Protein AF-A0A433QGC8-F1 (afdb_monomer_lite)

InterPro domains:
  IPR013120 Fatty acyl-CoA reductase-like, NAD-binding domain [PF07993] (14-120)
  IPR026055 Fatty acyl-CoA reductase [PTHR11011] (11-334)

Foldseek 3Di:
DPPDPPDPPVCVVVVVVVLVVPAVDVVRSVVVVVLVVVLVVQLVQLVQVVVVHDFDDFDAAEAEAFEFEACPPPHFLADAALAAPLVCLVCLLVLFHLAAAPLQQAFPWYFYPLLSVLLVVLCVVPTDRQHNFADEPPPDDDDPPPDDDDDDDDDDDDDDDDDDDDDPPDPDDPPPPGHYPPHYAYHTCVVLPAHGNLLLSVLSQVQSCVFPVPNRDHSVCSNNDDSVNSVVVCCVPPVPVLVVVVVVCVVVDDPPRVVVVVVVVVSNVSSVVNSSVCVVSSVDHDDDDRVSNVVSLVVCCVPPSSHSCSSNPDPNSLSSQSNSQNSVCNHVVDPPGDRPDDDPPDADQCRGPDPVSNPPPPVDDQPWDQDDPVNLVVLVVLLVVLVVVCVVPVVDDDVVSVVSNVVSVVVVVCSVTDRPVCPPVPPCPDDPPDPPDPPPVPPPCPVVPPVVVVVVVVD

pLDDT: mean 71.45, std 20.71, range [24.12, 95.81]

Secondary structure (DSSP, 8-state):
--------TTTHHHHHHHHHHHSSSHHHHHHHHHHHHHHHHHHHHHHHHHTT-PPPPP-EEEEE-EE---SSSSSTT---SSSHHHHHHHHHHTT---S-TTGGGSB--EE-HHHHHHHHHHHHHH-----S--B-TTTT---TT----------------------TTSS-----SS-BSSEEEEE-SGGG-PPBHHHHHHHHHHHHHHHH------HHHHHHS-HHHHHHHHIIIIIHHHHHHHHHHHTT--TTSHHHHHHHHHHHHHHHHHHHHHHHHHHS------HHHHHHHHHHTT-TTT-GGGGTT--HHHHHHHHHHHIIIIIT--TT---SSPPTT---TTS-S-TTTTTSSTTS---B----HHHHHHHHHHHHHHHHHHHH-TT---HHHHHHHHHHHHHHHHTS--B-SSTTSSS------S---TTTTSTTTTTTS-HHHHHHTT-

Structure (mmCIF, N/CA/C/O backbone):
data_AF-A0A433QGC8-F1
#
_entry.id   AF-A0A433QGC8-F1
#
loop_
_atom_site.group_PDB
_atom_site.id
_atom_site.type_symbol
_atom_site.label_atom_id
_atom_site.label_alt_id
_atom_site.label_comp_id
_atom_site.label_asym_id
_atom_site.label_entity_id
_atom_site.label_seq_id
_atom_site.pdbx_PDB_ins_code
_atom_site.Cartn_x
_atom_site.Cartn_y
_atom_site.Cartn_z
_atom_site.occupancy
_atom_site.B_iso_or_equiv
_atom_site.auth_seq_id
_atom_site.auth_comp_id
_atom_site.auth_asym_id
_atom_site.auth_atom_id
_atom_site.pdbx_PDB_model_num
ATOM 1 N N . MET A 1 1 ? -17.986 21.270 32.300 1.00 31.08 1 MET A N 1
ATOM 2 C CA . MET A 1 1 ? -16.699 21.448 33.006 1.00 31.08 1 MET A CA 1
ATOM 3 C C . MET A 1 1 ? -15.609 20.821 32.134 1.00 31.08 1 MET A C 1
ATOM 5 O O . MET A 1 1 ? -15.552 19.603 32.046 1.00 31.08 1 MET A O 1
ATOM 9 N N . ARG A 1 2 ? -14.845 21.613 31.363 1.00 24.12 2 ARG A N 1
ATOM 10 C CA . ARG A 1 2 ? -13.691 21.104 30.594 1.00 24.12 2 ARG A CA 1
ATOM 11 C C . ARG A 1 2 ? -12.538 20.946 31.583 1.00 24.12 2 ARG A C 1
ATOM 13 O O . ARG A 1 2 ? -11.973 21.946 32.007 1.00 24.12 2 ARG A O 1
ATOM 20 N N . ALA A 1 3 ? -12.236 19.717 31.990 1.00 29.17 3 ALA A N 1
ATOM 21 C CA . ALA A 1 3 ? -11.009 19.430 32.719 1.00 29.17 3 ALA A CA 1
ATOM 22 C C . ALA A 1 3 ? -9.853 19.466 31.712 1.00 29.17 3 ALA A C 1
ATOM 24 O O . ALA A 1 3 ? -9.555 18.475 31.048 1.00 29.17 3 ALA A O 1
ATOM 25 N N . THR A 1 4 ? -9.254 20.639 31.537 1.00 30.94 4 THR A N 1
ATOM 26 C CA . THR A 1 4 ? -7.961 20.755 30.868 1.00 30.94 4 THR A CA 1
ATOM 27 C C . THR A 1 4 ? -6.937 20.147 31.820 1.00 30.94 4 THR A C 1
ATOM 29 O O . THR A 1 4 ? -6.706 20.688 32.899 1.00 30.94 4 THR A O 1
ATOM 32 N N . LEU A 1 5 ? -6.370 18.993 31.465 1.00 36.03 5 LEU A N 1
ATOM 33 C CA . LEU A 1 5 ? -5.194 18.443 32.139 1.00 36.03 5 LEU A CA 1
ATOM 34 C C . LEU A 1 5 ? -4.040 19.429 31.922 1.00 36.03 5 LEU A C 1
ATOM 36 O O . LEU A 1 5 ? -3.361 19.390 30.900 1.00 36.03 5 LEU A O 1
ATOM 40 N N . VAL A 1 6 ? -3.863 20.360 32.858 1.00 41.09 6 VAL A N 1
ATOM 41 C CA . VAL A 1 6 ? -2.685 21.226 32.912 1.00 41.09 6 VAL A CA 1
ATOM 42 C C . VAL A 1 6 ? -1.578 20.394 33.544 1.00 41.09 6 VAL A C 1
ATOM 44 O O . VAL A 1 6 ? -1.466 20.308 34.764 1.00 41.09 6 VAL A O 1
ATOM 47 N N . VAL A 1 7 ? -0.809 19.706 32.703 1.00 49.06 7 VAL A N 1
ATOM 48 C CA . VAL A 1 7 ? 0.439 19.072 33.135 1.00 49.06 7 VAL A CA 1
ATOM 49 C C . VAL A 1 7 ? 1.453 20.198 33.369 1.00 49.06 7 VAL A C 1
ATOM 51 O O . VAL A 1 7 ? 1.609 21.039 32.481 1.00 49.06 7 VAL A O 1
ATOM 54 N N . PRO A 1 8 ? 2.128 20.263 34.529 1.00 52.56 8 PRO A N 1
ATOM 55 C CA . PRO A 1 8 ? 3.155 21.269 34.770 1.00 52.56 8 PRO A CA 1
ATOM 56 C C . PRO A 1 8 ? 4.248 21.207 33.688 1.00 52.56 8 PRO A C 1
ATOM 58 O O . PRO A 1 8 ? 4.808 20.140 33.434 1.00 52.56 8 PRO A O 1
ATOM 61 N N . GLU A 1 9 ? 4.596 22.353 33.090 1.00 56.22 9 GLU A N 1
ATOM 62 C CA . GLU A 1 9 ? 5.660 22.501 32.076 1.00 56.22 9 GLU A CA 1
ATOM 63 C C . GLU A 1 9 ? 6.964 21.718 32.356 1.00 56.22 9 GLU A C 1
ATOM 65 O O . GLU A 1 9 ? 7.484 21.107 31.421 1.00 56.22 9 GLU A O 1
ATOM 70 N N . PRO A 1 10 ? 7.499 21.643 33.596 1.00 59.06 10 PRO A N 1
ATOM 71 C CA . PRO A 1 10 ? 8.741 20.906 33.862 1.00 59.06 10 PRO A CA 1
ATOM 72 C C . PRO A 1 10 ? 8.609 19.370 33.842 1.00 59.06 10 PRO A C 1
ATOM 74 O O . PRO A 1 10 ? 9.630 18.676 33.833 1.00 59.06 10 PRO A O 1
ATOM 77 N N . GLU A 1 11 ? 7.396 18.808 33.831 1.00 58.66 11 GLU A N 1
ATOM 78 C CA . GLU A 1 11 ? 7.178 17.353 33.764 1.00 58.66 11 GLU A CA 1
ATOM 79 C C . GLU A 1 11 ? 7.042 16.828 32.329 1.00 58.66 11 GLU A C 1
ATOM 81 O O . GLU A 1 11 ? 7.383 15.672 32.057 1.00 58.66 11 GLU A O 1
ATOM 86 N N . ILE A 1 12 ? 6.637 17.689 31.389 1.00 62.47 12 ILE A N 1
ATOM 87 C CA . ILE A 1 12 ? 6.443 17.341 29.973 1.00 62.47 12 ILE A CA 1
ATOM 88 C C . ILE A 1 12 ? 7.729 16.773 29.337 1.00 62.47 12 ILE A C 1
ATOM 90 O O . ILE A 1 12 ? 7.645 15.721 28.692 1.00 62.47 12 ILE A O 1
ATOM 94 N N . PRO A 1 13 ? 8.933 17.351 29.547 1.00 66.00 13 PRO A N 1
ATOM 95 C CA . PRO A 1 13 ? 10.168 16.793 28.993 1.00 66.00 13 PRO A CA 1
ATOM 96 C C . PRO A 1 13 ? 10.490 15.398 29.541 1.00 66.00 13 PRO A C 1
ATOM 98 O O . PRO A 1 13 ? 10.909 14.521 28.789 1.00 66.00 13 PRO A O 1
ATOM 101 N N . LYS A 1 14 ? 10.234 15.153 30.834 1.00 68.00 14 LYS A N 1
ATOM 102 C CA . LYS A 1 14 ? 10.495 13.856 31.483 1.00 68.00 14 LYS A CA 1
ATOM 103 C C . LYS A 1 14 ? 9.531 12.774 31.001 1.00 68.00 14 LYS A C 1
ATOM 105 O O . LYS A 1 14 ? 9.947 11.642 30.762 1.00 68.00 14 LYS A O 1
ATOM 110 N N . MET A 1 15 ? 8.254 13.116 30.827 1.00 64.56 15 MET A N 1
ATOM 111 C CA . MET A 1 15 ? 7.262 12.210 30.240 1.00 64.56 15 MET A CA 1
ATOM 112 C C . MET A 1 15 ? 7.590 11.893 28.779 1.00 64.56 15 MET A C 1
ATOM 114 O O . MET A 1 15 ? 7.528 10.733 28.378 1.00 64.56 15 MET A O 1
ATOM 118 N N . THR A 1 16 ? 8.013 12.899 28.009 1.00 66.38 16 THR A N 1
ATOM 119 C CA . THR A 1 16 ? 8.430 12.731 26.609 1.00 66.38 16 THR A CA 1
ATOM 120 C C . THR A 1 16 ? 9.656 11.823 26.501 1.00 66.38 16 THR A C 1
ATOM 122 O O . THR A 1 16 ? 9.683 10.922 25.667 1.00 66.38 16 THR A O 1
ATOM 125 N N . GLN A 1 17 ? 10.638 11.989 27.391 1.00 67.88 17 GLN A N 1
ATOM 126 C CA . GLN A 1 17 ? 11.830 11.142 27.435 1.00 67.88 17 GLN A CA 1
ATOM 127 C C . GLN A 1 17 ? 11.492 9.682 27.768 1.00 67.88 17 GLN A C 1
ATOM 129 O O . GLN A 1 17 ? 12.040 8.772 27.154 1.00 67.88 17 GLN A O 1
ATOM 134 N N . ARG A 1 18 ? 10.556 9.441 28.694 1.00 70.81 18 ARG A N 1
ATOM 135 C CA . ARG A 1 18 ? 10.072 8.085 29.002 1.00 70.81 18 ARG A CA 1
ATOM 136 C C . ARG A 1 18 ? 9.294 7.468 27.841 1.00 70.81 18 ARG A C 1
ATOM 138 O O . ARG A 1 18 ? 9.481 6.293 27.552 1.00 70.81 18 ARG A O 1
ATOM 145 N N . ALA A 1 19 ? 8.461 8.247 27.154 1.00 71.00 19 ALA A N 1
ATOM 146 C CA . ALA A 1 19 ? 7.748 7.779 25.968 1.00 71.00 19 ALA A CA 1
ATOM 147 C C . ALA A 1 19 ? 8.719 7.376 24.845 1.00 71.00 19 ALA A C 1
ATOM 149 O O . ALA A 1 19 ? 8.540 6.324 24.237 1.00 71.00 19 ALA A O 1
ATOM 150 N N . ALA A 1 20 ? 9.785 8.150 24.629 1.00 67.88 20 ALA A N 1
ATOM 151 C CA . ALA A 1 20 ? 10.809 7.857 23.626 1.00 67.88 20 ALA A CA 1
ATOM 152 C C . ALA A 1 20 ? 11.608 6.563 23.895 1.00 67.88 20 ALA A C 1
ATOM 154 O O . ALA A 1 20 ? 12.213 6.029 22.972 1.00 67.88 20 ALA A O 1
ATOM 155 N N . LEU A 1 21 ? 11.612 6.040 25.131 1.00 72.69 21 LEU A N 1
ATOM 156 C CA . LEU A 1 21 ? 12.250 4.755 25.457 1.00 72.69 21 LEU A CA 1
ATOM 157 C C . LEU A 1 21 ? 11.422 3.542 25.007 1.00 72.69 21 LEU A C 1
ATOM 159 O O . LEU A 1 21 ? 11.989 2.486 24.745 1.00 72.69 21 LEU A O 1
ATOM 163 N N . HIS A 1 22 ? 10.096 3.678 24.936 1.00 74.81 22 HIS A N 1
ATOM 164 C CA . HIS A 1 22 ? 9.183 2.569 24.630 1.00 74.81 22 HIS A CA 1
ATOM 165 C C . HIS A 1 22 ? 8.579 2.649 23.230 1.00 74.81 22 HIS A C 1
ATOM 167 O O . HIS A 1 22 ? 8.181 1.628 22.673 1.00 74.81 22 HIS A O 1
ATOM 173 N N . TYR A 1 23 ? 8.501 3.853 22.663 1.00 79.12 23 TYR A N 1
ATOM 174 C CA . TYR A 1 23 ? 7.890 4.095 21.366 1.00 79.12 23 TYR A CA 1
ATOM 175 C C . TYR A 1 23 ? 8.933 4.618 20.384 1.00 79.12 23 TYR A C 1
ATOM 177 O O . TYR A 1 23 ? 9.615 5.597 20.691 1.00 79.12 23 TYR A O 1
ATOM 185 N N . PRO A 1 24 ? 9.033 4.028 19.183 1.00 74.88 24 PRO A N 1
ATOM 186 C CA . PRO A 1 24 ? 10.054 4.425 18.221 1.00 74.88 24 PRO A CA 1
ATOM 187 C C . PRO A 1 24 ? 9.960 5.875 17.740 1.00 74.88 24 PRO A C 1
ATOM 189 O O . PRO A 1 24 ? 10.945 6.450 17.290 1.00 74.88 24 PRO A O 1
ATOM 192 N N . ASN A 1 25 ? 8.762 6.461 17.774 1.00 79.12 25 ASN A N 1
ATOM 193 C CA . ASN A 1 25 ? 8.535 7.853 17.408 1.00 79.12 25 ASN A CA 1
ATOM 194 C C . ASN A 1 25 ? 7.299 8.415 18.128 1.00 79.12 25 ASN A C 1
ATOM 196 O O . ASN A 1 25 ? 6.488 7.688 18.705 1.00 79.12 25 ASN A O 1
ATOM 200 N N . THR A 1 26 ? 7.124 9.734 18.068 1.00 82.31 26 THR A N 1
ATOM 201 C CA . THR A 1 26 ? 5.969 10.409 18.678 1.00 82.31 26 THR A CA 1
ATOM 202 C C . THR A 1 26 ? 4.642 9.950 18.072 1.00 82.31 26 THR A C 1
ATOM 204 O O . THR A 1 26 ? 3.651 9.843 18.788 1.00 82.31 26 THR A O 1
ATOM 207 N N . TYR A 1 27 ? 4.613 9.605 16.783 1.00 82.62 27 TYR A N 1
ATOM 208 C CA . TYR A 1 27 ? 3.415 9.090 16.119 1.00 82.62 27 TYR A CA 1
ATOM 209 C C . TYR A 1 27 ? 2.907 7.792 16.772 1.00 82.62 27 TYR A C 1
ATOM 211 O O . TYR A 1 27 ? 1.760 7.741 17.214 1.00 82.62 27 TYR A O 1
ATOM 219 N N . THR A 1 28 ? 3.763 6.777 16.912 1.00 82.62 28 THR A N 1
ATOM 220 C CA . THR A 1 28 ? 3.424 5.491 17.550 1.00 82.62 28 THR A CA 1
ATOM 221 C C . THR A 1 28 ? 2.989 5.680 18.999 1.00 82.62 28 THR A C 1
ATOM 223 O O . THR A 1 28 ? 1.976 5.109 19.401 1.00 82.62 28 THR A O 1
ATOM 226 N N . PHE A 1 29 ? 3.663 6.562 19.746 1.00 85.38 29 PHE A N 1
ATOM 227 C CA . PHE A 1 29 ? 3.238 6.943 21.093 1.00 85.38 29 PHE A CA 1
ATOM 228 C C . PHE A 1 29 ? 1.825 7.539 21.111 1.00 85.38 29 PHE A C 1
ATOM 230 O O . PHE A 1 29 ? 0.981 7.094 21.886 1.00 85.38 29 PHE A O 1
ATOM 237 N N . THR A 1 30 ? 1.528 8.520 20.251 1.00 88.50 30 THR A N 1
ATOM 238 C CA . THR A 1 30 ? 0.200 9.159 20.240 1.00 88.50 30 THR A CA 1
ATOM 239 C C . THR A 1 30 ? -0.915 8.197 19.830 1.00 88.50 30 THR A C 1
ATOM 241 O O . THR A 1 30 ? -2.009 8.263 20.393 1.00 88.50 30 THR A O 1
ATOM 244 N N . LYS A 1 31 ? -0.653 7.268 18.901 1.00 89.88 31 LYS A N 1
ATOM 245 C CA . LYS A 1 31 ? -1.615 6.225 18.517 1.00 89.88 31 LYS A CA 1
ATOM 246 C C . LYS A 1 31 ? -1.858 5.240 19.657 1.00 89.88 31 LYS A C 1
ATOM 248 O O . LYS A 1 31 ? -3.013 5.029 20.015 1.00 89.88 31 LYS A O 1
ATOM 253 N N . ALA A 1 32 ? -0.803 4.746 20.302 1.00 87.75 32 ALA A N 1
ATOM 254 C CA . ALA A 1 32 ? -0.934 3.868 21.461 1.00 87.75 32 ALA A CA 1
ATOM 255 C C . ALA A 1 32 ? -1.662 4.554 22.629 1.00 87.75 32 ALA A C 1
ATOM 257 O O . ALA A 1 32 ? -2.558 3.966 23.232 1.00 87.75 32 ALA A O 1
ATOM 258 N N . LEU A 1 33 ? -1.341 5.818 22.921 1.00 89.00 33 LEU A N 1
ATOM 259 C CA . LEU A 1 33 ? -2.038 6.605 23.939 1.00 89.00 33 LEU A CA 1
ATOM 260 C C . LEU A 1 33 ? -3.529 6.755 23.611 1.00 89.00 33 LEU A C 1
ATOM 262 O O . LEU A 1 33 ? -4.368 6.615 24.497 1.00 89.00 33 LEU A O 1
ATOM 266 N N . THR A 1 34 ? -3.863 7.009 22.344 1.00 93.50 34 THR A N 1
ATOM 267 C CA . THR A 1 34 ? -5.258 7.122 21.891 1.00 93.50 34 THR A CA 1
ATOM 268 C C . THR A 1 34 ? -6.028 5.834 22.162 1.00 93.50 34 THR A C 1
ATOM 270 O O . THR A 1 34 ? -7.127 5.888 22.709 1.00 93.50 34 THR A O 1
ATOM 273 N N . GLU A 1 35 ? -5.446 4.677 21.853 1.00 92.69 35 GLU A N 1
ATOM 274 C CA . GLU A 1 35 ? -6.076 3.388 22.142 1.00 92.69 35 GLU A CA 1
ATOM 275 C C . GLU A 1 35 ? -6.297 3.187 23.646 1.00 92.69 35 GLU A C 1
ATOM 277 O O . GLU A 1 35 ? -7.404 2.852 24.058 1.00 92.69 35 GLU A O 1
ATOM 282 N N . HIS A 1 36 ? -5.306 3.492 24.490 1.00 90.19 36 HIS A N 1
ATOM 283 C CA . HIS A 1 36 ? -5.464 3.409 25.949 1.00 90.19 36 HIS A CA 1
ATOM 284 C C . HIS A 1 36 ? -6.574 4.331 26.474 1.00 90.19 36 HIS A C 1
ATOM 286 O O . HIS A 1 36 ? -7.332 3.949 27.368 1.00 90.19 36 HIS A O 1
ATOM 292 N N . LEU A 1 37 ? -6.699 5.541 25.919 1.00 92.44 37 LEU A N 1
ATOM 293 C CA . LEU A 1 37 ? -7.773 6.469 26.275 1.00 92.44 37 LEU A CA 1
ATOM 294 C C . LEU A 1 37 ? -9.150 5.938 25.859 1.00 92.44 37 LEU A C 1
ATOM 296 O O . LEU A 1 37 ? -10.103 6.073 26.630 1.00 92.44 37 LEU A O 1
ATOM 300 N N . ILE A 1 38 ? -9.252 5.303 24.686 1.00 93.62 38 ILE A N 1
ATOM 301 C CA . ILE A 1 38 ? -10.479 4.633 24.235 1.00 93.62 38 ILE A CA 1
ATOM 302 C C . ILE A 1 38 ? -10.852 3.516 25.213 1.00 93.62 38 ILE A C 1
ATOM 304 O O . ILE A 1 38 ? -11.981 3.497 25.697 1.00 93.62 38 ILE A O 1
ATOM 308 N N . LEU A 1 39 ? -9.908 2.641 25.569 1.00 91.62 39 LEU A N 1
ATOM 309 C CA . LEU A 1 39 ? -10.153 1.538 26.504 1.00 91.62 39 LEU A CA 1
ATOM 310 C C . LEU A 1 39 ? -10.608 2.026 27.875 1.00 91.62 39 LEU A C 1
ATOM 312 O O . LEU A 1 39 ? -11.599 1.536 28.409 1.00 91.62 39 LEU A O 1
ATOM 316 N N . LYS A 1 40 ? -9.932 3.043 28.419 1.00 90.88 40 LYS A N 1
ATOM 317 C CA . LYS A 1 40 ? -10.322 3.650 29.694 1.00 90.88 40 LYS A CA 1
ATOM 318 C C . LYS A 1 40 ? -11.738 4.217 29.630 1.00 90.88 40 LYS A C 1
ATOM 320 O O . LYS A 1 40 ? -12.492 4.100 30.591 1.00 90.88 40 LYS A O 1
ATOM 325 N N . ARG A 1 41 ? -12.120 4.846 28.513 1.00 92.81 41 ARG A N 1
ATOM 326 C CA . ARG A 1 41 ? -13.475 5.385 28.356 1.00 92.81 41 ARG A CA 1
ATOM 327 C C . ARG A 1 41 ? -14.521 4.278 28.236 1.00 92.81 41 ARG A C 1
ATOM 329 O O . ARG A 1 41 ? -15.585 4.417 28.829 1.00 92.81 41 ARG A O 1
ATOM 336 N N . VAL A 1 42 ? -14.214 3.211 27.503 1.00 92.69 42 VAL A N 1
ATOM 337 C CA . VAL A 1 42 ? -15.065 2.021 27.368 1.00 92.69 42 VAL A CA 1
ATOM 338 C C . VAL A 1 42 ? -15.320 1.371 28.729 1.00 92.69 42 VAL A C 1
ATOM 340 O O . VAL A 1 42 ? -16.462 1.061 29.052 1.00 92.69 42 VAL A O 1
ATOM 343 N N . ASP A 1 43 ? -14.287 1.236 29.558 1.00 90.81 43 ASP A N 1
ATOM 344 C CA . ASP A 1 43 ? -14.412 0.673 30.904 1.00 90.81 43 ASP A CA 1
ATOM 345 C C . ASP A 1 43 ? -15.285 1.537 31.829 1.00 90.81 43 ASP A C 1
ATOM 347 O O . ASP A 1 43 ? -16.180 1.046 32.512 1.00 90.81 43 ASP A O 1
ATOM 351 N N . LEU A 1 44 ? -15.096 2.860 31.788 1.00 91.06 44 LEU A N 1
ATOM 352 C CA . LEU A 1 44 ? -15.937 3.793 32.543 1.00 91.06 44 LEU A CA 1
ATOM 353 C C . LEU A 1 44 ? -17.406 3.734 32.105 1.00 91.06 44 LEU A C 1
ATOM 355 O O . LEU A 1 44 ? -18.298 3.771 32.948 1.00 91.06 44 LEU A O 1
ATOM 359 N N . ASN A 1 45 ? -17.660 3.637 30.799 1.00 92.44 45 ASN A N 1
ATOM 360 C CA . ASN A 1 45 ? -19.015 3.515 30.270 1.00 92.44 45 ASN A CA 1
ATOM 361 C C . ASN A 1 45 ? -19.660 2.171 30.649 1.00 92.44 45 ASN A C 1
ATOM 363 O O . ASN A 1 45 ? -20.864 2.144 30.873 1.00 92.44 45 ASN A O 1
ATOM 367 N N . ARG A 1 46 ? -18.886 1.079 30.766 1.00 90.88 46 ARG A N 1
ATOM 368 C CA . ARG A 1 46 ? -19.386 -0.210 31.279 1.00 90.88 46 ARG A CA 1
ATOM 369 C C . ARG A 1 46 ? -19.953 -0.056 32.688 1.00 90.88 46 ARG A C 1
ATOM 371 O O . ARG A 1 46 ? -21.081 -0.466 32.930 1.00 90.88 46 ARG A O 1
ATOM 378 N N . ILE A 1 47 ? -19.204 0.593 33.582 1.00 91.25 47 ILE A N 1
ATOM 379 C CA . ILE A 1 47 ? -19.645 0.858 34.962 1.00 91.25 47 ILE A CA 1
ATOM 380 C C . ILE A 1 47 ? -20.882 1.773 34.972 1.00 91.25 47 ILE A C 1
ATOM 382 O O . ILE A 1 47 ? -21.813 1.553 35.744 1.00 91.25 47 ILE A O 1
ATOM 386 N N . GLU A 1 48 ? -20.915 2.794 34.108 1.00 92.69 48 GLU A N 1
ATOM 387 C CA . GLU A 1 48 ? -22.067 3.697 33.976 1.00 92.69 48 GLU A CA 1
ATOM 388 C C . GLU A 1 48 ? -23.326 2.948 33.495 1.00 92.69 48 GLU A C 1
ATOM 390 O O . GLU A 1 48 ? -24.408 3.160 34.041 1.00 92.69 48 GLU A O 1
ATOM 395 N N . GLU A 1 49 ? -23.197 2.044 32.521 1.00 93.06 49 GLU A N 1
ATOM 396 C CA . GLU A 1 49 ? -24.302 1.230 31.999 1.00 93.06 49 GLU A CA 1
ATOM 397 C C . GLU A 1 49 ? -24.833 0.233 33.043 1.00 93.06 49 GLU A C 1
ATOM 399 O O . GLU A 1 49 ? -26.049 0.106 33.196 1.00 93.06 49 GLU A O 1
ATOM 404 N N . GLU A 1 50 ? -23.955 -0.408 33.824 1.00 91.50 50 GLU A N 1
ATOM 405 C CA . GLU A 1 50 ? -24.343 -1.289 34.942 1.00 91.50 50 GLU A CA 1
ATOM 406 C C . GLU A 1 50 ? -25.159 -0.555 36.016 1.00 91.50 50 GLU A C 1
ATOM 408 O O . GLU A 1 50 ? -26.053 -1.134 36.633 1.00 91.50 50 GLU A O 1
ATOM 413 N N . GLN A 1 51 ? -24.893 0.739 36.210 1.00 93.06 51 GLN A N 1
ATOM 414 C CA . GLN A 1 51 ? -25.621 1.607 37.139 1.00 93.06 51 GLN A CA 1
ATOM 415 C C . GLN A 1 51 ? -26.926 2.176 36.547 1.00 93.06 51 GLN A C 1
ATOM 417 O O . GLN A 1 51 ? -27.559 3.036 37.160 1.00 93.06 51 GLN A O 1
ATOM 422 N N . GLY A 1 52 ? -27.345 1.715 35.364 1.00 90.56 52 GLY A N 1
ATOM 423 C CA . GLY A 1 52 ? -28.546 2.193 34.671 1.00 90.56 52 GLY A CA 1
ATOM 424 C C . GLY A 1 52 ? -28.355 3.519 33.928 1.00 90.56 52 GLY A C 1
ATOM 425 O O . GLY A 1 52 ? -29.337 4.169 33.566 1.00 90.56 52 GLY A O 1
ATOM 426 N N . GLY A 1 53 ? -27.105 3.939 33.721 1.00 91.19 53 GLY A N 1
ATOM 427 C CA . GLY A 1 53 ? -26.735 5.139 32.982 1.00 91.19 53 GLY A CA 1
ATOM 428 C C . GLY A 1 53 ? -26.682 4.928 31.466 1.00 91.19 53 GLY A C 1
ATOM 429 O O . GLY A 1 53 ? -27.444 4.157 30.878 1.00 91.19 53 GLY A O 1
ATOM 430 N N . LYS A 1 54 ? -25.806 5.679 30.790 1.00 90.06 54 LYS A N 1
ATOM 431 C CA . LYS A 1 54 ? -25.712 5.653 29.324 1.00 90.06 54 LYS A CA 1
ATOM 432 C C . LYS A 1 54 ? -25.091 4.352 28.825 1.00 90.06 54 LYS A C 1
ATOM 434 O O . LYS A 1 54 ? -24.042 3.940 29.303 1.00 90.06 54 LYS A O 1
ATOM 439 N N . LYS A 1 55 ? -25.696 3.781 27.781 1.00 90.31 55 LYS A N 1
ATOM 440 C CA . LYS A 1 55 ? -25.179 2.586 27.107 1.00 90.31 55 LYS A CA 1
ATOM 441 C C . LYS A 1 55 ? -23.875 2.855 26.360 1.00 90.31 55 LYS A C 1
ATOM 443 O O . LYS A 1 55 ? -23.717 3.911 25.735 1.00 90.31 55 LYS A O 1
ATOM 448 N N . GLN A 1 56 ? -22.989 1.864 26.342 1.00 91.88 56 GLN A N 1
ATOM 449 C CA . GLN A 1 56 ? -21.776 1.875 25.536 1.00 91.88 56 GLN A CA 1
ATOM 450 C C . GLN A 1 56 ? -22.119 1.862 24.039 1.00 91.88 56 GLN A C 1
ATOM 452 O O . GLN A 1 56 ? -22.783 0.960 23.515 1.00 91.88 56 GLN A O 1
ATOM 457 N N . TRP A 1 57 ? -21.614 2.872 23.330 1.00 90.50 57 TRP A N 1
ATOM 458 C CA . TRP A 1 57 ? -21.713 2.941 21.875 1.00 90.50 57 TRP A CA 1
ATOM 459 C C . TRP A 1 57 ? -20.808 1.898 21.206 1.00 90.50 57 TRP A C 1
ATOM 461 O O . TRP A 1 57 ? -19.710 1.639 21.708 1.00 90.50 57 TRP A O 1
ATOM 471 N N . PRO A 1 58 ? -21.216 1.317 20.066 1.00 92.19 58 PRO A N 1
ATOM 472 C CA . PRO A 1 58 ? -20.328 0.463 19.290 1.00 92.19 58 PRO A CA 1
ATOM 473 C C . PRO A 1 58 ? -19.073 1.244 18.884 1.00 92.19 58 PRO A C 1
ATOM 475 O O . PRO A 1 58 ? -19.163 2.358 18.367 1.00 92.19 58 PRO A O 1
ATOM 478 N N . ILE A 1 59 ? -17.903 0.674 19.160 1.00 93.81 59 ILE A N 1
ATOM 479 C CA . ILE A 1 59 ? -16.614 1.219 18.743 1.00 93.81 59 ILE A CA 1
ATOM 480 C C . ILE A 1 59 ? -15.669 0.066 18.410 1.00 93.81 59 ILE A C 1
ATOM 482 O O . ILE A 1 59 ? -15.648 -0.961 19.089 1.00 93.81 59 ILE A O 1
ATOM 486 N N . ALA A 1 60 ? -14.883 0.260 17.360 1.00 94.38 60 ALA A N 1
ATOM 487 C CA . ALA A 1 60 ? -13.829 -0.639 16.934 1.00 94.38 60 ALA A CA 1
ATOM 488 C C . ALA A 1 60 ? -12.549 0.158 16.677 1.00 94.38 60 ALA A C 1
ATOM 490 O O . ALA A 1 60 ? -12.591 1.362 16.408 1.00 94.38 60 ALA A O 1
ATOM 491 N N . ILE A 1 61 ? -11.409 -0.520 16.767 1.00 95.38 61 ILE A N 1
ATOM 492 C CA . ILE A 1 61 ? -10.095 0.041 16.457 1.00 95.38 61 ILE A CA 1
ATOM 493 C C . ILE A 1 61 ? -9.583 -0.684 15.217 1.00 95.38 61 ILE A C 1
ATOM 495 O O . ILE A 1 61 ? -9.384 -1.892 15.250 1.00 95.38 61 ILE A O 1
ATOM 499 N N . VAL A 1 62 ? -9.358 0.045 14.126 1.00 95.38 62 VAL A N 1
ATOM 500 C CA . VAL A 1 62 ? -8.711 -0.503 12.927 1.00 95.38 62 VAL A CA 1
ATOM 501 C C . VAL A 1 62 ? -7.246 -0.087 12.947 1.00 95.38 62 VAL A C 1
ATOM 503 O O . VAL A 1 62 ? -6.948 1.111 12.961 1.00 95.38 62 VAL A O 1
ATOM 506 N N . ARG A 1 63 ? -6.327 -1.055 12.947 1.00 93.06 63 ARG A N 1
ATOM 507 C CA . ARG A 1 63 ? -4.892 -0.791 12.794 1.00 93.06 63 ARG A CA 1
ATOM 508 C C . ARG A 1 63 ? -4.453 -1.207 11.404 1.00 93.06 63 ARG A C 1
ATOM 510 O O . ARG A 1 63 ? -4.628 -2.357 11.022 1.00 93.06 63 ARG A O 1
ATOM 517 N N . ALA A 1 64 ? -3.864 -0.274 10.673 1.00 91.75 64 ALA A N 1
ATOM 518 C CA . ALA A 1 64 ? -3.345 -0.513 9.335 1.00 91.75 64 ALA A CA 1
ATOM 519 C C . ALA A 1 64 ? -1.814 -0.573 9.347 1.00 91.75 64 ALA A C 1
ATOM 521 O O . ALA A 1 64 ? -1.173 0.223 10.043 1.00 91.75 64 ALA A O 1
ATOM 522 N N . SER A 1 65 ? -1.249 -1.487 8.555 1.00 89.12 65 SER A N 1
ATOM 523 C CA . SER A 1 65 ? 0.164 -1.465 8.165 1.00 89.12 65 SER A CA 1
ATOM 524 C C . SER A 1 65 ? 0.424 -0.376 7.106 1.00 89.12 65 SER A C 1
ATOM 526 O O . SER A 1 65 ? -0.334 0.597 7.008 1.00 89.12 65 SER A O 1
ATOM 528 N N . LEU A 1 66 ? 1.525 -0.461 6.346 1.00 89.50 66 LEU A N 1
ATOM 529 C CA . LEU A 1 66 ? 1.795 0.536 5.310 1.00 89.50 66 LEU A CA 1
ATOM 530 C C . LEU A 1 66 ? 0.721 0.461 4.226 1.00 89.50 66 LEU A C 1
ATOM 532 O O . LEU A 1 66 ? 0.415 -0.604 3.710 1.00 89.50 66 LEU A O 1
ATOM 536 N N . ILE A 1 67 ? 0.187 1.614 3.843 1.00 93.62 67 ILE A N 1
ATOM 537 C CA . ILE A 1 67 ? -0.861 1.705 2.829 1.00 93.62 67 ILE A CA 1
ATOM 538 C C . ILE A 1 67 ? -0.210 1.973 1.473 1.00 93.62 67 ILE A C 1
ATOM 540 O O . ILE A 1 67 ? 0.522 2.955 1.321 1.00 93.62 67 ILE A O 1
ATOM 544 N N . GLY A 1 68 ? -0.465 1.089 0.513 1.00 94.94 68 GLY A N 1
ATOM 545 C CA . GLY A 1 68 ? -0.071 1.227 -0.883 1.00 94.94 68 GLY A CA 1
ATOM 546 C C . GLY A 1 68 ? -1.211 1.709 -1.777 1.00 94.94 68 GLY A C 1
ATOM 547 O O . GLY A 1 68 ? -2.205 2.267 -1.312 1.00 94.94 68 GLY A O 1
ATOM 548 N N . GLY A 1 69 ? -1.034 1.514 -3.083 1.00 95.12 69 GLY A N 1
ATOM 549 C CA . GLY A 1 69 ? -2.031 1.872 -4.088 1.00 95.12 69 GLY A CA 1
ATOM 550 C C . GLY A 1 69 ? -3.220 0.919 -4.083 1.00 95.12 69 GLY A C 1
ATOM 551 O O . GLY A 1 69 ? -3.177 -0.139 -3.458 1.00 95.12 69 GLY A O 1
ATOM 552 N N . SER A 1 70 ? -4.299 1.283 -4.774 1.00 94.69 70 SER A N 1
ATOM 553 C CA . SER A 1 70 ? -5.446 0.374 -4.874 1.00 94.69 70 SER A CA 1
ATOM 554 C C . SER A 1 70 ? -5.167 -0.797 -5.816 1.00 94.69 70 SER A C 1
ATOM 556 O O . SER A 1 70 ? -4.440 -0.645 -6.802 1.00 94.69 70 SER A O 1
ATOM 558 N N . VAL A 1 71 ? -5.747 -1.961 -5.529 1.00 92.50 71 VAL A N 1
ATOM 559 C CA . VAL A 1 71 ? -5.695 -3.111 -6.445 1.00 92.50 71 VAL A CA 1
ATOM 560 C C . VAL A 1 71 ? -6.722 -2.957 -7.561 1.00 92.50 71 VAL A C 1
ATOM 562 O O . VAL A 1 71 ? -6.427 -3.281 -8.711 1.00 92.50 71 VAL A O 1
ATOM 565 N N . LYS A 1 72 ? -7.915 -2.452 -7.237 1.00 88.81 72 LYS A N 1
ATOM 566 C CA . LYS A 1 72 ? -9.056 -2.361 -8.149 1.00 88.81 72 LYS A CA 1
ATOM 567 C C . LYS A 1 72 ? -9.740 -0.994 -8.103 1.00 88.81 72 LYS A C 1
ATOM 569 O O . LYS A 1 72 ? -9.985 -0.418 -9.161 1.00 88.81 72 LYS A O 1
ATOM 574 N N . GLU A 1 73 ? -10.057 -0.482 -6.913 1.00 90.06 73 GLU A N 1
ATOM 575 C CA . GLU A 1 73 ? -10.941 0.684 -6.732 1.00 90.06 73 GLU A CA 1
ATOM 576 C C . GLU A 1 73 ? -10.262 1.821 -5.940 1.00 90.06 73 GLU A C 1
ATOM 578 O O . GLU A 1 73 ? -9.658 1.575 -4.903 1.00 90.06 73 GLU A O 1
ATOM 583 N N . PRO A 1 74 ? -10.371 3.099 -6.354 1.00 89.75 74 PRO A N 1
ATOM 584 C CA . PRO A 1 74 ? -11.168 3.607 -7.473 1.00 89.75 74 PRO A CA 1
ATOM 585 C C . PRO A 1 74 ? -10.527 3.364 -8.848 1.00 89.75 74 PRO A C 1
ATOM 587 O O . PRO A 1 74 ? -11.239 3.303 -9.844 1.00 89.75 74 PRO A O 1
ATOM 590 N N . LEU A 1 75 ? -9.199 3.234 -8.904 1.00 92.06 75 LEU A N 1
ATOM 591 C CA . LEU A 1 75 ? -8.420 2.932 -10.105 1.00 92.06 75 LEU A CA 1
ATOM 592 C C . LEU A 1 75 ? -7.149 2.181 -9.704 1.00 92.06 75 LEU A C 1
ATOM 594 O O . LEU A 1 75 ? -6.512 2.538 -8.713 1.00 92.06 75 LEU A O 1
ATOM 598 N N . VAL A 1 76 ? -6.732 1.208 -10.508 1.00 91.19 76 VAL A N 1
ATOM 599 C CA . VAL A 1 76 ? -5.516 0.412 -10.275 1.00 91.19 76 VAL A CA 1
ATOM 600 C C . VAL A 1 76 ? -4.299 1.308 -9.996 1.00 91.19 76 VAL A C 1
ATOM 602 O O . VAL A 1 76 ? -4.001 2.234 -10.751 1.00 91.19 76 VAL A O 1
ATOM 605 N N . GLY A 1 77 ? -3.603 1.043 -8.891 1.00 92.94 77 GLY A N 1
ATOM 606 C CA . GLY A 1 77 ? -2.424 1.790 -8.452 1.00 92.94 77 GLY A CA 1
ATOM 607 C C . GLY A 1 77 ? -2.713 3.146 -7.799 1.00 92.94 77 GLY A C 1
ATOM 608 O O . GLY A 1 77 ? -1.774 3.815 -7.372 1.00 92.94 77 GLY A O 1
ATOM 609 N N . TRP A 1 78 ? -3.978 3.572 -7.701 1.00 95.00 78 TRP A N 1
ATOM 610 C CA . TRP A 1 78 ? -4.344 4.905 -7.214 1.00 95.00 78 TRP A CA 1
ATOM 611 C C . TRP A 1 78 ? -3.755 5.235 -5.838 1.00 95.00 78 TRP A C 1
ATOM 613 O O . TRP A 1 78 ? -3.842 4.432 -4.910 1.00 95.00 78 TRP A O 1
ATOM 623 N N . ALA A 1 79 ? -3.194 6.442 -5.723 1.00 92.25 79 ALA A N 1
ATOM 624 C CA . ALA A 1 79 ? -2.653 7.019 -4.499 1.00 92.25 79 ALA A CA 1
ATOM 625 C C . ALA A 1 79 ? -2.865 8.544 -4.494 1.00 92.25 79 ALA A C 1
ATOM 627 O O . ALA A 1 79 ? -2.801 9.184 -5.543 1.00 92.25 79 ALA A O 1
ATOM 628 N N . ASP A 1 80 ? -3.091 9.117 -3.310 1.00 87.56 80 ASP A N 1
ATOM 629 C CA . ASP A 1 80 ? -3.522 10.517 -3.142 1.00 87.56 80 ASP A CA 1
ATOM 630 C C . ASP A 1 80 ? -2.358 11.529 -3.085 1.00 87.56 80 ASP A C 1
ATOM 632 O O . ASP A 1 80 ? -2.504 12.698 -3.433 1.00 87.56 80 ASP A O 1
ATOM 636 N N . GLY A 1 81 ? -1.152 11.110 -2.676 1.00 88.62 81 GLY A N 1
ATOM 637 C CA . GLY A 1 81 ? -0.036 12.050 -2.565 1.00 88.62 81 GLY A CA 1
ATOM 638 C C . GLY A 1 81 ? 1.300 11.467 -2.115 1.00 88.62 81 GLY A C 1
ATOM 639 O O . GLY A 1 81 ? 1.458 10.266 -1.907 1.00 88.62 81 GLY A O 1
ATOM 640 N N . VAL A 1 82 ? 2.282 12.356 -1.929 1.00 86.81 82 VAL A N 1
ATOM 641 C CA . VAL A 1 82 ? 3.659 12.025 -1.514 1.00 86.81 82 VAL A CA 1
ATOM 642 C C . VAL A 1 82 ? 3.722 11.794 0.001 1.00 86.81 82 VAL A C 1
ATOM 644 O O . VAL A 1 82 ? 4.292 12.583 0.753 1.00 86.81 82 VAL A O 1
ATOM 647 N N . THR A 1 83 ? 3.094 10.717 0.468 1.00 85.31 83 THR A N 1
ATOM 648 C CA . THR A 1 83 ? 3.078 10.319 1.884 1.00 85.31 83 THR A CA 1
ATOM 649 C C . THR A 1 83 ? 3.349 8.825 2.032 1.00 85.31 83 THR A C 1
ATOM 651 O O . THR A 1 83 ? 3.120 8.058 1.097 1.00 85.31 83 THR A O 1
ATOM 654 N N . GLY A 1 84 ? 3.875 8.414 3.192 1.00 86.44 84 GLY A N 1
ATOM 655 C CA . GLY A 1 84 ? 4.096 7.003 3.529 1.00 86.44 84 GLY A CA 1
ATOM 656 C C . GLY A 1 84 ? 4.774 6.205 2.409 1.00 86.44 84 GLY A C 1
ATOM 657 O O . GLY A 1 84 ? 5.808 6.622 1.882 1.00 86.44 84 GLY A O 1
ATOM 658 N N . ALA A 1 85 ? 4.162 5.079 2.024 1.00 90.94 85 ALA A N 1
ATOM 659 C CA . ALA A 1 85 ? 4.682 4.208 0.974 1.00 90.94 85 ALA A CA 1
ATOM 660 C C . ALA A 1 85 ? 4.750 4.908 -0.393 1.00 90.94 85 ALA A C 1
ATOM 662 O O . ALA A 1 85 ? 5.776 4.818 -1.056 1.00 90.94 85 ALA A O 1
ATOM 663 N N . ALA A 1 86 ? 3.723 5.664 -0.797 1.00 93.12 86 ALA A N 1
ATOM 664 C CA . ALA A 1 86 ? 3.711 6.353 -2.092 1.00 93.12 86 ALA A CA 1
ATOM 665 C C . ALA A 1 86 ? 4.887 7.334 -2.228 1.00 93.12 86 ALA A C 1
ATOM 667 O O . ALA A 1 86 ? 5.554 7.382 -3.262 1.00 93.12 86 ALA A O 1
ATOM 668 N N . GLY A 1 87 ? 5.206 8.057 -1.149 1.00 91.44 87 GLY A N 1
ATOM 669 C CA . GLY A 1 87 ? 6.389 8.912 -1.095 1.00 91.44 87 GLY A CA 1
ATOM 670 C C . GLY A 1 87 ? 7.698 8.125 -1.182 1.00 91.44 87 GLY A C 1
ATOM 671 O O . GLY A 1 87 ? 8.582 8.497 -1.954 1.00 91.44 87 GLY A O 1
ATOM 672 N N . SER A 1 88 ? 7.818 7.011 -0.454 1.00 91.94 88 SER A N 1
ATOM 673 C CA . SER A 1 88 ? 9.011 6.157 -0.526 1.00 91.94 88 SER A CA 1
ATOM 674 C C . SER A 1 88 ? 9.239 5.577 -1.921 1.00 91.94 88 SER A C 1
ATOM 676 O O . SER A 1 88 ? 10.372 5.575 -2.406 1.00 91.94 88 SER A O 1
ATOM 678 N N . PHE A 1 89 ? 8.175 5.131 -2.588 1.00 93.94 89 PHE A N 1
ATOM 679 C CA . PHE A 1 89 ? 8.221 4.597 -3.949 1.00 93.94 89 PHE A CA 1
ATOM 680 C C . PHE A 1 89 ? 8.611 5.685 -4.952 1.00 93.94 89 PHE A C 1
ATOM 682 O O . PHE A 1 89 ? 9.521 5.473 -5.753 1.00 93.94 89 PHE A O 1
ATOM 689 N N . LEU A 1 90 ? 8.011 6.876 -4.843 1.00 92.12 90 LEU A N 1
ATOM 690 C CA . LEU A 1 90 ? 8.347 8.022 -5.687 1.00 92.12 90 LEU A CA 1
ATOM 691 C C . LEU A 1 90 ? 9.826 8.387 -5.572 1.00 92.12 90 LEU A C 1
ATOM 693 O O . LEU A 1 90 ? 10.527 8.476 -6.576 1.00 92.12 90 LEU A O 1
ATOM 697 N N . PHE A 1 91 ? 10.317 8.608 -4.352 1.00 88.69 91 PHE A N 1
ATOM 698 C CA . PHE A 1 91 ? 11.697 9.039 -4.152 1.00 88.69 91 PHE A CA 1
ATOM 699 C C . PHE A 1 91 ? 12.688 7.974 -4.590 1.00 88.69 91 PHE A C 1
ATOM 701 O O . PHE A 1 91 ? 13.636 8.304 -5.299 1.00 88.69 91 PHE A O 1
ATOM 708 N N . THR A 1 92 ? 12.422 6.708 -4.270 1.00 89.38 92 THR A N 1
ATOM 709 C CA . THR A 1 92 ? 13.261 5.593 -4.719 1.00 89.38 92 THR A CA 1
ATOM 710 C C . THR A 1 92 ? 13.314 5.525 -6.245 1.00 89.38 92 THR A C 1
ATOM 712 O O . THR A 1 92 ? 14.402 5.437 -6.813 1.00 89.38 92 THR A O 1
ATOM 715 N N . GLY A 1 93 ? 12.169 5.676 -6.915 1.00 88.50 93 GLY A N 1
ATOM 716 C CA . GLY A 1 93 ? 12.069 5.739 -8.373 1.00 88.50 93 GLY A CA 1
ATOM 717 C C . GLY A 1 93 ? 12.785 6.934 -9.008 1.00 88.50 93 GLY A C 1
ATOM 718 O O . GLY A 1 93 ? 13.310 6.842 -10.113 1.00 88.50 93 GLY A O 1
ATOM 719 N N . ARG A 1 94 ? 12.899 8.053 -8.285 1.00 84.75 94 ARG A N 1
ATOM 720 C CA . ARG A 1 94 ? 13.713 9.216 -8.687 1.00 84.75 94 ARG A CA 1
ATOM 721 C C . ARG A 1 94 ? 15.190 9.063 -8.343 1.00 84.75 94 ARG A C 1
ATOM 723 O O . ARG A 1 94 ? 15.949 10.008 -8.536 1.00 84.75 94 ARG A O 1
ATOM 730 N N . GLY A 1 95 ? 15.609 7.915 -7.820 1.00 79.44 95 GLY A N 1
ATOM 731 C CA . GLY A 1 95 ? 16.979 7.691 -7.388 1.00 79.44 95 GLY A CA 1
ATOM 732 C C . GLY A 1 95 ? 17.331 8.439 -6.104 1.00 79.44 95 GLY A C 1
ATOM 733 O O . GLY A 1 95 ? 18.478 8.833 -5.952 1.00 79.44 95 GLY A O 1
ATOM 734 N N . VAL A 1 96 ? 16.383 8.647 -5.185 1.00 81.00 96 VAL A N 1
ATOM 735 C CA . VAL A 1 96 ? 16.602 9.133 -3.810 1.00 81.00 96 VAL A CA 1
ATOM 736 C C . VAL A 1 96 ? 16.275 8.009 -2.825 1.00 81.00 96 VAL A C 1
ATOM 738 O O . VAL A 1 96 ? 15.184 7.455 -2.843 1.00 81.00 96 VAL A O 1
ATOM 741 N N . GLN A 1 97 ? 17.212 7.670 -1.939 1.00 81.69 97 GLN A N 1
ATOM 742 C CA . GLN A 1 97 ? 17.038 6.561 -1.005 1.00 81.69 97 GLN A CA 1
ATOM 743 C C . GLN A 1 97 ? 15.958 6.889 0.032 1.00 81.69 97 GLN A C 1
ATOM 745 O O . GLN A 1 97 ? 16.141 7.790 0.854 1.00 81.69 97 GLN A O 1
ATOM 750 N N . ALA A 1 98 ? 14.858 6.137 -0.004 1.00 85.75 98 ALA A N 1
ATOM 751 C CA . ALA A 1 98 ? 13.739 6.273 0.930 1.00 85.75 98 ALA A CA 1
ATOM 752 C C . ALA A 1 98 ? 13.471 5.010 1.768 1.00 85.75 98 ALA A C 1
ATOM 754 O O . ALA A 1 98 ? 12.679 5.055 2.706 1.00 85.75 98 ALA A O 1
ATOM 755 N N . PHE A 1 99 ? 14.165 3.906 1.474 1.00 86.88 99 PHE A N 1
ATOM 756 C CA . PHE A 1 99 ? 14.175 2.702 2.308 1.00 86.88 99 PHE A CA 1
ATOM 757 C C . PHE A 1 99 ? 15.525 2.545 3.005 1.00 86.88 99 PHE A C 1
ATOM 759 O O . PHE A 1 99 ? 16.561 3.000 2.504 1.00 86.88 99 PHE A O 1
ATOM 766 N N . GLN A 1 100 ? 15.512 1.900 4.168 1.00 80.31 100 GLN A N 1
ATOM 767 C CA . GLN A 1 100 ? 16.701 1.780 5.001 1.00 80.31 100 GLN A CA 1
ATOM 768 C C . GLN A 1 100 ? 17.637 0.669 4.497 1.00 80.31 100 GLN A C 1
ATOM 770 O O . GLN A 1 100 ? 17.163 -0.366 4.013 1.00 80.31 100 GLN A O 1
ATOM 775 N N . PRO A 1 101 ? 18.966 0.837 4.640 1.00 78.12 101 PRO A N 1
ATOM 776 C CA . PRO A 1 101 ? 19.912 -0.254 4.429 1.00 78.12 101 PRO A CA 1
ATOM 777 C C . PRO A 1 101 ? 19.572 -1.460 5.319 1.00 78.12 101 PRO A C 1
ATOM 779 O O . PRO A 1 101 ? 19.127 -1.298 6.454 1.00 78.12 101 PRO A O 1
ATOM 782 N N . GLY A 1 102 ? 19.777 -2.676 4.811 1.00 77.56 102 GLY A N 1
ATOM 783 C CA . GLY A 1 102 ? 19.531 -3.924 5.548 1.00 77.56 102 GLY A CA 1
ATOM 784 C C . GLY A 1 102 ? 18.064 -4.364 5.657 1.00 77.56 102 GLY A C 1
ATOM 785 O O . GLY A 1 102 ? 17.796 -5.458 6.141 1.00 77.56 102 GLY A O 1
ATOM 786 N N . GLN A 1 103 ? 17.109 -3.570 5.166 1.00 83.75 103 GLN A N 1
ATOM 787 C CA . GLN A 1 103 ? 15.682 -3.914 5.200 1.00 83.75 103 GLN A CA 1
ATOM 788 C C . GLN A 1 103 ? 15.259 -4.902 4.097 1.00 83.75 103 GLN A C 1
ATOM 790 O O . GLN A 1 103 ? 14.150 -5.429 4.128 1.00 83.75 103 GLN A O 1
ATOM 795 N N . GLY A 1 104 ? 16.125 -5.164 3.113 1.00 86.88 104 GLY A N 1
ATOM 796 C CA . GLY A 1 104 ? 15.773 -5.905 1.898 1.00 86.88 104 GLY A CA 1
ATOM 797 C C . GLY A 1 104 ? 15.159 -7.284 2.152 1.00 86.88 104 GLY A C 1
ATOM 798 O O . GLY A 1 104 ? 14.291 -7.707 1.393 1.00 86.88 104 GLY A O 1
ATOM 799 N N . ASP A 1 105 ? 15.552 -7.964 3.229 1.00 87.81 105 ASP A N 1
ATOM 800 C CA . ASP A 1 105 ? 15.087 -9.326 3.509 1.00 87.81 105 ASP A CA 1
ATOM 801 C C . ASP A 1 105 ? 13.809 -9.386 4.367 1.00 87.81 105 ASP A C 1
ATOM 803 O O . ASP A 1 105 ? 13.227 -10.465 4.511 1.00 87.81 105 ASP A O 1
ATOM 807 N N . ALA A 1 106 ? 13.349 -8.243 4.892 1.00 86.56 106 ALA A N 1
ATOM 808 C CA . ALA A 1 106 ? 12.092 -8.127 5.625 1.00 86.56 106 ALA A CA 1
ATOM 809 C C . ALA A 1 106 ? 10.882 -8.161 4.675 1.00 86.56 106 ALA A C 1
ATOM 811 O O . ALA A 1 106 ? 10.977 -7.774 3.506 1.00 86.56 106 ALA A O 1
ATOM 812 N N . GLN A 1 107 ? 9.729 -8.601 5.187 1.00 87.81 107 GLN A N 1
ATOM 813 C CA . GLN A 1 107 ? 8.472 -8.603 4.434 1.00 87.81 107 GLN A CA 1
ATOM 814 C C . GLN A 1 107 ? 8.007 -7.170 4.130 1.00 87.81 107 GLN A C 1
ATOM 816 O O . GLN A 1 107 ? 8.028 -6.293 4.997 1.00 87.81 107 GLN A O 1
ATOM 821 N N . ALA A 1 108 ? 7.573 -6.939 2.893 1.00 89.94 108 ALA A N 1
ATOM 822 C CA . ALA A 1 108 ? 6.957 -5.695 2.457 1.00 89.94 108 ALA A CA 1
ATOM 823 C C . ALA A 1 108 ? 5.460 -5.710 2.788 1.00 89.94 108 ALA A C 1
ATOM 825 O O . ALA A 1 108 ? 4.625 -5.906 1.910 1.00 89.94 108 ALA A O 1
ATOM 826 N N . ASP A 1 109 ? 5.134 -5.517 4.070 1.00 89.31 109 ASP A N 1
ATOM 827 C CA . ASP A 1 109 ? 3.754 -5.412 4.565 1.00 89.31 109 ASP A CA 1
ATOM 828 C C . ASP A 1 109 ? 3.106 -4.090 4.107 1.00 89.31 109 ASP A C 1
ATOM 830 O O . ASP A 1 109 ? 3.032 -3.112 4.856 1.00 89.31 109 ASP A O 1
ATOM 834 N N . VAL A 1 110 ? 2.715 -4.055 2.829 1.00 91.75 110 VAL A N 1
ATOM 835 C CA . VAL A 1 110 ? 2.052 -2.931 2.166 1.00 91.75 110 VAL A CA 1
ATOM 836 C C . VAL A 1 110 ? 0.663 -3.376 1.714 1.00 91.75 110 VAL A C 1
ATOM 838 O O . VAL A 1 110 ? 0.531 -4.066 0.704 1.00 91.75 110 VAL A O 1
ATOM 841 N N . ILE A 1 111 ? -0.377 -2.968 2.437 1.00 93.69 111 ILE A N 1
ATOM 842 C CA . ILE A 1 111 ? -1.766 -3.306 2.111 1.00 93.69 111 ILE A CA 1
ATOM 843 C C . ILE A 1 111 ? -2.342 -2.388 1.023 1.00 93.69 111 ILE A C 1
ATOM 845 O O . ILE A 1 111 ? -2.047 -1.189 1.020 1.00 93.69 111 ILE A O 1
ATOM 849 N N . PRO A 1 112 ? -3.209 -2.905 0.140 1.00 95.50 112 PRO A N 1
ATOM 850 C CA . PRO A 1 112 ? -3.983 -2.071 -0.772 1.00 95.50 112 PRO A CA 1
ATOM 851 C C . PRO A 1 112 ? -4.956 -1.144 -0.033 1.00 95.50 112 PRO A C 1
ATOM 853 O O . PRO A 1 112 ? -5.565 -1.530 0.971 1.00 95.50 112 PRO A O 1
ATOM 856 N N . ILE A 1 113 ? -5.139 0.081 -0.531 1.00 94.94 113 ILE A N 1
ATOM 857 C CA . ILE A 1 113 ? -6.060 1.049 0.091 1.00 94.94 113 ILE A CA 1
ATOM 858 C C . ILE A 1 113 ? -7.528 0.609 0.006 1.00 94.94 113 ILE A C 1
ATOM 860 O O . ILE A 1 113 ? -8.273 0.801 0.964 1.00 94.94 113 ILE A O 1
ATOM 864 N N . ASP A 1 114 ? -7.951 -0.016 -1.091 1.00 94.19 114 ASP A N 1
ATOM 865 C CA . ASP A 1 114 ? -9.310 -0.543 -1.260 1.00 94.19 114 ASP A CA 1
ATOM 866 C C . ASP A 1 114 ? -9.626 -1.661 -0.269 1.00 94.19 114 ASP A C 1
ATOM 868 O O . ASP A 1 114 ? -10.717 -1.685 0.301 1.00 94.19 114 ASP A O 1
ATOM 872 N N . TYR A 1 115 ? -8.658 -2.527 0.028 1.00 94.69 115 TYR A N 1
ATOM 873 C CA . TYR A 1 115 ? -8.794 -3.515 1.098 1.00 94.69 115 TYR A CA 1
ATOM 874 C C . TYR A 1 115 ? -9.023 -2.853 2.466 1.00 94.69 115 TYR A C 1
ATOM 876 O O . TYR A 1 115 ? -9.951 -3.213 3.195 1.00 94.69 115 TYR A O 1
ATOM 884 N N . LEU A 1 116 ? -8.219 -1.839 2.806 1.00 95.06 116 LEU A N 1
ATOM 885 C CA . LEU A 1 116 ? -8.369 -1.111 4.067 1.00 95.06 116 LEU A CA 1
ATOM 886 C C . LEU A 1 116 ? -9.727 -0.401 4.165 1.00 95.06 116 LEU A C 1
ATOM 888 O O . LEU A 1 116 ? -10.373 -0.444 5.211 1.00 95.06 116 LEU A O 1
ATOM 892 N N . VAL A 1 117 ? -10.166 0.252 3.088 1.00 94.81 117 VAL A N 1
ATOM 893 C CA . VAL A 1 117 ? -11.451 0.962 3.047 1.00 94.81 117 VAL A CA 1
ATOM 894 C C . VAL A 1 117 ? -12.615 -0.006 3.260 1.00 94.81 117 VAL A C 1
ATOM 896 O O . VAL A 1 117 ? -13.504 0.294 4.058 1.00 94.81 117 VAL A O 1
ATOM 899 N N . ARG A 1 118 ? -12.581 -1.193 2.640 1.00 94.56 118 ARG A N 1
ATOM 900 C CA . ARG A 1 118 ? -13.594 -2.239 2.856 1.00 94.56 118 ARG A CA 1
ATOM 901 C C . ARG A 1 118 ? -13.621 -2.730 4.305 1.00 94.56 118 ARG A C 1
ATOM 903 O O . ARG A 1 118 ? -14.706 -2.889 4.855 1.00 94.56 118 ARG A O 1
ATOM 910 N N . ILE A 1 119 ? -12.468 -2.865 4.970 1.00 95.00 119 ILE A N 1
ATOM 911 C CA . ILE A 1 119 ? -12.416 -3.171 6.414 1.00 95.00 119 ILE A CA 1
ATOM 912 C C . ILE A 1 119 ? -13.057 -2.052 7.241 1.00 95.00 119 ILE A C 1
ATOM 914 O O . ILE A 1 119 ? -13.852 -2.336 8.133 1.00 95.00 119 ILE A O 1
ATOM 918 N N . ILE A 1 120 ? -12.726 -0.786 6.970 1.00 95.81 120 ILE A N 1
ATOM 919 C CA . ILE A 1 120 ? -13.246 0.356 7.738 1.00 95.81 120 ILE A CA 1
ATOM 920 C C . ILE A 1 120 ? -14.768 0.458 7.593 1.00 95.81 120 ILE A C 1
ATOM 922 O O . ILE A 1 120 ? -15.476 0.592 8.593 1.00 95.81 120 ILE A O 1
ATOM 926 N N . ILE A 1 121 ? -15.285 0.373 6.368 1.00 94.12 121 ILE A N 1
ATOM 927 C CA . ILE A 1 121 ? -16.727 0.456 6.113 1.00 94.12 121 ILE A CA 1
ATOM 928 C C . ILE A 1 121 ? -17.433 -0.789 6.653 1.00 94.12 121 ILE A C 1
ATOM 930 O O . ILE A 1 121 ? -18.422 -0.669 7.378 1.00 94.12 121 ILE A O 1
ATOM 934 N N . GLY A 1 122 ? -16.885 -1.975 6.382 1.00 92.62 122 GLY A N 1
ATOM 935 C CA . GLY A 1 122 ? -17.412 -3.240 6.875 1.00 92.62 122 GLY A CA 1
ATOM 936 C C . GLY A 1 122 ? -17.496 -3.263 8.397 1.00 92.62 122 GLY A C 1
ATOM 937 O O . GLY A 1 122 ? -18.557 -3.520 8.958 1.00 92.62 122 GLY A O 1
ATOM 938 N N . CYS A 1 123 ? -16.428 -2.898 9.108 1.00 93.00 123 CYS A N 1
ATOM 939 C CA . CYS A 1 123 ? -16.470 -2.889 10.568 1.00 93.00 123 CYS A CA 1
ATOM 940 C C . CYS A 1 123 ? -17.563 -1.951 11.103 1.00 93.00 123 CYS A C 1
ATOM 942 O O . CYS A 1 123 ? -18.251 -2.306 12.057 1.00 93.00 123 CYS A O 1
ATOM 944 N N . ALA A 1 124 ? -17.788 -0.802 10.456 1.00 92.25 124 ALA A N 1
ATOM 945 C CA . ALA A 1 124 ? -18.836 0.134 10.841 1.00 92.25 124 ALA A CA 1
ATOM 946 C C . ALA A 1 124 ? -20.241 -0.439 10.627 1.00 92.25 124 ALA A C 1
ATOM 948 O O . ALA A 1 124 ? -21.096 -0.280 11.498 1.00 92.25 124 ALA A O 1
ATOM 949 N N . ALA A 1 125 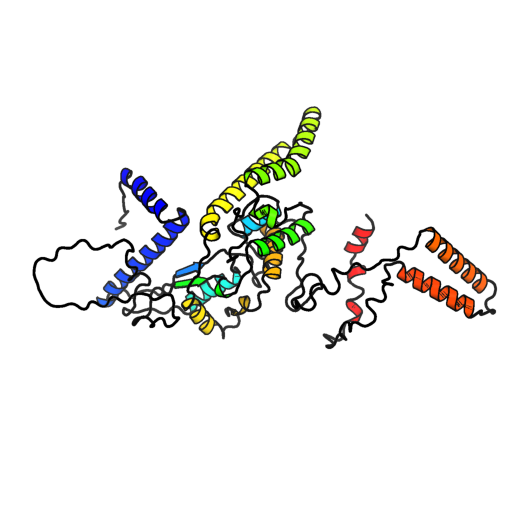? -20.458 -1.143 9.517 1.00 89.94 125 ALA A N 1
ATOM 950 C CA . ALA A 1 125 ? -21.740 -1.754 9.181 1.00 89.94 125 ALA A CA 1
ATOM 951 C C . ALA A 1 125 ? -22.127 -2.910 10.123 1.00 89.94 125 ALA A C 1
ATOM 953 O O . ALA A 1 125 ? -23.302 -3.070 10.449 1.00 89.94 125 ALA A O 1
ATOM 954 N N . TYR A 1 126 ? -21.150 -3.693 10.596 1.00 86.44 126 TYR A N 1
ATOM 955 C CA . TYR A 1 126 ? -21.394 -4.901 11.402 1.00 86.44 126 TYR A CA 1
ATOM 956 C C . TYR A 1 126 ? -21.165 -4.715 12.912 1.00 86.44 126 TYR A C 1
ATOM 958 O O . TYR A 1 126 ? -21.332 -5.656 13.694 1.00 86.44 126 TYR A O 1
ATOM 966 N N . MET A 1 127 ? -20.805 -3.508 13.350 1.00 89.31 127 MET A N 1
ATOM 967 C CA . MET A 1 127 ? -20.601 -3.186 14.760 1.00 89.31 127 MET A CA 1
ATOM 968 C C . MET A 1 127 ? -21.899 -3.328 15.575 1.00 89.31 127 MET A C 1
ATOM 970 O O . MET A 1 127 ? -22.947 -2.788 15.225 1.00 89.31 127 MET A O 1
ATOM 974 N N . LYS A 1 128 ? -21.816 -4.011 16.722 1.00 87.44 128 LYS A N 1
ATOM 975 C CA . LYS A 1 128 ? -22.924 -4.170 17.680 1.00 87.44 128 LYS A CA 1
ATOM 976 C C . LYS A 1 128 ? -22.559 -3.548 19.023 1.00 87.44 128 LYS A C 1
ATOM 978 O O . LYS A 1 128 ? -21.383 -3.456 19.374 1.00 87.44 128 LYS A O 1
ATOM 983 N N . SER A 1 129 ? -23.568 -3.114 19.778 1.00 88.25 129 SER A N 1
ATOM 984 C CA . SER A 1 129 ? -23.342 -2.660 21.154 1.00 88.25 129 SER A CA 1
ATOM 985 C C . SER A 1 129 ? -22.912 -3.862 22.008 1.00 88.25 129 SER A C 1
ATOM 987 O O . SER A 1 129 ? -23.559 -4.909 21.924 1.00 88.25 129 SER A O 1
ATOM 989 N N . PRO A 1 130 ? -21.829 -3.746 22.794 1.00 89.12 130 PRO A N 1
ATOM 990 C CA . PRO A 1 130 ? -21.261 -4.874 23.536 1.00 89.12 130 PRO A CA 1
ATOM 991 C C . PRO A 1 130 ? -22.037 -5.226 24.816 1.00 89.12 130 PRO A C 1
ATOM 993 O O . PRO A 1 130 ? -21.765 -6.261 25.423 1.00 89.12 130 PRO A O 1
ATOM 996 N N . GLY A 1 131 ? -22.966 -4.368 25.257 1.00 88.25 131 GLY A N 1
ATOM 997 C CA . GLY A 1 131 ? -23.496 -4.414 26.621 1.00 88.25 131 GLY A CA 1
ATOM 998 C C . GLY A 1 131 ? -22.373 -4.259 27.652 1.00 88.25 131 GLY A C 1
ATOM 999 O O . GLY A 1 131 ? -21.399 -3.547 27.415 1.00 88.25 131 GLY A O 1
ATOM 1000 N N . THR A 1 132 ? -22.481 -4.958 28.783 1.00 87.38 132 THR A N 1
ATOM 1001 C CA . THR A 1 132 ? -21.521 -4.856 29.900 1.00 87.38 132 THR A CA 1
ATOM 1002 C C . THR A 1 132 ? -20.580 -6.059 30.021 1.00 87.38 132 THR A C 1
ATOM 1004 O O . THR A 1 132 ? -19.545 -5.977 30.679 1.00 87.38 132 THR A O 1
ATOM 1007 N N . ASN A 1 133 ? -20.890 -7.178 29.356 1.00 89.00 133 ASN A N 1
ATOM 1008 C CA . ASN A 1 133 ? -20.176 -8.443 29.530 1.00 89.00 133 ASN A CA 1
ATOM 1009 C C . ASN A 1 133 ? -19.071 -8.649 28.477 1.00 89.00 133 ASN A C 1
ATOM 1011 O O . ASN A 1 133 ? -19.218 -9.446 27.548 1.00 89.00 133 ASN A O 1
ATOM 1015 N N . PHE A 1 134 ? -17.968 -7.915 28.622 1.00 89.50 134 PHE A N 1
ATOM 1016 C CA . PHE A 1 134 ? -16.811 -7.982 27.725 1.00 89.50 134 PHE A CA 1
ATOM 1017 C C . PHE A 1 134 ? -15.476 -7.867 28.477 1.00 89.50 134 PHE A C 1
ATOM 1019 O O . PHE A 1 134 ? -15.414 -7.356 29.600 1.00 89.50 134 PHE A O 1
ATOM 1026 N N . ALA A 1 135 ? -14.395 -8.314 27.833 1.00 88.50 135 ALA A N 1
ATOM 1027 C CA . ALA A 1 135 ? -13.018 -8.146 28.299 1.00 88.50 135 ALA A CA 1
ATOM 1028 C C . ALA A 1 135 ? -12.294 -7.038 27.517 1.00 88.50 135 ALA A C 1
ATOM 1030 O O . ALA A 1 135 ? -12.502 -6.880 26.314 1.00 88.50 135 ALA A O 1
ATOM 1031 N N . LEU A 1 136 ? -11.419 -6.277 28.183 1.00 87.81 136 LEU A N 1
ATOM 1032 C CA . LEU A 1 136 ? -10.579 -5.283 27.506 1.00 87.81 136 LEU A CA 1
ATOM 1033 C C . LEU A 1 136 ? -9.369 -5.976 26.842 1.00 87.81 136 LEU A C 1
ATOM 1035 O O . LEU A 1 136 ? -8.716 -6.782 27.506 1.00 87.81 136 LEU A O 1
ATOM 1039 N N . PRO A 1 137 ? -9.000 -5.626 25.592 1.00 81.56 137 PRO A N 1
ATOM 1040 C CA . PRO A 1 137 ? -7.922 -6.280 24.836 1.00 81.56 137 PRO A CA 1
ATOM 1041 C C . PRO A 1 137 ? -6.522 -6.315 25.482 1.00 81.56 137 PRO A C 1
ATOM 1043 O O . PRO A 1 137 ? -5.704 -7.130 25.069 1.00 81.56 137 PRO A O 1
ATOM 1046 N N . TYR A 1 138 ? -6.221 -5.452 26.465 1.00 71.00 138 TYR A N 1
ATOM 1047 C CA . TYR A 1 138 ? -4.895 -5.362 27.115 1.00 71.00 138 TYR A CA 1
ATOM 1048 C C . TYR A 1 138 ? -4.916 -5.600 28.626 1.00 71.00 138 TYR A C 1
ATOM 1050 O O . TYR A 1 138 ? -3.962 -5.230 29.306 1.00 71.00 138 TYR A O 1
ATOM 1058 N N . ALA A 1 139 ? -5.986 -6.177 29.177 1.00 57.25 139 ALA A N 1
ATOM 1059 C CA . ALA A 1 139 ? -6.087 -6.362 30.625 1.00 57.25 139 ALA A CA 1
ATOM 1060 C C . ALA A 1 139 ? -5.027 -7.326 31.211 1.00 57.25 139 ALA A C 1
ATOM 1062 O O . ALA A 1 139 ? -4.786 -7.263 32.410 1.00 57.25 139 ALA A O 1
ATOM 1063 N N . ASP A 1 140 ? -4.340 -8.125 30.379 1.00 44.38 140 ASP A N 1
ATOM 1064 C CA . ASP A 1 140 ? -3.372 -9.146 30.807 1.00 44.38 140 ASP A CA 1
ATOM 1065 C C . ASP A 1 140 ? -2.061 -9.131 29.990 1.00 44.38 140 ASP A C 1
ATOM 1067 O O . ASP A 1 140 ? -1.730 -10.101 29.307 1.00 44.38 140 ASP A O 1
ATOM 1071 N N . VAL A 1 141 ? -1.271 -8.053 30.049 1.00 37.91 141 VAL A N 1
ATOM 1072 C CA . VAL A 1 141 ? 0.161 -8.142 29.689 1.00 37.91 141 VAL A CA 1
ATOM 1073 C C . VAL A 1 141 ? 0.975 -8.092 30.983 1.00 37.91 141 VAL A C 1
ATOM 1075 O O . VAL A 1 141 ? 1.109 -7.011 31.561 1.00 37.91 141 VAL A O 1
ATOM 1078 N N . PRO A 1 142 ? 1.495 -9.230 31.484 1.00 35.12 142 PRO A N 1
ATOM 1079 C CA . PRO A 1 142 ? 2.393 -9.231 32.631 1.00 35.12 142 PRO A CA 1
ATOM 1080 C C . PRO A 1 142 ? 3.639 -8.399 32.319 1.00 35.12 142 PRO A C 1
ATOM 1082 O O . PRO A 1 142 ? 4.230 -8.541 31.248 1.00 35.12 142 PRO A O 1
ATOM 1085 N N . ASP A 1 143 ? 4.045 -7.551 33.262 1.00 38.75 143 ASP A N 1
ATOM 1086 C CA . ASP A 1 143 ? 5.313 -6.828 33.196 1.00 38.75 143 ASP A CA 1
ATOM 1087 C C . ASP A 1 143 ? 6.474 -7.846 33.206 1.00 38.75 143 ASP A C 1
ATOM 1089 O O . ASP A 1 143 ? 6.632 -8.573 34.194 1.00 38.75 143 ASP A O 1
ATOM 1093 N N . PRO A 1 144 ? 7.308 -7.928 32.150 1.00 36.22 144 PRO A N 1
ATOM 1094 C CA . PRO A 1 144 ? 8.447 -8.846 32.116 1.00 36.22 144 PRO A CA 1
ATOM 1095 C C . PRO A 1 144 ? 9.503 -8.540 33.194 1.00 36.22 144 PRO A C 1
ATOM 1097 O O . PRO A 1 144 ? 10.385 -9.366 33.423 1.00 36.22 144 PRO A O 1
ATOM 1100 N N . ASN A 1 145 ? 9.404 -7.396 33.884 1.00 37.22 145 ASN A N 1
ATOM 1101 C CA . ASN A 1 145 ? 10.285 -7.000 34.979 1.00 37.22 145 ASN A CA 1
ATOM 1102 C C . ASN A 1 145 ? 9.656 -7.106 36.374 1.00 37.22 145 ASN A C 1
ATOM 1104 O O . ASN A 1 145 ? 10.296 -6.683 37.341 1.00 37.22 145 ASN A O 1
ATOM 1108 N N . SER A 1 146 ? 8.469 -7.705 36.545 1.00 37.34 146 SER A N 1
ATOM 1109 C CA . SER A 1 146 ? 7.952 -7.995 37.891 1.00 37.34 146 SER A CA 1
ATOM 1110 C C . SER A 1 146 ? 8.663 -9.213 38.501 1.00 37.34 146 SER A C 1
ATOM 1112 O O . SER A 1 146 ? 8.055 -10.236 38.823 1.00 37.34 146 SER A O 1
ATOM 1114 N N . ALA A 1 147 ? 9.985 -9.117 38.645 1.00 35.06 147 ALA A N 1
ATOM 1115 C CA . ALA A 1 147 ? 10.744 -9.975 39.527 1.00 35.06 147 ALA A CA 1
ATOM 1116 C C . ALA A 1 147 ? 10.317 -9.660 40.965 1.00 35.06 147 ALA A C 1
ATOM 1118 O O . ALA A 1 147 ? 10.447 -8.547 41.472 1.00 35.06 147 ALA A O 1
ATOM 1119 N N . SER A 1 148 ? 9.763 -10.688 41.588 1.00 39.47 148 SER A N 1
ATOM 1120 C CA . SER A 1 148 ? 9.529 -10.841 43.013 1.00 39.47 148 SER A CA 1
ATOM 1121 C C . SER A 1 148 ? 10.590 -10.178 43.899 1.00 39.47 148 SER A C 1
ATOM 1123 O O . SER A 1 148 ? 11.743 -10.608 43.906 1.00 39.47 148 SER A O 1
ATOM 1125 N N . THR A 1 149 ? 10.147 -9.274 44.773 1.00 30.06 149 THR A N 1
ATOM 1126 C CA . THR A 1 149 ? 10.759 -9.108 46.095 1.00 30.06 149 THR A CA 1
ATOM 1127 C C . THR A 1 149 ? 9.649 -9.238 47.137 1.00 30.06 149 THR A C 1
ATOM 1129 O O . THR A 1 149 ? 8.738 -8.418 47.212 1.00 30.06 149 THR A O 1
ATOM 1132 N N . SER A 1 150 ? 9.702 -10.339 47.888 1.00 29.83 150 SER A N 1
ATOM 1133 C CA . SER A 1 150 ? 8.942 -10.656 49.110 1.00 29.83 150 SER A CA 1
ATOM 1134 C C . SER A 1 150 ? 8.914 -9.476 50.102 1.00 29.83 150 SER A C 1
ATOM 1136 O O . SER A 1 150 ? 9.848 -8.682 50.110 1.00 29.83 150 SER A O 1
ATOM 1138 N N . ILE A 1 151 ? 7.910 -9.302 50.972 1.00 26.09 151 ILE A N 1
ATOM 1139 C CA . ILE A 1 151 ? 7.598 -10.144 52.149 1.00 26.09 151 ILE A CA 1
ATOM 1140 C C . ILE A 1 151 ? 6.080 -10.102 52.460 1.00 26.09 151 ILE A C 1
ATOM 1142 O O . ILE A 1 151 ? 5.521 -9.010 52.546 1.00 26.09 151 ILE A O 1
ATOM 1146 N N . PRO A 1 152 ? 5.408 -11.248 52.692 1.00 28.33 152 PRO A N 1
ATOM 1147 C CA . PRO A 1 152 ? 4.053 -11.292 53.231 1.00 28.33 152 PRO A CA 1
ATOM 1148 C C . PRO A 1 152 ? 4.068 -11.357 54.763 1.00 28.33 152 PRO A C 1
ATOM 1150 O O . PRO A 1 152 ? 4.611 -12.295 55.346 1.00 28.33 152 PRO A O 1
ATOM 1153 N N . THR A 1 153 ? 3.397 -10.410 55.415 1.00 26.48 153 THR A N 1
ATOM 1154 C CA . THR A 1 153 ? 3.039 -10.511 56.834 1.00 26.48 153 THR A CA 1
ATOM 1155 C C . THR A 1 153 ? 1.529 -10.708 56.959 1.00 26.48 153 THR A C 1
ATOM 1157 O O . THR A 1 153 ? 0.746 -9.779 56.781 1.00 26.48 153 THR A O 1
ATOM 1160 N N . THR A 1 154 ? 1.162 -11.917 57.394 1.00 28.38 154 THR A N 1
ATOM 1161 C CA . THR A 1 154 ? -0.114 -12.346 58.013 1.00 28.38 154 THR A CA 1
ATOM 1162 C C . THR A 1 154 ? -1.201 -12.946 57.091 1.00 28.38 154 THR A C 1
ATOM 1164 O O . THR A 1 154 ? -1.449 -12.423 56.005 1.00 28.38 154 THR A O 1
ATOM 1167 N N . PRO A 1 155 ? -1.848 -14.066 57.500 1.00 31.27 155 PRO A N 1
ATOM 1168 C CA . PRO A 1 155 ? -2.670 -14.912 56.640 1.00 31.27 155 PRO A CA 1
ATOM 1169 C C . PRO A 1 155 ? -4.172 -14.613 56.771 1.00 31.27 155 PRO A C 1
ATOM 1171 O O . PRO A 1 155 ? -4.716 -14.548 57.870 1.00 31.27 155 PRO A O 1
ATOM 1174 N N . GLY A 1 156 ? -4.852 -14.499 55.632 1.00 25.86 156 GLY A N 1
ATOM 1175 C CA . GLY A 1 156 ? -6.302 -14.338 55.545 1.00 25.86 156 GLY A CA 1
ATOM 1176 C C . GLY A 1 156 ? -6.801 -14.784 54.174 1.00 25.86 156 GLY A C 1
ATOM 1177 O O . GLY A 1 156 ? -6.666 -14.082 53.181 1.00 25.86 156 GLY A O 1
ATOM 1178 N N . THR A 1 157 ? -7.310 -16.006 54.140 1.00 29.08 157 THR A N 1
ATOM 1179 C CA . THR A 1 157 ? -7.964 -16.739 53.050 1.00 29.08 157 THR A CA 1
ATOM 1180 C C . THR A 1 157 ? -8.955 -15.927 52.207 1.00 29.08 157 THR A C 1
ATOM 1182 O O . THR A 1 157 ? -10.013 -15.559 52.704 1.00 29.08 157 THR A O 1
ATOM 1185 N N . ALA A 1 158 ? -8.651 -15.747 50.916 1.00 25.11 158 ALA A N 1
ATOM 1186 C CA . ALA A 1 158 ? -9.441 -16.239 49.771 1.00 25.11 158 ALA A CA 1
ATOM 1187 C C . ALA A 1 158 ? -8.857 -15.678 48.458 1.00 25.11 158 ALA A C 1
ATOM 1189 O O . ALA A 1 158 ? -9.044 -14.518 48.107 1.00 25.11 158 ALA A O 1
ATOM 1190 N N . SER A 1 159 ? -8.124 -16.523 47.734 1.00 25.55 159 SER A N 1
ATOM 1191 C CA . SER A 1 159 ? -7.754 -16.303 46.331 1.00 25.55 159 SER A CA 1
ATOM 1192 C C . SER A 1 159 ? -8.884 -16.798 45.423 1.00 25.55 159 SER A C 1
ATOM 1194 O O . SER A 1 159 ? -9.542 -17.783 45.758 1.00 25.55 159 SER A O 1
ATOM 1196 N N . PRO A 1 160 ? -9.000 -16.230 44.217 1.00 29.78 160 PRO A N 1
ATOM 1197 C CA . PRO A 1 160 ? -8.684 -17.048 43.055 1.00 29.78 160 PRO A CA 1
ATOM 1198 C C . PRO A 1 160 ? -7.516 -16.425 42.292 1.00 29.78 160 PRO A C 1
ATOM 1200 O O . PRO A 1 160 ? -7.667 -15.477 41.527 1.00 29.78 160 PRO A O 1
ATOM 1203 N N . ARG A 1 161 ? -6.328 -17.001 42.498 1.00 32.88 161 ARG A N 1
ATOM 1204 C CA . ARG A 1 161 ? -5.255 -16.987 41.507 1.00 32.88 161 ARG A CA 1
ATOM 1205 C C . ARG A 1 161 ? -5.691 -17.872 40.345 1.00 32.88 161 ARG A C 1
ATOM 1207 O O . ARG A 1 161 ? -5.879 -19.067 40.552 1.00 32.88 161 ARG A O 1
ATOM 1214 N N . THR A 1 162 ? -5.702 -17.333 39.137 1.00 28.42 162 THR A N 1
ATOM 1215 C CA . THR A 1 162 ? -5.363 -18.114 37.943 1.00 28.42 162 THR A CA 1
ATOM 1216 C C . THR A 1 162 ? -4.408 -17.292 37.097 1.00 28.42 162 THR A C 1
ATOM 1218 O O . THR A 1 162 ? -4.800 -16.351 36.420 1.00 28.42 162 THR A O 1
ATOM 1221 N N . SER A 1 163 ? -3.132 -17.648 37.223 1.00 35.78 163 SER A N 1
ATOM 1222 C CA . SER A 1 163 ? -2.067 -17.348 36.274 1.00 35.78 163 SER A CA 1
ATOM 1223 C C . SER A 1 163 ? -2.339 -18.183 35.023 1.00 35.78 163 SER A C 1
ATOM 1225 O O . SER A 1 163 ? -2.277 -19.409 35.110 1.00 35.78 163 SER A O 1
ATOM 1227 N N . GLU A 1 164 ? -2.616 -17.556 33.885 1.00 34.44 164 GLU A N 1
ATOM 1228 C CA . GLU A 1 164 ? -2.619 -18.236 32.589 1.00 34.44 164 GLU A CA 1
ATOM 1229 C C . GLU A 1 164 ? -1.493 -17.647 31.729 1.00 34.44 164 GLU A C 1
ATOM 1231 O O . GLU A 1 164 ? -1.551 -16.525 31.236 1.00 34.44 164 GLU A O 1
ATOM 1236 N N . THR A 1 165 ? -0.406 -18.411 31.631 1.00 29.94 165 THR A N 1
ATOM 1237 C CA . THR A 1 165 ? 0.740 -18.180 30.751 1.00 29.94 165 THR A CA 1
ATOM 1238 C C . THR A 1 165 ? 0.327 -18.369 29.291 1.00 29.94 165 THR A C 1
ATOM 1240 O O . THR A 1 165 ? -0.138 -19.447 28.921 1.00 29.94 165 THR A O 1
ATOM 1243 N N . TYR A 1 166 ? 0.530 -17.344 28.460 1.00 36.38 166 TYR A N 1
ATOM 1244 C CA . TYR A 1 166 ? 0.408 -17.431 27.003 1.00 36.38 166 TYR A CA 1
ATOM 1245 C C . TYR A 1 166 ? 1.546 -18.289 26.433 1.00 36.38 166 TYR A C 1
ATOM 1247 O O . TYR A 1 166 ? 2.705 -17.876 26.444 1.00 36.38 166 TYR A O 1
ATOM 1255 N N . ASP A 1 167 ? 1.219 -19.478 25.931 1.00 27.20 167 ASP A N 1
ATOM 1256 C CA . ASP A 1 167 ? 2.182 -20.401 25.326 1.00 27.20 167 ASP A CA 1
ATOM 1257 C C . ASP A 1 167 ? 2.169 -20.231 23.794 1.00 27.20 167 ASP A C 1
ATOM 1259 O O . ASP A 1 167 ? 1.276 -20.707 23.096 1.00 27.20 167 ASP A O 1
ATOM 1263 N N . PHE A 1 168 ? 3.153 -19.506 23.253 1.00 36.94 168 PHE A N 1
ATOM 1264 C CA . PHE A 1 168 ? 3.213 -19.070 21.843 1.00 36.94 168 PHE A CA 1
ATOM 1265 C C . PHE A 1 168 ? 3.512 -20.202 20.833 1.00 36.94 168 PHE A C 1
ATOM 1267 O O . PHE A 1 168 ? 3.666 -19.943 19.640 1.00 36.94 168 PHE A O 1
ATOM 1274 N N . ARG A 1 169 ? 3.669 -21.453 21.290 1.00 31.39 169 ARG A N 1
ATOM 1275 C CA . ARG A 1 169 ? 4.249 -22.548 20.487 1.00 31.39 169 ARG A CA 1
ATOM 1276 C C . ARG A 1 169 ? 3.280 -23.623 20.008 1.00 31.39 169 ARG A C 1
ATOM 1278 O O . ARG A 1 169 ? 3.636 -24.348 19.088 1.00 31.39 169 ARG A O 1
ATOM 1285 N N . ASN A 1 170 ? 2.074 -23.706 20.556 1.00 29.53 170 ASN A N 1
ATOM 1286 C CA . ASN A 1 170 ? 1.062 -24.662 20.111 1.00 29.53 170 ASN A CA 1
ATOM 1287 C C . ASN A 1 170 ? -0.226 -23.892 19.834 1.00 29.53 170 ASN A C 1
ATOM 1289 O O . ASN A 1 170 ? -0.811 -23.359 20.769 1.00 29.53 170 ASN A O 1
ATOM 1293 N N . GLY A 1 171 ? -0.653 -23.827 18.570 1.00 35.84 171 GLY A N 1
ATOM 1294 C CA . GLY A 1 171 ? -1.795 -23.050 18.058 1.00 35.84 171 GLY A CA 1
ATOM 1295 C C . GLY A 1 171 ? -3.190 -23.427 18.583 1.00 35.84 171 GLY A C 1
ATOM 1296 O O . GLY A 1 171 ? -4.153 -23.374 17.832 1.00 35.84 171 GLY A O 1
ATOM 1297 N N . ASN A 1 172 ? -3.312 -23.793 19.857 1.00 32.62 172 ASN A N 1
ATOM 1298 C CA . ASN A 1 172 ? -4.565 -23.911 20.587 1.00 32.62 172 ASN A CA 1
ATOM 1299 C C . ASN A 1 172 ? -4.626 -22.809 21.651 1.00 32.62 172 ASN A C 1
ATOM 1301 O O . ASN A 1 172 ? -4.447 -23.059 22.845 1.00 32.62 172 ASN A O 1
ATOM 1305 N N . SER A 1 173 ? -4.901 -21.577 21.227 1.00 41.62 173 SER A N 1
ATOM 1306 C CA . SER A 1 173 ? -5.357 -20.532 22.138 1.00 41.62 173 SER A CA 1
ATOM 1307 C C . SER A 1 173 ? -6.746 -20.923 22.657 1.00 41.62 173 SER A C 1
ATOM 1309 O O . SER A 1 173 ? -7.713 -21.036 21.901 1.00 41.62 173 SER A O 1
ATOM 1311 N N . ARG A 1 174 ? -6.878 -21.171 23.968 1.00 43.88 174 ARG A N 1
ATOM 1312 C CA . ARG A 1 174 ? -8.207 -21.221 24.594 1.00 43.88 174 ARG A CA 1
ATOM 1313 C C . ARG A 1 174 ? -8.849 -19.856 24.359 1.00 43.88 174 ARG A C 1
ATOM 1315 O O . ARG A 1 174 ? -8.335 -18.858 24.857 1.00 43.88 174 ARG A O 1
ATOM 1322 N N . LYS A 1 175 ? -9.937 -19.810 23.580 1.00 47.91 175 LYS A N 1
ATOM 1323 C CA . LYS A 1 175 ? -10.685 -18.567 23.345 1.00 47.91 175 LYS A CA 1
ATOM 1324 C C . LYS A 1 175 ? -11.004 -17.915 24.700 1.00 47.91 175 LYS A C 1
ATOM 1326 O O . LYS A 1 175 ? -11.432 -18.634 25.611 1.00 47.91 175 LYS A O 1
ATOM 1331 N N . PRO A 1 176 ? -10.786 -16.598 24.858 1.00 54.00 176 PRO A N 1
ATOM 1332 C CA . PRO A 1 176 ? -11.094 -15.907 26.102 1.00 54.00 176 PRO A CA 1
ATOM 1333 C C . PRO A 1 176 ? -12.559 -16.144 26.488 1.00 54.00 176 PRO A C 1
ATOM 1335 O O . PRO A 1 176 ? -13.441 -16.211 25.633 1.00 54.00 176 PRO A O 1
ATOM 1338 N N . ARG A 1 177 ? -12.818 -16.300 27.794 1.00 60.22 177 ARG A N 1
ATOM 1339 C CA . ARG A 1 177 ? -14.160 -16.614 28.327 1.00 60.22 177 ARG A CA 1
ATOM 1340 C C . ARG A 1 177 ? -15.204 -15.537 28.013 1.00 60.22 177 ARG A C 1
ATOM 1342 O O . ARG A 1 177 ? -16.394 -15.834 28.045 1.00 60.22 177 ARG A O 1
ATOM 1349 N N . LEU A 1 178 ? -14.759 -14.313 27.729 1.00 76.44 178 LEU A N 1
ATOM 1350 C CA . LEU A 1 178 ? -15.584 -13.170 27.352 1.00 76.44 178 LEU A CA 1
ATOM 1351 C C . LEU A 1 178 ? -15.112 -12.591 26.012 1.00 76.44 178 LEU A C 1
ATOM 1353 O O . LEU A 1 178 ? -13.907 -12.605 25.744 1.00 76.44 178 LEU A O 1
ATOM 1357 N N . PRO A 1 179 ? -16.028 -12.056 25.185 1.00 84.81 179 PRO A N 1
ATOM 1358 C CA . PRO A 1 179 ? -15.656 -11.376 23.951 1.00 84.81 179 PRO A CA 1
ATOM 1359 C C . PRO A 1 179 ? -14.824 -10.125 24.262 1.00 84.81 179 PRO A C 1
ATOM 1361 O O . PRO A 1 179 ? -15.109 -9.397 25.217 1.00 84.81 179 PRO A O 1
ATOM 1364 N N . ALA A 1 180 ? -13.795 -9.871 23.454 1.00 87.12 180 ALA A N 1
ATOM 1365 C CA . ALA A 1 180 ? -12.975 -8.674 23.587 1.00 87.12 180 ALA A CA 1
ATOM 1366 C C . ALA A 1 180 ? -13.713 -7.446 23.028 1.00 87.12 180 ALA A C 1
ATOM 1368 O O . ALA A 1 180 ? -14.257 -7.495 21.924 1.00 87.12 180 ALA A O 1
ATOM 1369 N N . PHE A 1 181 ? -13.714 -6.337 23.768 1.00 90.81 181 PHE A N 1
ATOM 1370 C CA . PHE A 1 181 ? -14.274 -5.065 23.315 1.00 90.81 181 PHE A CA 1
ATOM 1371 C C . PHE A 1 181 ? -13.429 -3.879 23.806 1.00 90.81 181 PHE A C 1
ATOM 1373 O O . PHE A 1 181 ? -13.050 -3.854 24.981 1.00 90.81 181 PHE A O 1
ATOM 1380 N N . PRO A 1 182 ? -13.147 -2.869 22.959 1.00 93.00 182 PRO A N 1
ATOM 1381 C CA . PRO A 1 182 ? -13.481 -2.753 21.538 1.00 93.00 182 PRO A CA 1
ATOM 1382 C C . PRO A 1 182 ? -12.803 -3.830 20.688 1.00 93.00 182 PRO A C 1
ATOM 1384 O O . PRO A 1 182 ? -11.701 -4.279 21.004 1.00 93.00 182 PRO A O 1
ATOM 1387 N N . ILE A 1 183 ? -13.469 -4.233 19.604 1.00 92.19 183 ILE A N 1
ATOM 1388 C CA . ILE A 1 183 ? -12.882 -5.161 18.633 1.00 92.19 183 ILE A CA 1
ATOM 1389 C C . ILE A 1 183 ? -11.741 -4.438 17.922 1.00 92.19 183 ILE A C 1
ATOM 1391 O O . ILE A 1 183 ? -11.883 -3.279 17.520 1.00 92.19 183 ILE A O 1
ATOM 1395 N N . ILE A 1 184 ? -10.612 -5.128 17.778 1.00 92.31 184 ILE A N 1
ATOM 1396 C CA . ILE A 1 184 ? -9.437 -4.606 17.091 1.00 92.31 184 ILE A CA 1
ATOM 1397 C C . ILE A 1 184 ? -9.257 -5.376 15.784 1.00 92.31 184 ILE A C 1
ATOM 1399 O O . ILE A 1 184 ? -9.015 -6.583 15.811 1.00 92.31 184 ILE A O 1
ATOM 1403 N N . TYR A 1 185 ? -9.387 -4.672 14.662 1.00 93.56 185 TYR A N 1
ATOM 1404 C CA . TYR A 1 185 ? -9.206 -5.203 13.313 1.00 93.56 185 TYR A CA 1
ATOM 1405 C C . TYR A 1 185 ? -7.816 -4.842 12.803 1.00 93.56 185 TYR A C 1
ATOM 1407 O O . TYR A 1 185 ? -7.509 -3.658 12.632 1.00 93.56 185 TYR A O 1
ATOM 1415 N N . GLN A 1 186 ? -6.992 -5.856 12.538 1.00 92.69 186 GLN A N 1
ATOM 1416 C CA . GLN A 1 186 ? -5.667 -5.652 11.957 1.00 92.69 186 GLN A CA 1
ATOM 1417 C C . GLN A 1 186 ? -5.749 -5.781 10.444 1.00 92.69 186 GLN A C 1
ATOM 1419 O O . GLN A 1 186 ? -6.029 -6.856 9.917 1.00 92.69 186 GLN A O 1
ATOM 1424 N N . ALA A 1 187 ? -5.507 -4.677 9.749 1.00 92.56 187 ALA A N 1
ATOM 1425 C CA . ALA A 1 187 ? -5.318 -4.638 8.313 1.00 92.56 187 ALA A CA 1
ATOM 1426 C C . ALA A 1 187 ? -3.813 -4.743 8.033 1.00 92.56 187 ALA A C 1
ATOM 1428 O O . ALA A 1 187 ? -3.072 -3.767 8.151 1.00 92.56 187 ALA A O 1
ATOM 1429 N N . THR A 1 188 ? -3.366 -5.953 7.711 1.00 89.88 188 THR A N 1
ATOM 1430 C CA . THR A 1 188 ? -1.973 -6.283 7.389 1.00 89.88 188 THR A CA 1
ATOM 1431 C C . THR A 1 188 ? -1.937 -7.200 6.175 1.00 89.88 188 THR A C 1
ATOM 1433 O O . THR A 1 188 ? -2.868 -7.971 5.950 1.00 89.88 188 THR A O 1
ATOM 1436 N N . ALA A 1 189 ? -0.860 -7.129 5.403 1.00 87.00 189 ALA A N 1
ATOM 1437 C CA . ALA A 1 189 ? -0.571 -8.050 4.323 1.00 87.00 189 ALA A CA 1
ATOM 1438 C C . ALA A 1 189 ? 0.133 -9.322 4.817 1.00 87.00 189 ALA A C 1
ATOM 1440 O O . ALA A 1 189 ? 0.304 -10.236 4.023 1.00 87.00 189 ALA A O 1
ATOM 1441 N N . THR A 1 190 ? 0.527 -9.442 6.094 1.00 77.69 190 THR A N 1
ATOM 1442 C CA . THR A 1 190 ? 1.299 -10.594 6.606 1.00 77.69 190 THR A CA 1
ATOM 1443 C C . THR A 1 190 ? 0.636 -11.944 6.305 1.00 77.69 190 THR A C 1
ATOM 1445 O O . THR A 1 190 ? 1.321 -12.893 5.914 1.00 77.69 190 THR A O 1
ATOM 1448 N N . THR A 1 191 ? -0.693 -12.038 6.402 1.00 75.31 191 THR A N 1
ATOM 1449 C CA . THR A 1 191 ? -1.454 -13.256 6.068 1.00 75.31 191 THR A CA 1
ATOM 1450 C C . THR A 1 191 ? -1.630 -13.483 4.562 1.00 75.31 191 THR A C 1
ATOM 1452 O O . THR A 1 191 ? -1.894 -14.606 4.138 1.00 75.31 191 THR A O 1
ATOM 1455 N N . MET A 1 192 ? -1.367 -12.464 3.742 1.00 84.81 192 MET A N 1
ATOM 1456 C CA . MET A 1 192 ? -1.434 -12.489 2.276 1.00 84.81 192 MET A CA 1
ATOM 1457 C C . MET A 1 192 ? -0.099 -12.879 1.605 1.00 84.81 192 MET A C 1
ATOM 1459 O O . MET A 1 192 ? 0.006 -12.871 0.379 1.00 84.81 192 MET A O 1
ATOM 1463 N N . ARG A 1 193 ? 0.932 -13.219 2.398 1.00 82.81 193 ARG A N 1
ATOM 1464 C CA . ARG A 1 193 ? 2.274 -13.648 1.943 1.00 82.81 193 ARG A CA 1
ATOM 1465 C C . ARG A 1 193 ? 2.930 -12.657 0.959 1.00 82.81 193 ARG A C 1
ATOM 1467 O O . ARG A 1 193 ? 3.196 -13.020 -0.188 1.00 82.81 193 ARG A O 1
ATOM 1474 N N . PRO A 1 194 ? 3.226 -11.423 1.399 1.00 84.69 194 PRO A N 1
ATOM 1475 C CA . PRO A 1 194 ? 3.758 -10.393 0.527 1.00 84.69 194 PRO A CA 1
ATOM 1476 C C . PRO A 1 194 ? 5.223 -10.670 0.176 1.00 84.69 194 PRO A C 1
ATOM 1478 O O . PRO A 1 194 ? 5.919 -11.450 0.838 1.00 84.69 194 PRO A O 1
ATOM 1481 N N . LEU A 1 195 ? 5.710 -9.989 -0.861 1.00 90.75 195 LEU A N 1
ATOM 1482 C CA . LEU A 1 195 ? 7.122 -10.022 -1.246 1.00 90.75 195 LEU A CA 1
ATOM 1483 C C . LEU A 1 195 ? 8.028 -9.453 -0.150 1.00 90.75 195 LEU A C 1
ATOM 1485 O O . LEU A 1 195 ? 7.603 -8.705 0.729 1.00 90.75 195 LEU A O 1
ATOM 1489 N N . LYS A 1 196 ? 9.321 -9.762 -0.236 1.00 92.12 196 LYS A N 1
ATOM 1490 C CA . LYS A 1 196 ? 10.348 -9.055 0.538 1.00 92.12 196 LYS A CA 1
ATOM 1491 C C . LYS A 1 196 ? 10.608 -7.666 -0.045 1.00 92.12 196 LYS A C 1
ATOM 1493 O O . LYS A 1 196 ? 10.440 -7.456 -1.247 1.00 92.12 196 LYS A O 1
ATOM 1498 N N . TRP A 1 197 ? 11.112 -6.737 0.765 1.00 92.38 197 TRP A N 1
ATOM 1499 C CA . TRP A 1 197 ? 11.462 -5.386 0.302 1.00 92.38 197 TRP A CA 1
ATOM 1500 C C . TRP A 1 197 ? 12.469 -5.371 -0.850 1.00 92.38 197 TRP A C 1
ATOM 1502 O O . TRP A 1 197 ? 12.378 -4.506 -1.714 1.00 92.38 197 TRP A O 1
ATOM 1512 N N . ARG A 1 198 ? 13.385 -6.345 -0.908 1.00 92.81 198 ARG A N 1
ATOM 1513 C CA . ARG A 1 198 ? 14.312 -6.543 -2.032 1.00 92.81 198 ARG A CA 1
ATOM 1514 C C . ARG A 1 198 ? 13.570 -6.769 -3.349 1.00 92.81 198 ARG A C 1
ATOM 1516 O O . ARG A 1 198 ? 13.844 -6.091 -4.327 1.00 92.81 198 ARG A O 1
ATOM 1523 N N . GLN A 1 199 ? 12.579 -7.654 -3.330 1.00 92.75 199 GLN A N 1
ATOM 1524 C CA . GLN A 1 199 ? 11.772 -7.999 -4.500 1.00 92.75 199 GLN A CA 1
ATOM 1525 C C . GLN A 1 199 ? 10.807 -6.866 -4.872 1.00 92.75 199 GLN A C 1
ATOM 1527 O O . GLN A 1 199 ? 10.662 -6.545 -6.047 1.00 92.75 199 GLN A O 1
ATOM 1532 N N . ALA A 1 200 ? 10.189 -6.211 -3.882 1.00 93.88 200 ALA A N 1
ATOM 1533 C CA . ALA A 1 200 ? 9.365 -5.025 -4.116 1.00 93.88 200 ALA A CA 1
ATOM 1534 C C . ALA A 1 200 ? 10.189 -3.883 -4.740 1.00 93.88 200 ALA A C 1
ATOM 1536 O O . ALA A 1 200 ? 9.731 -3.215 -5.664 1.00 93.88 200 ALA A O 1
ATOM 1537 N N . TYR A 1 201 ? 11.431 -3.693 -4.282 1.00 94.31 201 TYR A N 1
ATOM 1538 C CA . TYR A 1 201 ? 12.370 -2.741 -4.868 1.00 94.31 201 TYR A CA 1
ATOM 1539 C C . TYR A 1 201 ? 12.722 -3.081 -6.316 1.00 94.31 201 TYR A C 1
ATOM 1541 O O . TYR A 1 201 ? 12.805 -2.170 -7.136 1.00 94.31 201 TYR A O 1
ATOM 1549 N N . ASP A 1 202 ? 12.895 -4.359 -6.656 1.00 93.12 202 ASP A N 1
ATOM 1550 C CA . ASP A 1 202 ? 13.160 -4.756 -8.040 1.00 93.12 202 ASP A CA 1
ATOM 1551 C C . ASP A 1 202 ? 12.015 -4.323 -8.976 1.00 93.12 202 ASP A C 1
ATOM 1553 O O . ASP A 1 202 ? 12.291 -3.841 -10.072 1.00 93.12 202 ASP A O 1
ATOM 1557 N N . GLN A 1 203 ? 10.757 -4.347 -8.510 1.00 92.75 203 GLN A N 1
ATOM 1558 C CA . GLN A 1 203 ? 9.611 -3.813 -9.267 1.00 92.75 203 GLN A CA 1
ATOM 1559 C C . GLN A 1 203 ? 9.659 -2.282 -9.415 1.00 92.75 203 GLN A C 1
ATOM 1561 O O . GLN A 1 203 ? 9.343 -1.746 -10.478 1.00 92.75 203 GLN A O 1
ATOM 1566 N N . ILE A 1 204 ? 10.097 -1.557 -8.375 1.00 93.56 204 ILE A N 1
ATOM 1567 C CA . ILE A 1 204 ? 10.338 -0.102 -8.448 1.00 93.56 204 ILE A CA 1
ATOM 1568 C C . ILE A 1 204 ? 11.409 0.181 -9.504 1.00 93.56 204 ILE A C 1
ATOM 1570 O O . ILE A 1 204 ? 11.204 0.984 -10.414 1.00 93.56 204 ILE A O 1
ATOM 1574 N N . ARG A 1 205 ? 12.553 -0.497 -9.409 1.00 92.00 205 ARG A N 1
ATOM 1575 C CA . ARG A 1 205 ? 13.666 -0.336 -10.343 1.00 92.00 205 ARG A CA 1
ATOM 1576 C C . ARG A 1 205 ? 13.229 -0.637 -11.772 1.00 92.00 205 ARG A C 1
ATOM 1578 O O . ARG A 1 205 ? 13.509 0.171 -12.652 1.00 92.00 205 ARG A O 1
ATOM 1585 N N . GLU A 1 206 ? 12.542 -1.753 -12.000 1.00 89.00 206 GLU A N 1
ATOM 1586 C CA . GLU A 1 206 ? 12.060 -2.144 -13.324 1.00 89.00 206 GLU A CA 1
ATOM 1587 C C . GLU A 1 206 ? 11.148 -1.076 -13.934 1.00 89.00 206 GLU A C 1
ATOM 1589 O O . GLU A 1 206 ? 11.391 -0.621 -15.055 1.00 89.00 206 GLU A O 1
ATOM 1594 N N . TYR A 1 207 ? 10.143 -0.626 -13.181 1.00 91.56 207 TYR A N 1
ATOM 1595 C CA . TYR A 1 207 ? 9.209 0.385 -13.658 1.00 91.56 207 TYR A CA 1
ATOM 1596 C C . TYR A 1 207 ? 9.901 1.720 -13.966 1.00 91.56 207 TYR A C 1
ATOM 1598 O O . TYR A 1 207 ? 9.776 2.271 -15.068 1.00 91.56 207 TYR A O 1
ATOM 1606 N N . TRP A 1 208 ? 10.651 2.257 -13.001 1.00 90.25 208 TRP A N 1
ATOM 1607 C CA . TRP A 1 208 ? 11.205 3.605 -13.105 1.00 90.25 208 TRP A CA 1
ATOM 1608 C C . TRP A 1 208 ? 12.392 3.677 -14.066 1.00 90.25 208 TRP A C 1
ATOM 1610 O O . TRP A 1 208 ? 12.504 4.667 -14.794 1.00 90.25 208 TRP A O 1
ATOM 1620 N N . ALA A 1 209 ? 13.233 2.641 -14.146 1.00 86.94 209 ALA A N 1
ATOM 1621 C CA . ALA A 1 209 ? 14.342 2.609 -15.099 1.00 86.94 209 ALA A CA 1
ATOM 1622 C C . ALA A 1 209 ? 13.838 2.599 -16.551 1.00 86.94 209 ALA A C 1
ATOM 1624 O O . ALA A 1 209 ? 14.368 3.338 -17.382 1.00 86.94 209 ALA A O 1
ATOM 1625 N N . ARG A 1 210 ? 12.773 1.838 -16.853 1.00 84.06 210 ARG A N 1
ATOM 1626 C CA . ARG A 1 210 ? 12.149 1.815 -18.190 1.00 84.06 210 ARG A CA 1
ATOM 1627 C C . ARG A 1 210 ? 11.470 3.142 -18.531 1.00 84.06 210 ARG A C 1
ATOM 1629 O O . ARG A 1 210 ? 11.598 3.622 -19.655 1.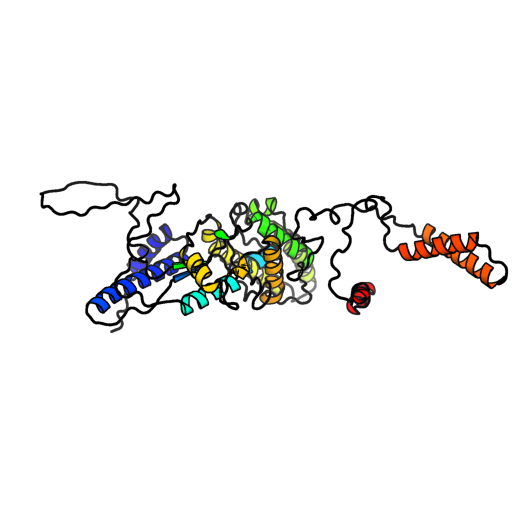00 84.06 210 ARG A O 1
ATOM 1636 N N . THR A 1 211 ? 10.778 3.749 -17.567 1.00 83.00 211 THR A N 1
ATOM 1637 C CA . THR A 1 211 ? 9.932 4.927 -17.829 1.00 83.00 211 THR A CA 1
ATOM 1638 C C . THR A 1 211 ? 10.714 6.240 -17.819 1.00 83.00 211 THR A C 1
ATOM 1640 O O . THR A 1 211 ? 10.459 7.125 -18.631 1.00 83.00 211 THR A O 1
ATOM 1643 N N . THR A 1 212 ? 11.686 6.387 -16.916 1.00 80.50 212 THR A N 1
ATOM 1644 C CA . THR A 1 212 ? 12.399 7.661 -16.703 1.00 80.50 212 THR A CA 1
ATOM 1645 C C . THR A 1 212 ? 13.858 7.640 -17.146 1.00 80.50 212 THR A C 1
ATOM 1647 O O . THR A 1 212 ? 14.507 8.685 -17.132 1.00 80.50 212 THR A O 1
ATOM 1650 N N . LYS A 1 213 ? 14.395 6.472 -17.534 1.00 75.94 213 LYS A N 1
ATOM 1651 C CA . LYS A 1 213 ? 15.823 6.263 -17.857 1.00 75.94 213 LYS A CA 1
ATOM 1652 C C . LYS A 1 213 ? 16.779 6.673 -16.724 1.00 75.94 213 LYS A C 1
ATOM 1654 O O . LYS A 1 213 ? 17.985 6.816 -16.930 1.00 75.94 213 LYS A O 1
ATOM 1659 N N . VAL A 1 214 ? 16.252 6.856 -15.514 1.00 74.19 214 VAL A N 1
ATOM 1660 C CA . VAL A 1 214 ? 17.024 7.058 -14.291 1.00 74.19 214 VAL A CA 1
ATOM 1661 C C . VAL A 1 214 ? 17.712 5.733 -13.998 1.00 74.19 214 VAL A C 1
ATOM 1663 O O . VAL A 1 214 ? 17.054 4.736 -13.723 1.00 74.19 214 VAL A O 1
ATOM 1666 N N . ASP A 1 215 ? 19.043 5.704 -14.073 1.00 79.31 215 ASP A N 1
ATOM 1667 C CA . ASP A 1 215 ? 19.772 4.524 -13.583 1.00 79.31 215 ASP A CA 1
ATOM 1668 C C . ASP A 1 215 ? 19.704 4.480 -12.038 1.00 79.31 215 ASP A C 1
ATOM 1670 O O . ASP A 1 215 ? 20.099 5.425 -11.337 1.00 79.31 215 ASP A O 1
ATOM 1674 N N . ILE A 1 216 ? 19.092 3.396 -11.569 1.00 84.81 216 ILE A N 1
ATOM 1675 C CA . ILE A 1 216 ? 18.763 3.041 -10.192 1.00 84.81 216 ILE A CA 1
ATOM 1676 C C . ILE A 1 216 ? 19.557 1.754 -9.903 1.00 84.81 216 ILE A C 1
ATOM 1678 O O . ILE A 1 216 ? 19.507 0.829 -10.727 1.00 84.81 216 ILE A O 1
ATOM 1682 N N . PRO A 1 217 ? 20.294 1.675 -8.778 1.00 86.62 217 PRO A N 1
ATOM 1683 C CA . PRO A 1 217 ? 21.168 0.539 -8.492 1.00 86.62 217 PRO A CA 1
ATOM 1684 C C . PRO A 1 217 ? 20.392 -0.776 -8.366 1.00 86.62 217 PRO A C 1
ATOM 1686 O O . PRO A 1 217 ? 19.174 -0.781 -8.208 1.00 86.62 217 PRO A O 1
ATOM 1689 N N . SER A 1 218 ? 21.095 -1.908 -8.424 1.00 89.75 218 SER A N 1
ATOM 1690 C CA . SER A 1 218 ? 20.485 -3.209 -8.124 1.00 89.75 218 SER A CA 1
ATOM 1691 C C . SER A 1 218 ? 19.998 -3.266 -6.672 1.00 89.75 218 SER A C 1
ATOM 1693 O O . SER A 1 218 ? 20.445 -2.492 -5.824 1.00 89.75 218 SER A O 1
ATOM 1695 N N . SER A 1 219 ? 19.102 -4.198 -6.351 1.00 89.31 219 SER A N 1
ATOM 1696 C CA . SER A 1 219 ? 18.630 -4.371 -4.975 1.00 89.31 219 SER A CA 1
ATOM 1697 C C . SER A 1 219 ? 19.751 -4.776 -4.005 1.00 89.31 219 SER A C 1
ATOM 1699 O O . SER A 1 219 ? 19.754 -4.350 -2.849 1.00 89.31 219 SER A O 1
ATOM 1701 N N . GLU A 1 220 ? 20.751 -5.526 -4.476 1.00 86.88 220 GLU A N 1
ATOM 1702 C CA . GLU A 1 220 ? 21.969 -5.840 -3.719 1.00 86.88 220 GLU A CA 1
ATOM 1703 C C . GLU A 1 220 ? 22.773 -4.589 -3.379 1.00 86.88 220 GLU A C 1
ATOM 1705 O O . GLU A 1 220 ? 23.123 -4.375 -2.220 1.00 86.88 220 GLU A O 1
ATOM 1710 N N . GLU A 1 221 ? 23.004 -3.723 -4.365 1.00 85.31 221 GLU A N 1
ATOM 1711 C CA . GLU A 1 221 ? 23.683 -2.454 -4.139 1.00 85.31 221 GLU A CA 1
ATOM 1712 C C . GLU A 1 221 ? 22.849 -1.534 -3.249 1.00 85.31 221 GLU A C 1
ATOM 1714 O O . GLU A 1 221 ? 23.385 -0.924 -2.330 1.00 85.31 221 GLU A O 1
ATOM 1719 N N . TYR A 1 222 ? 21.541 -1.429 -3.481 1.00 85.88 222 TYR A N 1
ATOM 1720 C CA . TYR A 1 222 ? 20.667 -0.481 -2.798 1.00 85.88 222 TYR A CA 1
ATOM 1721 C C . TYR A 1 222 ? 20.550 -0.755 -1.295 1.00 85.88 222 TYR A C 1
ATOM 1723 O O . TYR A 1 222 ? 20.712 0.163 -0.492 1.00 85.88 222 TYR A O 1
ATOM 1731 N N . PHE A 1 223 ? 20.322 -2.012 -0.899 1.00 86.94 223 PHE A N 1
ATOM 1732 C CA . PHE A 1 223 ? 20.172 -2.371 0.516 1.00 86.94 223 PHE A CA 1
ATOM 1733 C C . PHE A 1 223 ? 21.509 -2.502 1.267 1.00 86.94 223 PHE A C 1
ATOM 1735 O O . PHE A 1 223 ? 21.491 -2.536 2.498 1.00 86.94 223 PHE A O 1
ATOM 1742 N N . VAL A 1 224 ? 22.649 -2.523 0.564 1.00 79.00 224 VAL A N 1
ATOM 1743 C CA . VAL A 1 224 ? 24.006 -2.465 1.150 1.00 79.00 224 VAL A CA 1
ATOM 1744 C C . VAL A 1 224 ? 24.573 -1.032 1.140 1.00 79.00 224 VAL A C 1
ATOM 1746 O O . VAL A 1 224 ? 25.439 -0.693 1.947 1.00 79.00 224 VAL A O 1
ATOM 1749 N N . SER A 1 225 ? 24.068 -0.158 0.263 1.00 67.62 225 SER A N 1
ATOM 1750 C CA . SER A 1 225 ? 24.555 1.214 0.095 1.00 67.62 225 SER A CA 1
ATOM 1751 C C . SER A 1 225 ? 24.311 2.074 1.331 1.00 67.62 225 SER A C 1
ATOM 1753 O O . SER A 1 225 ? 23.190 2.216 1.822 1.00 67.62 225 SER A O 1
ATOM 1755 N N . SER A 1 226 ? 25.369 2.740 1.798 1.00 67.88 226 SER A N 1
ATOM 1756 C CA . SER A 1 226 ? 25.237 3.776 2.818 1.00 67.88 226 SER A CA 1
ATOM 1757 C C . SER A 1 226 ? 24.522 5.007 2.247 1.00 67.88 226 SER A C 1
ATOM 1759 O O . SER A 1 226 ? 24.752 5.418 1.105 1.00 67.88 226 SER A O 1
ATOM 1761 N N . LYS A 1 227 ? 23.701 5.662 3.078 1.00 65.69 227 LYS A N 1
ATOM 1762 C CA . LYS A 1 227 ? 22.971 6.897 2.725 1.00 65.69 227 LYS A CA 1
ATOM 1763 C C . LYS A 1 227 ? 23.895 7.989 2.169 1.00 65.69 227 LYS A C 1
ATOM 1765 O O . LYS A 1 227 ? 23.494 8.768 1.308 1.00 65.69 227 LYS A O 1
ATOM 1770 N N . ALA A 1 228 ? 25.140 8.042 2.648 1.00 65.69 228 ALA A N 1
ATOM 1771 C CA . ALA A 1 228 ? 26.159 8.974 2.173 1.00 65.69 228 ALA A CA 1
ATOM 1772 C C . ALA A 1 228 ? 26.648 8.636 0.754 1.00 65.69 228 ALA A C 1
ATOM 1774 O O . ALA A 1 228 ? 26.697 9.523 -0.096 1.00 65.69 228 ALA A O 1
ATOM 1775 N N . MET A 1 229 ? 26.943 7.362 0.476 1.00 66.94 229 MET A N 1
ATOM 1776 C CA . MET A 1 229 ? 27.381 6.901 -0.848 1.00 66.94 229 MET A CA 1
ATOM 1777 C C . MET A 1 229 ? 26.311 7.124 -1.913 1.00 66.94 229 MET A C 1
ATOM 1779 O O . MET A 1 229 ? 26.615 7.559 -3.022 1.00 66.94 229 MET A O 1
ATOM 1783 N N . PHE A 1 230 ? 25.047 6.886 -1.573 1.00 66.25 230 PHE A N 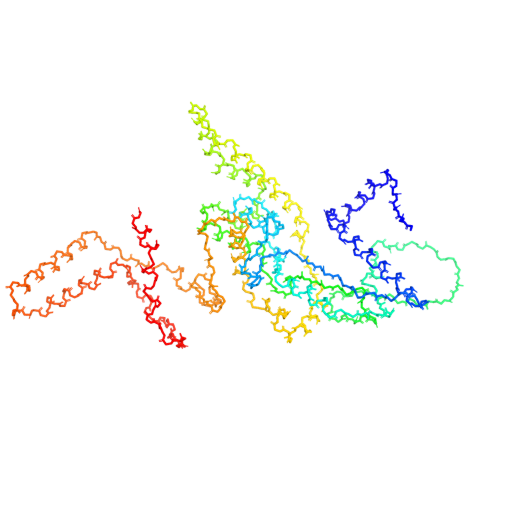1
ATOM 1784 C CA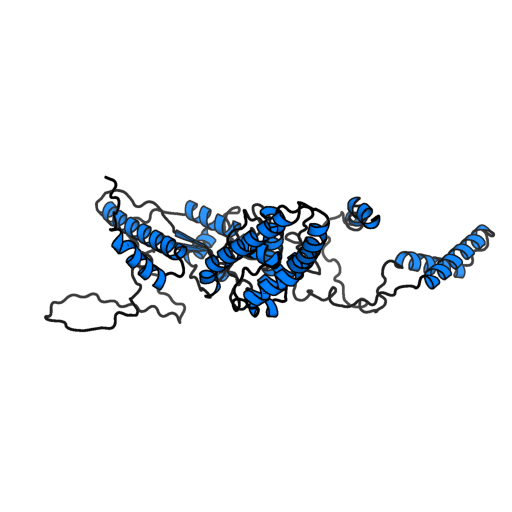 . PHE A 1 230 ? 23.955 7.082 -2.513 1.00 66.25 230 PHE A CA 1
ATOM 1785 C C . PHE A 1 230 ? 23.696 8.570 -2.800 1.00 66.25 230 PHE A C 1
ATOM 1787 O O . PHE A 1 230 ? 23.558 8.958 -3.960 1.00 66.25 230 PHE A O 1
ATOM 1794 N N . LYS A 1 231 ? 23.748 9.434 -1.772 1.00 65.12 231 LYS A N 1
ATOM 1795 C CA . LYS A 1 231 ? 23.733 10.898 -1.958 1.00 65.12 231 LYS A CA 1
ATOM 1796 C C . LYS A 1 231 ? 24.888 11.370 -2.841 1.00 65.12 231 LYS A C 1
ATOM 1798 O O . LYS A 1 231 ? 24.667 12.204 -3.714 1.00 65.12 231 LYS A O 1
ATOM 1803 N N . ALA A 1 232 ? 26.087 10.822 -2.647 1.00 65.62 232 ALA A N 1
ATOM 1804 C CA . ALA A 1 232 ? 27.246 11.131 -3.477 1.00 65.62 232 ALA A CA 1
ATOM 1805 C C . ALA A 1 232 ? 27.046 10.672 -4.931 1.00 65.62 232 ALA A C 1
ATOM 1807 O O . ALA A 1 232 ? 27.254 11.469 -5.838 1.00 65.62 232 ALA A O 1
ATOM 1808 N N . ARG A 1 233 ? 26.565 9.444 -5.182 1.00 67.81 233 ARG A N 1
ATOM 1809 C CA . ARG A 1 233 ? 26.250 8.960 -6.545 1.00 67.81 233 ARG A CA 1
ATOM 1810 C C . ARG A 1 233 ? 25.178 9.807 -7.221 1.00 67.81 233 ARG A C 1
ATOM 1812 O O . ARG A 1 233 ? 25.343 10.194 -8.374 1.00 67.81 233 ARG A O 1
ATOM 1819 N N . PHE A 1 234 ? 24.110 10.138 -6.502 1.00 66.00 234 PHE A N 1
ATOM 1820 C CA . PHE A 1 234 ? 23.048 10.996 -7.013 1.00 66.00 234 PHE A CA 1
ATOM 1821 C C . PHE A 1 234 ? 23.568 12.405 -7.342 1.00 66.00 234 PHE A C 1
ATOM 1823 O O . PHE A 1 234 ? 23.289 12.935 -8.418 1.00 66.00 234 PHE A O 1
ATOM 1830 N N . PHE A 1 235 ? 24.387 12.988 -6.459 1.00 63.31 235 PHE A N 1
ATOM 1831 C CA . PHE A 1 235 ? 25.078 14.251 -6.716 1.00 63.31 235 PHE A CA 1
ATOM 1832 C C . PHE A 1 235 ? 25.950 14.159 -7.973 1.00 63.31 235 PHE A C 1
ATOM 1834 O O . PHE A 1 235 ? 25.790 14.954 -8.892 1.00 63.31 235 PHE A O 1
ATOM 1841 N N . MET A 1 236 ? 26.823 13.157 -8.055 1.00 65.25 236 MET A N 1
ATOM 1842 C CA . MET A 1 236 ? 27.750 12.964 -9.174 1.00 65.25 236 MET A CA 1
ATOM 1843 C C . MET A 1 236 ? 27.032 12.784 -10.511 1.00 65.25 236 MET A C 1
ATOM 1845 O O . MET A 1 236 ? 27.526 13.233 -11.538 1.00 65.25 236 MET A O 1
ATOM 1849 N N . LYS A 1 237 ? 25.864 12.146 -10.508 1.00 63.22 237 LYS A N 1
ATOM 1850 C CA . LYS A 1 237 ? 25.126 11.826 -11.726 1.00 63.22 237 LYS A CA 1
ATOM 1851 C C . LYS A 1 237 ? 24.209 12.947 -12.201 1.00 63.22 237 LYS A C 1
ATOM 1853 O O . LYS A 1 237 ? 24.145 13.218 -13.395 1.00 63.22 237 LYS A O 1
ATOM 1858 N N . TYR A 1 238 ? 23.501 13.597 -11.281 1.00 59.72 238 TYR A N 1
ATOM 1859 C CA . TYR A 1 238 ? 22.466 14.572 -11.632 1.00 59.72 238 TYR A CA 1
ATOM 1860 C C . TYR A 1 238 ? 22.872 16.009 -11.320 1.00 59.72 238 TYR A C 1
ATOM 1862 O O . TYR A 1 238 ? 22.452 16.921 -12.026 1.00 59.72 238 TYR A O 1
ATOM 1870 N N . GLN A 1 239 ? 23.690 16.236 -10.288 1.00 58.03 239 GLN A N 1
ATOM 1871 C CA . GLN A 1 239 ? 24.092 17.585 -9.887 1.00 58.03 239 GLN A CA 1
ATOM 1872 C C . GLN A 1 239 ? 25.439 17.997 -10.469 1.00 58.03 239 GLN A C 1
ATOM 1874 O O . GLN A 1 239 ? 25.557 19.145 -10.876 1.00 58.03 239 GLN A O 1
ATOM 1879 N N . LEU A 1 240 ? 26.441 17.119 -10.555 1.00 60.81 240 LEU A N 1
ATOM 1880 C CA . LEU A 1 240 ? 27.776 17.495 -11.032 1.00 60.81 240 LEU A CA 1
ATOM 1881 C C . LEU A 1 240 ? 27.762 17.959 -12.502 1.00 60.81 240 LEU A C 1
ATOM 1883 O O . LEU A 1 240 ? 28.273 19.051 -12.756 1.00 60.81 240 LEU A O 1
ATOM 1887 N N . PRO A 1 241 ? 27.115 17.256 -13.458 1.00 60.94 241 PRO A N 1
ATOM 1888 C CA . PRO A 1 241 ? 27.042 17.729 -14.842 1.00 60.94 241 PRO A CA 1
ATOM 1889 C C . PRO A 1 241 ? 26.270 19.050 -14.957 1.00 60.94 241 PRO A C 1
ATOM 1891 O O . PRO A 1 241 ? 26.670 19.942 -15.698 1.00 60.94 241 PRO A O 1
ATOM 1894 N N . GLN A 1 242 ? 25.206 19.214 -14.163 1.00 55.50 242 GLN A N 1
ATOM 1895 C CA . GLN A 1 242 ? 24.415 20.448 -14.089 1.00 55.50 242 GLN A CA 1
ATOM 1896 C C . GLN A 1 242 ? 25.184 21.599 -13.421 1.00 55.50 242 GLN A C 1
ATOM 1898 O O . GLN A 1 242 ? 25.030 22.742 -13.827 1.00 55.50 242 GLN A O 1
ATOM 1903 N N . SER A 1 243 ? 26.034 21.318 -12.431 1.00 56.19 243 SER A N 1
ATOM 1904 C CA . SER A 1 243 ? 26.848 22.311 -11.718 1.00 56.19 243 SER A CA 1
ATOM 1905 C C . SER A 1 243 ? 27.996 22.797 -12.593 1.00 56.19 243 SER A C 1
ATOM 1907 O O . SER A 1 243 ? 28.248 23.996 -12.660 1.00 56.19 243 SER A O 1
ATOM 1909 N N . ILE A 1 244 ? 28.622 21.893 -13.350 1.00 57.66 244 ILE A N 1
ATOM 1910 C CA . ILE A 1 244 ? 29.611 22.239 -14.376 1.00 57.66 244 ILE A CA 1
ATOM 1911 C C . ILE A 1 244 ? 28.943 23.064 -15.484 1.00 57.66 244 ILE A C 1
ATOM 1913 O O . ILE A 1 244 ? 29.443 24.133 -15.835 1.00 57.66 244 ILE A O 1
ATOM 1917 N N . ALA A 1 245 ? 27.763 22.644 -15.956 1.00 52.22 245 ALA A N 1
ATOM 1918 C CA . ALA A 1 245 ? 26.964 23.431 -16.892 1.00 52.22 245 ALA A CA 1
ATOM 1919 C C . ALA A 1 245 ? 26.531 24.783 -16.296 1.00 52.22 245 ALA A C 1
ATOM 1921 O O . ALA A 1 245 ? 26.448 25.759 -17.030 1.00 52.22 245 ALA A O 1
ATOM 1922 N N . SER A 1 246 ? 26.311 24.876 -14.977 1.00 47.66 246 SER A N 1
ATOM 1923 C CA . SER A 1 246 ? 25.930 26.115 -14.287 1.00 47.66 246 SER A CA 1
ATOM 1924 C C . SER A 1 246 ? 27.062 27.109 -14.155 1.00 47.66 246 SER A C 1
ATOM 1926 O O . SER A 1 246 ? 26.823 28.300 -14.293 1.00 47.66 246 SER A O 1
ATOM 1928 N N . VAL A 1 247 ? 28.287 26.636 -13.927 1.00 55.44 247 VAL A N 1
ATOM 1929 C CA . VAL A 1 247 ? 29.482 27.482 -13.911 1.00 55.44 247 VAL A CA 1
ATOM 1930 C C . VAL A 1 247 ? 29.767 27.969 -15.329 1.00 55.44 247 VAL A C 1
ATOM 1932 O O . VAL A 1 247 ? 30.008 29.157 -15.523 1.00 55.44 247 VAL A O 1
ATOM 1935 N N . ALA A 1 248 ? 29.617 27.096 -16.332 1.00 51.16 248 ALA A N 1
ATOM 1936 C CA . ALA A 1 248 ? 29.677 27.493 -17.737 1.00 51.16 248 ALA A CA 1
ATOM 1937 C C . ALA A 1 248 ? 28.569 28.507 -18.107 1.00 51.16 248 ALA A C 1
ATOM 1939 O O . ALA A 1 248 ? 28.830 29.465 -18.827 1.00 51.16 248 ALA A O 1
ATOM 1940 N N . HIS A 1 249 ? 27.357 28.361 -17.557 1.00 44.97 249 HIS A N 1
ATOM 1941 C CA . HIS A 1 249 ? 26.249 29.308 -17.731 1.00 44.97 249 HIS A CA 1
ATOM 1942 C C . HIS A 1 249 ? 26.373 30.585 -16.897 1.00 44.97 249 HIS A C 1
ATOM 1944 O O . HIS A 1 249 ? 25.841 31.603 -17.312 1.00 44.97 249 HIS A O 1
ATOM 1950 N N . ALA A 1 250 ? 27.036 30.586 -15.741 1.00 50.34 250 ALA A N 1
ATOM 1951 C CA . ALA A 1 250 ? 27.247 31.783 -14.921 1.00 50.34 250 ALA A CA 1
ATOM 1952 C C . ALA A 1 250 ? 28.200 32.773 -15.606 1.00 50.34 250 ALA A C 1
ATOM 1954 O O . ALA A 1 250 ? 28.112 33.976 -15.381 1.00 50.34 250 ALA A O 1
ATOM 1955 N N . VAL A 1 251 ? 29.044 32.268 -16.509 1.00 54.47 251 VAL A N 1
ATOM 1956 C CA . VAL A 1 251 ? 29.833 33.069 -17.452 1.00 54.47 251 VAL A CA 1
ATOM 1957 C C . VAL A 1 251 ? 28.962 33.629 -18.601 1.00 54.47 251 VAL A C 1
ATOM 1959 O O . VAL A 1 251 ? 29.358 34.596 -19.241 1.00 54.47 251 VAL A O 1
ATOM 1962 N N . VAL A 1 252 ? 27.761 33.076 -18.843 1.00 52.91 252 VAL A N 1
ATOM 1963 C CA . VAL A 1 252 ? 26.897 33.367 -20.015 1.00 52.91 252 VAL A CA 1
ATOM 1964 C C . VAL A 1 252 ? 25.483 33.901 -19.654 1.00 52.91 252 VAL A C 1
ATOM 1966 O O . VAL A 1 252 ? 24.751 34.340 -20.530 1.00 52.91 252 VAL A O 1
ATOM 1969 N N . GLY A 1 253 ? 25.092 33.959 -18.376 1.00 48.47 253 GLY A N 1
ATOM 1970 C CA . GLY A 1 253 ? 23.855 34.589 -17.881 1.00 48.47 253 GLY A CA 1
ATOM 1971 C C . GLY A 1 253 ? 22.547 33.813 -18.129 1.00 48.47 253 GLY A C 1
ATOM 1972 O O . GLY A 1 253 ? 21.741 34.214 -18.961 1.00 48.47 253 GLY A O 1
ATOM 1973 N N . GLY A 1 254 ? 22.277 32.736 -17.373 1.00 52.44 254 GLY A N 1
ATOM 1974 C CA . GLY A 1 254 ? 20.994 32.003 -17.425 1.00 52.44 254 GLY A CA 1
ATOM 1975 C C . GLY A 1 254 ? 20.282 31.864 -16.066 1.00 52.44 254 GLY A C 1
ATOM 1976 O O . GLY A 1 254 ? 20.783 31.193 -15.168 1.00 52.44 254 GLY A O 1
ATOM 1977 N N . GLU A 1 255 ? 19.076 32.429 -15.921 1.00 48.81 255 GLU A N 1
ATOM 1978 C CA . GLU A 1 255 ? 18.299 32.520 -14.659 1.00 48.81 255 GLU A CA 1
ATOM 1979 C C . GLU A 1 255 ? 17.567 31.225 -14.210 1.00 48.81 255 GLU A C 1
ATOM 1981 O O . GLU A 1 255 ? 16.955 31.178 -13.139 1.00 48.81 255 GLU A O 1
ATOM 1986 N N . GLY A 1 256 ? 17.601 30.142 -14.995 1.00 50.34 256 GLY A N 1
ATOM 1987 C CA . GLY A 1 256 ? 16.783 28.937 -14.753 1.00 50.34 256 GLY A CA 1
ATOM 1988 C C . GLY A 1 256 ? 17.320 27.947 -13.706 1.00 50.34 256 GLY A C 1
ATOM 1989 O O . GLY A 1 256 ? 16.579 27.095 -13.214 1.00 50.34 256 GLY A O 1
ATOM 1990 N N . LEU A 1 257 ? 18.599 28.043 -13.343 1.00 49.34 257 LEU A N 1
ATOM 1991 C CA . LEU A 1 257 ? 19.356 26.908 -12.800 1.00 49.34 257 LEU A CA 1
ATOM 1992 C C . LEU A 1 257 ? 19.334 26.798 -11.263 1.00 49.34 257 LEU A C 1
ATOM 1994 O O . LEU A 1 257 ? 19.260 25.697 -10.717 1.00 49.34 257 LEU A O 1
ATOM 1998 N N . GLY A 1 258 ? 19.277 27.927 -10.546 1.00 55.19 258 GLY A N 1
ATOM 1999 C CA . GLY A 1 258 ? 19.197 27.948 -9.075 1.00 55.19 258 GLY A CA 1
ATOM 2000 C C . GLY A 1 258 ? 17.889 27.370 -8.510 1.00 55.19 258 GLY A C 1
ATOM 2001 O O . GLY A 1 258 ? 17.877 26.774 -7.430 1.00 55.19 258 GLY A O 1
ATOM 2002 N N . LYS A 1 259 ? 16.786 27.463 -9.267 1.00 55.28 259 LYS A N 1
ATOM 2003 C CA . LYS A 1 259 ? 15.472 26.920 -8.872 1.00 55.28 259 LYS A CA 1
ATOM 2004 C C . LYS A 1 259 ? 15.474 25.387 -8.799 1.00 55.28 259 LYS A C 1
ATOM 2006 O O . LYS A 1 259 ? 14.806 24.817 -7.936 1.00 55.28 259 LYS A O 1
ATOM 2011 N N . ASN A 1 260 ? 16.242 24.717 -9.658 1.00 57.59 260 ASN A N 1
ATOM 2012 C CA . ASN A 1 260 ? 16.316 23.253 -9.695 1.00 57.59 260 ASN A CA 1
ATOM 2013 C C . ASN A 1 260 ? 17.116 22.684 -8.512 1.00 57.59 260 ASN A C 1
ATOM 2015 O O . ASN A 1 260 ? 16.703 21.685 -7.923 1.00 57.59 260 ASN A O 1
ATOM 2019 N N . VAL A 1 261 ? 18.186 23.366 -8.087 1.00 58.09 261 VAL A N 1
ATOM 2020 C CA . VAL A 1 261 ? 18.976 22.991 -6.897 1.00 58.09 261 VAL A CA 1
ATOM 2021 C C . VAL A 1 261 ? 18.130 23.069 -5.619 1.00 58.09 261 VAL A C 1
ATOM 2023 O O . VAL A 1 261 ? 18.140 22.147 -4.803 1.00 58.09 261 VAL A O 1
ATOM 2026 N N . GLN A 1 262 ? 17.329 24.128 -5.462 1.00 61.44 262 GLN A N 1
ATOM 2027 C CA . GLN A 1 262 ? 16.435 24.275 -4.307 1.00 61.44 262 GLN A CA 1
ATOM 2028 C C . GLN A 1 262 ? 15.331 23.210 -4.272 1.00 61.44 262 GLN A C 1
ATOM 2030 O O . GLN A 1 262 ? 15.054 22.652 -3.209 1.00 61.44 262 GLN A O 1
ATOM 2035 N N . LYS A 1 263 ? 14.713 22.895 -5.420 1.00 64.94 263 LYS A N 1
ATOM 2036 C CA . LYS A 1 263 ? 13.736 21.796 -5.526 1.00 64.94 263 LYS A CA 1
ATOM 2037 C C . LYS A 1 263 ? 14.357 20.454 -5.129 1.00 64.94 263 LYS A C 1
ATOM 2039 O O . LYS A 1 263 ? 13.726 19.676 -4.420 1.00 64.94 263 LYS A O 1
ATOM 2044 N N . MET A 1 264 ? 15.604 20.217 -5.528 1.00 64.31 264 MET A N 1
ATOM 2045 C CA . MET A 1 264 ? 16.321 18.982 -5.230 1.00 64.31 264 MET A CA 1
ATOM 2046 C C . MET A 1 264 ? 16.640 18.818 -3.740 1.00 64.31 264 MET A C 1
ATOM 2048 O O . MET A 1 264 ? 16.418 17.750 -3.175 1.00 64.31 264 MET A O 1
ATOM 2052 N N . SER A 1 265 ? 17.104 19.885 -3.082 1.00 67.38 265 SER A N 1
ATOM 2053 C CA . SER A 1 265 ? 17.336 19.878 -1.630 1.00 67.38 265 SER A CA 1
ATOM 2054 C C . SER A 1 265 ? 16.055 19.532 -0.862 1.00 67.38 265 SER A C 1
ATOM 2056 O O . SER A 1 265 ? 16.057 18.641 -0.013 1.00 67.38 265 SER A O 1
ATOM 2058 N N . LYS A 1 266 ? 14.925 20.139 -1.256 1.00 75.31 266 LYS A N 1
ATOM 2059 C CA . LYS A 1 266 ? 13.603 19.827 -0.690 1.00 75.31 266 LYS A CA 1
ATOM 2060 C C . LYS A 1 266 ? 13.201 18.367 -0.907 1.00 75.31 266 LYS A C 1
ATOM 2062 O O . LYS A 1 266 ? 12.643 17.758 -0.002 1.00 75.31 266 LYS A O 1
ATOM 2067 N N . MET A 1 267 ? 13.495 17.797 -2.077 1.00 74.75 267 MET A N 1
ATOM 2068 C CA . MET A 1 267 ? 13.207 16.392 -2.382 1.00 74.75 267 MET A CA 1
ATOM 2069 C C . MET A 1 267 ? 13.990 15.438 -1.470 1.00 74.75 267 MET A C 1
ATOM 2071 O O . MET A 1 267 ? 13.414 14.514 -0.905 1.00 74.75 267 MET A O 1
ATOM 2075 N N . VAL A 1 268 ? 15.287 15.690 -1.274 1.00 73.81 268 VAL A N 1
ATOM 2076 C CA . VAL A 1 268 ? 16.144 14.884 -0.386 1.00 73.81 268 VAL A CA 1
ATOM 2077 C C . VAL A 1 268 ? 15.731 15.026 1.081 1.00 73.81 268 VAL A C 1
ATOM 2079 O O . VAL A 1 268 ? 15.747 14.042 1.827 1.00 73.81 268 VAL A O 1
ATOM 2082 N N . GLU A 1 269 ? 15.361 16.235 1.505 1.00 79.06 269 GLU A N 1
ATOM 2083 C CA . GLU A 1 269 ? 14.850 16.493 2.851 1.00 79.06 269 GLU A CA 1
ATOM 2084 C C . GLU A 1 269 ? 13.536 15.739 3.092 1.00 79.06 269 GLU A C 1
ATOM 2086 O O . GLU A 1 269 ? 13.395 15.048 4.101 1.00 79.06 269 GLU A O 1
ATOM 2091 N N . LEU A 1 270 ? 12.599 15.808 2.142 1.00 83.50 270 LEU A N 1
ATOM 2092 C CA . LEU A 1 270 ? 11.314 15.122 2.236 1.00 83.50 270 LEU A CA 1
ATOM 2093 C C . LEU A 1 270 ? 11.486 13.596 2.238 1.00 83.50 270 LEU A C 1
ATOM 2095 O O . LEU A 1 270 ? 10.908 12.927 3.091 1.00 83.50 270 LEU A O 1
ATOM 2099 N N . ALA A 1 271 ? 12.344 13.052 1.372 1.00 80.69 271 ALA A N 1
ATOM 2100 C CA . ALA A 1 271 ? 12.671 11.627 1.368 1.00 80.69 271 ALA A CA 1
ATOM 2101 C C . ALA A 1 271 ? 13.292 11.168 2.692 1.00 80.69 271 ALA A C 1
ATOM 2103 O O . ALA A 1 271 ? 12.942 10.112 3.212 1.00 80.69 271 ALA A O 1
ATOM 2104 N N . THR A 1 272 ? 14.172 11.989 3.274 1.00 80.94 272 THR A N 1
ATOM 2105 C CA . THR A 1 272 ? 14.775 11.706 4.582 1.00 80.94 272 THR A CA 1
ATOM 2106 C C . THR A 1 272 ? 13.715 11.657 5.681 1.00 80.94 272 THR A C 1
ATOM 2108 O O . THR A 1 272 ? 13.694 10.690 6.438 1.00 80.94 272 THR A O 1
ATOM 2111 N N . LYS A 1 273 ? 12.796 12.630 5.716 1.00 83.56 273 LYS A N 1
ATOM 2112 C CA . LYS A 1 273 ? 11.687 12.649 6.683 1.00 83.56 273 LYS A CA 1
ATOM 2113 C C . LYS A 1 273 ? 10.787 11.419 6.554 1.00 83.56 273 LYS A C 1
ATOM 2115 O O . LYS A 1 273 ? 10.411 10.839 7.567 1.00 83.56 273 LYS A O 1
ATOM 2120 N N . ILE A 1 274 ? 10.460 10.997 5.328 1.00 84.12 274 ILE A N 1
ATOM 2121 C CA . ILE A 1 274 ? 9.647 9.791 5.099 1.00 84.12 274 ILE A CA 1
ATOM 2122 C C . ILE A 1 274 ? 10.394 8.526 5.539 1.00 84.12 274 ILE A C 1
ATOM 2124 O O . ILE A 1 274 ? 9.806 7.677 6.211 1.00 84.12 274 ILE A O 1
ATOM 2128 N N . ALA A 1 275 ? 11.681 8.409 5.206 1.00 81.69 275 ALA A N 1
ATOM 2129 C CA . ALA A 1 275 ? 12.499 7.260 5.585 1.00 81.69 275 ALA A CA 1
ATOM 2130 C C . ALA A 1 275 ? 12.638 7.126 7.111 1.00 81.69 275 ALA A C 1
ATOM 2132 O O . ALA A 1 275 ? 12.561 6.019 7.638 1.00 81.69 275 ALA A O 1
ATOM 2133 N N . GLU A 1 276 ? 12.807 8.242 7.824 1.00 81.12 276 GLU A N 1
ATOM 2134 C CA . GLU A 1 276 ? 12.886 8.284 9.293 1.00 81.12 276 GLU A CA 1
ATOM 2135 C C . GLU A 1 276 ? 11.531 7.982 9.947 1.00 81.12 276 GLU A C 1
ATOM 2137 O O . GLU A 1 276 ? 11.458 7.217 10.905 1.00 81.12 276 GLU A O 1
ATOM 2142 N N . ALA A 1 277 ? 10.435 8.520 9.402 1.00 79.69 277 ALA A N 1
ATOM 2143 C CA . ALA A 1 277 ? 9.091 8.224 9.896 1.00 79.69 277 ALA A CA 1
ATOM 2144 C C . ALA A 1 277 ? 8.713 6.743 9.713 1.00 79.69 277 ALA A C 1
ATOM 2146 O O . ALA A 1 277 ? 8.011 6.179 10.555 1.00 79.69 277 ALA A O 1
ATOM 2147 N N . SER A 1 278 ? 9.189 6.122 8.630 1.00 77.25 278 SER A N 1
ATOM 2148 C CA . SER A 1 278 ? 8.870 4.736 8.275 1.00 77.25 278 SER A CA 1
ATOM 2149 C C . SER A 1 278 ? 9.811 3.714 8.919 1.00 77.25 278 SER A C 1
ATOM 2151 O O . SER A 1 278 ? 9.400 2.576 9.130 1.00 77.25 278 SER A O 1
ATOM 2153 N N . GLU A 1 279 ? 11.050 4.096 9.259 1.00 77.94 279 GLU A N 1
ATOM 2154 C CA . GLU A 1 279 ? 12.089 3.186 9.773 1.00 77.94 279 GLU A CA 1
ATOM 2155 C C . GLU A 1 279 ? 11.587 2.238 10.876 1.00 77.94 279 GLU A C 1
ATOM 2157 O O . GLU A 1 279 ? 11.809 1.032 10.748 1.00 77.94 279 GLU A O 1
ATOM 2162 N N . PRO A 1 280 ? 10.869 2.698 11.918 1.00 73.00 280 PRO A N 1
ATOM 2163 C CA . PRO A 1 280 ? 10.423 1.805 12.983 1.00 73.00 280 PRO A CA 1
ATOM 2164 C C . PRO A 1 280 ? 9.513 0.663 12.544 1.00 73.00 280 PRO A C 1
ATOM 2166 O O . PRO A 1 280 ? 9.608 -0.448 13.072 1.00 73.00 280 PRO A O 1
ATOM 2169 N N . PHE A 1 281 ? 8.630 0.957 11.590 1.00 73.06 281 PHE A N 1
ATOM 2170 C CA . PHE A 1 281 ? 7.660 0.010 11.047 1.00 73.06 281 PHE A CA 1
ATOM 2171 C C . PHE A 1 281 ? 8.331 -1.007 10.138 1.00 73.06 281 PHE A C 1
ATOM 2173 O O . PHE A 1 281 ? 7.894 -2.145 10.046 1.00 73.06 281 PHE A O 1
ATOM 2180 N N . LEU A 1 282 ? 9.406 -0.575 9.488 1.00 73.12 282 LEU A N 1
ATOM 2181 C CA . LEU A 1 282 ? 10.074 -1.299 8.429 1.00 73.12 282 LEU A CA 1
ATOM 2182 C C . LEU A 1 282 ? 11.263 -2.143 8.910 1.00 73.12 282 LEU A C 1
ATOM 2184 O O . LEU A 1 282 ? 11.586 -3.157 8.297 1.00 73.12 282 LEU A O 1
ATOM 2188 N N . ARG A 1 283 ? 11.921 -1.742 10.005 1.00 68.25 283 ARG A N 1
ATOM 2189 C CA . ARG A 1 283 ? 13.100 -2.428 10.562 1.00 68.25 283 ARG A CA 1
ATOM 2190 C C . ARG A 1 283 ? 12.759 -3.724 11.298 1.00 68.25 283 ARG A C 1
ATOM 2192 O O . ARG A 1 283 ? 13.604 -4.609 11.403 1.00 68.25 283 ARG A O 1
ATOM 2199 N N . HIS A 1 284 ? 11.542 -3.830 11.815 1.00 67.56 284 HIS A N 1
ATOM 2200 C CA . HIS A 1 284 ? 11.073 -5.002 12.545 1.00 67.56 284 HIS A CA 1
ATOM 2201 C C . HIS A 1 284 ? 10.103 -5.786 11.666 1.00 67.56 284 HIS A C 1
ATOM 2203 O O . HIS A 1 284 ? 9.248 -5.205 11.005 1.00 67.56 284 HIS A O 1
ATOM 2209 N N . SER A 1 285 ? 10.235 -7.112 11.664 1.00 65.19 285 SER A N 1
ATOM 2210 C CA . SER A 1 285 ? 9.197 -7.976 11.104 1.00 65.19 285 SER A CA 1
ATOM 2211 C C . SER A 1 285 ? 8.112 -8.157 12.154 1.00 65.19 285 SER A C 1
ATOM 2213 O O . SER A 1 285 ? 8.396 -8.610 13.264 1.00 65.19 285 SER A O 1
ATOM 2215 N N . TRP A 1 286 ? 6.884 -7.787 11.809 1.00 69.62 286 TRP A N 1
ATOM 2216 C CA . TRP A 1 286 ? 5.738 -7.882 12.702 1.00 69.62 286 TRP A CA 1
ATOM 2217 C C . TRP A 1 286 ? 4.848 -9.041 12.271 1.00 69.62 286 TRP A C 1
ATOM 2219 O O . TRP A 1 286 ? 4.466 -9.150 11.108 1.00 69.62 286 TRP A O 1
ATOM 2229 N N . VAL A 1 287 ? 4.504 -9.904 13.225 1.00 68.94 287 VAL A N 1
ATOM 2230 C CA . VAL A 1 287 ? 3.465 -10.917 13.039 1.00 68.94 287 VAL A CA 1
ATOM 2231 C C . VAL A 1 287 ? 2.234 -10.419 13.775 1.00 68.94 287 VAL A C 1
ATOM 2233 O O . VAL A 1 287 ? 2.224 -10.355 15.004 1.00 68.94 287 VAL A O 1
ATOM 2236 N N . PHE A 1 288 ? 1.221 -10.011 13.018 1.00 76.19 288 PHE A N 1
ATOM 2237 C CA . PHE A 1 288 ? -0.045 -9.566 13.581 1.00 76.19 288 PHE A CA 1
ATOM 2238 C C . PHE A 1 288 ? -1.020 -10.737 13.643 1.00 76.19 288 PHE A C 1
ATOM 2240 O O . PHE A 1 288 ? -1.133 -11.505 12.692 1.00 76.19 288 PHE A O 1
ATOM 2247 N N . VAL A 1 289 ? -1.729 -10.847 14.765 1.00 76.56 289 VAL A N 1
ATOM 2248 C CA . VAL A 1 289 ? -2.902 -11.717 14.886 1.00 76.56 289 VAL A CA 1
ATOM 2249 C C . VAL A 1 289 ? -4.087 -10.963 14.289 1.00 76.56 289 VAL A C 1
ATOM 2251 O O . VAL A 1 289 ? -4.420 -9.877 14.770 1.00 76.56 289 VAL A O 1
ATOM 2254 N N . ASP A 1 290 ? -4.690 -11.506 13.233 1.00 82.00 290 ASP A N 1
ATOM 2255 C CA . ASP A 1 290 ? -5.759 -10.875 12.451 1.00 82.00 290 ASP A CA 1
ATOM 2256 C C . ASP A 1 290 ? -7.104 -11.623 12.537 1.00 82.00 290 ASP A C 1
ATOM 2258 O O . ASP A 1 290 ? -7.987 -11.369 11.723 1.00 82.00 290 ASP A O 1
ATOM 2262 N N . ASP A 1 291 ? -7.301 -12.473 13.554 1.00 84.94 291 ASP A N 1
ATOM 2263 C CA . ASP A 1 291 ? -8.518 -13.279 13.763 1.00 84.94 291 ASP A CA 1
ATOM 2264 C C . ASP A 1 291 ? -9.817 -12.466 13.599 1.00 84.94 291 ASP A C 1
ATOM 2266 O O . ASP A 1 291 ? -10.702 -12.849 12.839 1.00 84.94 291 ASP A O 1
ATOM 2270 N N . SER A 1 292 ? -9.914 -11.290 14.235 1.00 89.00 292 SER A N 1
ATOM 2271 C CA . SER A 1 292 ? -11.090 -10.409 14.113 1.00 89.00 292 SER A CA 1
ATOM 2272 C C . SER A 1 292 ? -11.328 -9.932 12.676 1.00 89.00 292 SER A C 1
ATOM 2274 O O . SER A 1 292 ? -12.468 -9.750 12.254 1.00 89.00 292 SER A O 1
ATOM 2276 N N . THR A 1 293 ? -10.256 -9.688 11.917 1.00 90.62 293 THR A N 1
ATOM 2277 C CA . THR A 1 293 ? -10.335 -9.285 10.507 1.00 90.62 293 THR A CA 1
ATOM 2278 C C . THR A 1 293 ? -10.797 -10.453 9.641 1.00 90.62 293 THR A C 1
ATOM 2280 O O . THR A 1 293 ? -11.600 -10.246 8.735 1.00 90.62 293 THR A O 1
ATOM 2283 N N . GLN A 1 294 ? -10.360 -11.677 9.946 1.00 88.56 294 GLN A N 1
ATOM 2284 C CA . GLN A 1 294 ? -10.832 -12.891 9.275 1.00 88.56 294 GLN A CA 1
ATOM 2285 C C . GLN A 1 294 ? -12.306 -13.184 9.592 1.00 88.56 294 GLN A C 1
ATOM 2287 O O . GLN A 1 294 ? -13.075 -13.537 8.698 1.00 88.56 294 GLN A O 1
ATOM 2292 N N . ASP A 1 295 ? -12.745 -12.945 10.828 1.00 89.88 295 ASP A N 1
ATOM 2293 C CA . ASP A 1 295 ? -14.163 -13.019 11.190 1.00 89.88 295 ASP A CA 1
ATOM 2294 C C . ASP A 1 295 ? -14.983 -11.978 10.409 1.00 89.88 295 ASP A C 1
ATOM 2296 O O . ASP A 1 295 ? -16.046 -12.296 9.873 1.00 89.88 295 ASP A O 1
ATOM 2300 N N . LEU A 1 296 ? -14.499 -10.736 10.291 1.00 91.75 296 LEU A N 1
ATOM 2301 C CA . LEU A 1 296 ? -15.152 -9.705 9.474 1.00 91.75 296 LEU A CA 1
ATOM 2302 C C . LEU A 1 296 ? -15.211 -10.110 7.998 1.00 91.75 296 LEU A C 1
ATOM 2304 O O . LEU A 1 296 ? -16.258 -9.977 7.369 1.00 91.75 296 LEU A O 1
ATOM 2308 N N . ARG A 1 297 ? -14.117 -10.653 7.461 1.00 91.00 297 ARG A N 1
ATOM 2309 C CA . ARG A 1 297 ? -14.046 -11.191 6.100 1.00 91.00 297 ARG A CA 1
ATOM 2310 C C . ARG A 1 297 ? -15.118 -12.246 5.849 1.00 91.00 297 ARG A C 1
ATOM 2312 O O . ARG A 1 297 ? -15.803 -12.178 4.835 1.00 91.00 297 ARG A O 1
ATOM 2319 N N . ALA A 1 298 ? -15.301 -13.185 6.775 1.00 90.44 298 ALA A N 1
ATOM 2320 C CA . ALA A 1 298 ? -16.336 -14.205 6.652 1.00 90.44 298 ALA A CA 1
ATOM 2321 C C . ALA A 1 298 ? -17.744 -13.586 6.578 1.00 90.44 298 ALA A C 1
ATOM 2323 O O . ALA A 1 298 ? -18.545 -13.999 5.741 1.00 90.44 298 ALA A O 1
ATOM 2324 N N . HIS A 1 299 ? -18.029 -12.557 7.382 1.00 89.31 299 HIS A N 1
ATOM 2325 C CA . HIS A 1 299 ? -19.306 -11.833 7.322 1.00 89.31 299 HIS A CA 1
ATOM 2326 C C . HIS A 1 299 ? -19.495 -11.061 6.007 1.00 89.31 299 HIS A C 1
ATOM 2328 O O . HIS A 1 299 ? -20.606 -11.022 5.484 1.00 89.31 299 HIS A O 1
ATOM 2334 N N . LEU A 1 300 ? -18.423 -10.471 5.471 1.00 90.31 300 LEU A N 1
ATOM 2335 C CA . LEU A 1 300 ? -18.442 -9.693 4.228 1.00 90.31 300 LEU A CA 1
ATOM 2336 C C . LEU A 1 300 ? -18.434 -10.551 2.958 1.00 90.31 300 LEU A C 1
ATOM 2338 O O . LEU A 1 300 ? -18.726 -10.033 1.890 1.00 90.31 300 LEU A O 1
ATOM 2342 N N . SER A 1 301 ? -18.147 -11.850 3.053 1.00 88.19 301 SER A N 1
ATOM 2343 C CA . SER A 1 301 ? -18.011 -12.742 1.888 1.00 88.19 301 SER A CA 1
ATOM 2344 C C . SER A 1 301 ? -19.250 -12.822 0.985 1.00 88.19 301 SER A C 1
ATOM 2346 O O . SER A 1 301 ? -19.144 -13.148 -0.193 1.00 88.19 301 SER A O 1
ATOM 2348 N N . CYS A 1 302 ? -20.436 -12.539 1.529 1.00 84.50 302 CYS A N 1
ATOM 2349 C CA . CYS A 1 302 ? -21.692 -12.529 0.776 1.00 84.50 302 CYS A CA 1
ATOM 2350 C C . CYS A 1 302 ? -22.034 -11.147 0.188 1.00 84.50 302 CYS A C 1
ATOM 2352 O O . CYS A 1 302 ? -23.033 -11.020 -0.519 1.00 84.50 302 CYS A O 1
ATOM 2354 N N . ASP A 1 303 ? -21.248 -10.114 0.500 1.00 87.25 303 ASP A N 1
ATOM 2355 C CA . ASP A 1 303 ? -21.466 -8.735 0.073 1.00 87.25 303 ASP A CA 1
ATOM 2356 C C . ASP A 1 303 ? -20.604 -8.424 -1.156 1.00 87.25 303 ASP A C 1
ATOM 2358 O O . ASP A 1 303 ? -19.391 -8.277 -1.062 1.00 87.25 303 ASP A O 1
ATOM 2362 N N . ALA A 1 304 ? -21.227 -8.316 -2.330 1.00 82.50 304 ALA A N 1
ATOM 2363 C CA . ALA A 1 304 ? -20.501 -8.148 -3.589 1.00 82.50 304 ALA A CA 1
ATOM 2364 C C . ALA A 1 304 ? -19.667 -6.851 -3.675 1.00 82.50 304 ALA A C 1
ATOM 2366 O O . ALA A 1 304 ? -18.715 -6.799 -4.457 1.00 82.50 304 ALA A O 1
ATOM 2367 N N . GLU A 1 305 ? -20.011 -5.812 -2.907 1.00 82.88 305 GLU A N 1
ATOM 2368 C CA . GLU A 1 305 ? -19.304 -4.525 -2.925 1.00 82.88 305 GLU A CA 1
ATOM 2369 C C . GLU A 1 305 ? -18.186 -4.477 -1.876 1.00 82.88 305 GLU A C 1
ATOM 2371 O O . GLU A 1 305 ? -17.100 -3.955 -2.145 1.00 82.88 305 GLU A O 1
ATOM 2376 N N . PHE A 1 306 ? -18.424 -5.052 -0.694 1.00 86.50 306 PHE A N 1
ATOM 2377 C CA . PHE A 1 306 ? -17.505 -4.968 0.446 1.00 86.50 306 PHE A CA 1
ATOM 2378 C C . PHE A 1 306 ? -16.735 -6.257 0.749 1.00 86.50 306 PHE A C 1
ATOM 2380 O O . PHE A 1 306 ? -15.947 -6.272 1.698 1.00 86.50 306 PHE A O 1
ATOM 2387 N N . ASP A 1 307 ? -16.899 -7.308 -0.056 1.00 88.31 307 ASP A N 1
ATOM 2388 C CA . ASP A 1 307 ? -16.116 -8.536 0.061 1.00 88.31 307 ASP A CA 1
ATOM 2389 C C . ASP A 1 307 ? -14.608 -8.237 0.030 1.00 88.31 307 ASP A C 1
ATOM 2391 O O . ASP A 1 307 ? -14.094 -7.447 -0.768 1.00 88.31 307 ASP A O 1
ATOM 2395 N N . LEU A 1 308 ? -13.871 -8.881 0.926 1.00 89.25 308 LEU A N 1
ATOM 2396 C CA . LEU A 1 308 ? -12.434 -8.705 1.072 1.00 89.25 308 LEU A CA 1
ATOM 2397 C C . LEU A 1 308 ? -11.626 -9.603 0.118 1.00 89.25 308 LEU A C 1
ATOM 2399 O O . LEU A 1 308 ? -10.398 -9.565 0.164 1.00 89.25 308 LEU A O 1
ATOM 2403 N N . SER A 1 309 ? -12.264 -10.357 -0.784 1.00 86.75 309 SER A N 1
ATOM 2404 C CA . SER A 1 309 ? -11.596 -11.178 -1.816 1.00 86.75 309 SER A CA 1
ATOM 2405 C C . SER A 1 309 ? -10.732 -10.409 -2.814 1.00 86.75 309 SER A C 1
ATOM 2407 O O . SER A 1 309 ? -9.927 -11.014 -3.518 1.00 86.75 309 SER A O 1
ATOM 2409 N N . VAL A 1 310 ? -10.787 -9.070 -2.819 1.00 82.75 310 VAL A N 1
ATOM 2410 C CA . VAL A 1 310 ? -9.884 -8.219 -3.618 1.00 82.75 310 VAL A CA 1
ATOM 2411 C C . VAL A 1 310 ? -8.397 -8.514 -3.379 1.00 82.75 310 VAL A C 1
ATOM 2413 O O . VAL A 1 310 ? -7.573 -8.214 -4.241 1.00 82.75 310 VAL A O 1
ATOM 2416 N N . VAL A 1 311 ? -8.049 -9.121 -2.237 1.00 85.62 311 VAL A N 1
ATOM 2417 C CA . VAL A 1 311 ? -6.666 -9.485 -1.902 1.00 85.62 311 VAL A CA 1
ATOM 2418 C C . VAL A 1 311 ? -6.269 -10.937 -2.188 1.00 85.62 311 VAL A C 1
ATOM 2420 O O . VAL A 1 311 ? -5.087 -11.252 -2.070 1.00 85.62 311 VAL A O 1
ATOM 2423 N N . ASP A 1 312 ? -7.200 -11.820 -2.557 1.00 83.88 312 ASP A N 1
ATOM 2424 C CA . ASP A 1 312 ? -6.924 -13.269 -2.615 1.00 83.88 312 ASP A CA 1
ATOM 2425 C C . ASP A 1 312 ? -6.007 -13.652 -3.774 1.00 83.88 312 ASP A C 1
ATOM 2427 O O . ASP A 1 312 ? -5.111 -14.480 -3.618 1.00 83.88 312 ASP A O 1
ATOM 2431 N N . ASP A 1 313 ? -6.189 -12.992 -4.916 1.00 78.94 313 ASP A N 1
ATOM 2432 C CA . ASP A 1 313 ? -5.472 -13.279 -6.159 1.00 78.94 313 ASP A CA 1
ATOM 2433 C C . ASP A 1 313 ? -4.409 -12.215 -6.478 1.00 78.94 313 ASP A C 1
ATOM 2435 O O . ASP A 1 313 ? -4.095 -11.946 -7.646 1.00 78.94 313 ASP A O 1
ATOM 2439 N N . ILE A 1 314 ? -3.852 -11.565 -5.448 1.00 86.44 314 ILE A N 1
ATOM 2440 C CA . ILE A 1 314 ? -2.790 -10.577 -5.648 1.00 86.44 314 ILE A CA 1
ATOM 2441 C C . ILE A 1 314 ? -1.520 -11.277 -6.139 1.00 86.44 314 ILE A C 1
ATOM 2443 O O . ILE A 1 314 ? -0.826 -11.982 -5.407 1.00 86.44 314 ILE A O 1
ATOM 2447 N N . VAL A 1 315 ? -1.156 -10.979 -7.385 1.00 87.69 315 VAL A N 1
ATOM 2448 C CA . VAL A 1 315 ? 0.207 -11.169 -7.885 1.00 87.69 315 VAL A CA 1
ATOM 2449 C C . VAL A 1 315 ? 1.030 -9.973 -7.414 1.00 87.69 315 VAL A C 1
ATOM 2451 O O . VAL A 1 315 ? 0.933 -8.881 -7.975 1.00 87.69 315 VAL A O 1
ATOM 2454 N N . TRP A 1 316 ? 1.802 -10.158 -6.346 1.00 90.38 316 TRP A N 1
ATOM 2455 C CA . TRP A 1 316 ? 2.486 -9.067 -5.647 1.00 90.38 316 TRP A CA 1
ATOM 2456 C C . TRP A 1 316 ? 3.471 -8.286 -6.525 1.00 90.38 316 TRP A C 1
ATOM 2458 O O . TRP A 1 316 ? 3.577 -7.069 -6.382 1.00 90.38 316 TRP A O 1
ATOM 2468 N N . GLU A 1 317 ? 4.154 -8.950 -7.458 1.00 89.19 317 GLU A N 1
ATOM 2469 C CA . GLU A 1 317 ? 5.031 -8.307 -8.440 1.00 89.19 317 GLU A CA 1
ATOM 2470 C C . GLU A 1 317 ? 4.235 -7.292 -9.279 1.00 89.19 317 GLU A C 1
ATOM 2472 O O . GLU A 1 317 ? 4.578 -6.108 -9.340 1.00 89.19 317 GLU A O 1
ATOM 2477 N N . LYS A 1 318 ? 3.089 -7.731 -9.819 1.00 88.31 318 LYS A N 1
ATOM 2478 C CA . LYS A 1 318 ? 2.157 -6.883 -10.570 1.00 88.31 318 LYS A CA 1
ATOM 2479 C C . LYS A 1 318 ? 1.620 -5.737 -9.716 1.00 88.31 318 LYS A C 1
ATOM 2481 O O . LYS A 1 318 ? 1.598 -4.602 -10.179 1.00 88.31 318 LYS A O 1
ATOM 2486 N N . TYR A 1 319 ? 1.212 -6.019 -8.480 1.00 92.81 319 TYR A N 1
ATOM 2487 C CA . TYR A 1 319 ? 0.699 -4.999 -7.565 1.00 92.81 319 TYR A CA 1
ATOM 2488 C C . TYR A 1 319 ? 1.712 -3.873 -7.337 1.00 92.81 319 TYR A C 1
ATOM 2490 O O . TYR A 1 319 ? 1.357 -2.699 -7.426 1.00 92.81 319 TYR A O 1
ATOM 2498 N N . PHE A 1 320 ? 2.988 -4.198 -7.107 1.00 94.31 320 PHE A N 1
ATOM 2499 C CA . PHE A 1 320 ? 4.008 -3.166 -6.944 1.00 94.31 320 PHE A CA 1
ATOM 2500 C C . PHE A 1 320 ? 4.306 -2.418 -8.249 1.00 94.31 320 PHE A C 1
ATOM 2502 O O . PHE A 1 320 ? 4.538 -1.210 -8.190 1.00 94.31 320 PHE A O 1
ATOM 2509 N N . LEU A 1 321 ? 4.264 -3.064 -9.420 1.00 92.38 321 LEU A N 1
ATOM 2510 C CA . LEU A 1 321 ? 4.365 -2.363 -10.711 1.00 92.38 321 LEU A CA 1
ATOM 2511 C C . LEU A 1 321 ? 3.218 -1.363 -10.903 1.00 92.38 321 LEU A C 1
ATOM 2513 O O . LEU A 1 321 ? 3.461 -0.199 -11.220 1.00 92.38 321 LEU A O 1
ATOM 2517 N N . ASP A 1 322 ? 1.987 -1.796 -10.643 1.00 93.44 322 ASP A N 1
ATOM 2518 C CA . ASP A 1 322 ? 0.788 -0.960 -10.718 1.00 93.44 322 ASP A CA 1
ATOM 2519 C C . ASP A 1 322 ? 0.838 0.197 -9.729 1.00 93.44 322 ASP A C 1
ATOM 2521 O O . ASP A 1 322 ? 0.491 1.330 -10.063 1.00 93.44 322 ASP A O 1
ATOM 2525 N N . PHE A 1 323 ? 1.330 -0.058 -8.519 1.00 95.62 323 PHE A N 1
ATOM 2526 C CA . PHE A 1 323 ? 1.509 0.987 -7.529 1.00 95.62 323 PHE A CA 1
ATOM 2527 C C . PHE A 1 323 ? 2.551 2.021 -7.973 1.00 95.62 323 PHE A C 1
ATOM 2529 O O . PHE A 1 323 ? 2.315 3.220 -7.840 1.00 95.62 323 PHE A O 1
ATOM 2536 N N . ASN A 1 324 ? 3.674 1.597 -8.563 1.00 95.06 324 ASN A N 1
ATOM 2537 C CA . ASN A 1 324 ? 4.656 2.525 -9.131 1.00 95.06 324 ASN A CA 1
ATOM 2538 C C . ASN A 1 324 ? 4.067 3.352 -10.281 1.00 95.06 324 ASN A C 1
ATOM 2540 O O . ASN A 1 324 ? 4.272 4.568 -10.314 1.00 95.06 324 ASN A O 1
ATOM 2544 N N . TYR A 1 325 ? 3.291 2.720 -11.168 1.00 94.19 325 TYR A N 1
ATOM 2545 C CA . TYR A 1 325 ? 2.531 3.419 -12.202 1.00 94.19 325 TYR A CA 1
ATOM 2546 C C . TYR A 1 325 ? 1.609 4.477 -11.600 1.00 94.19 325 TYR A C 1
ATOM 2548 O O . TYR A 1 325 ? 1.650 5.635 -12.012 1.00 94.19 325 TYR A O 1
ATOM 2556 N N . GLY A 1 326 ? 0.826 4.121 -10.586 1.00 94.44 326 GLY A N 1
ATOM 2557 C CA . GLY A 1 326 ? -0.100 5.054 -9.961 1.00 94.44 326 GLY A CA 1
ATOM 2558 C C . GLY A 1 326 ? 0.593 6.192 -9.207 1.00 94.44 326 GLY A C 1
ATOM 2559 O O . GLY A 1 326 ? 0.156 7.337 -9.292 1.00 94.44 326 GLY A O 1
ATOM 2560 N N . VAL A 1 327 ? 1.728 5.938 -8.554 1.00 95.06 327 VAL A N 1
ATOM 2561 C CA . VAL A 1 327 ? 2.574 6.993 -7.968 1.00 95.06 327 VAL A CA 1
ATOM 2562 C C . VAL A 1 327 ? 3.129 7.926 -9.053 1.00 95.06 327 VAL A C 1
ATOM 2564 O O . VAL A 1 327 ? 3.210 9.146 -8.880 1.00 95.06 327 VAL A O 1
ATOM 2567 N N . HIS A 1 328 ? 3.505 7.393 -10.210 1.00 92.81 328 HIS A N 1
ATOM 2568 C CA . HIS A 1 328 ? 3.988 8.219 -11.312 1.00 92.81 328 HIS A CA 1
ATOM 2569 C C . HIS A 1 328 ? 2.854 9.039 -11.942 1.00 92.81 328 HIS A C 1
ATOM 2571 O O . HIS A 1 328 ? 3.002 10.238 -12.167 1.00 92.81 328 HIS A O 1
ATOM 2577 N N . TYR A 1 329 ? 1.699 8.422 -12.160 1.00 92.00 329 TYR A N 1
ATOM 2578 C CA . TYR A 1 329 ? 0.579 9.034 -12.858 1.00 92.00 329 TYR A CA 1
ATOM 2579 C C . TYR A 1 329 ? -0.276 9.935 -11.954 1.00 92.00 329 TYR A C 1
ATOM 2581 O O . TYR A 1 329 ? -0.417 11.121 -12.236 1.00 92.00 329 TYR A O 1
ATOM 2589 N N . TYR A 1 330 ? -0.814 9.424 -10.843 1.00 92.31 330 TYR A N 1
ATOM 2590 C CA . TYR A 1 330 ? -1.735 10.171 -9.973 1.00 92.31 330 TYR A CA 1
ATOM 2591 C C . TY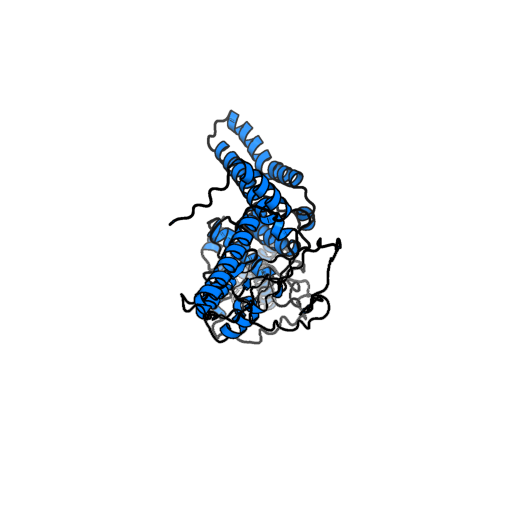R A 1 330 ? -1.011 11.144 -9.037 1.00 92.31 330 TYR A C 1
ATOM 2593 O O . TYR A 1 330 ? -1.484 12.262 -8.830 1.00 92.31 330 TYR A O 1
ATOM 2601 N N . VAL A 1 331 ? 0.151 10.747 -8.503 1.00 91.44 331 VAL A N 1
ATOM 2602 C CA . VAL A 1 331 ? 0.896 11.569 -7.534 1.00 91.44 331 VAL A CA 1
ATOM 2603 C C . VAL A 1 331 ? 1.856 12.537 -8.225 1.00 91.44 331 VAL A C 1
ATOM 2605 O O . VAL A 1 331 ? 1.896 13.711 -7.863 1.00 91.44 331 VAL A O 1
ATOM 2608 N N . SER A 1 332 ? 2.629 12.080 -9.220 1.00 87.81 332 SER A N 1
ATOM 2609 C CA . SER A 1 332 ? 3.565 12.975 -9.929 1.00 87.81 332 SER A CA 1
ATOM 2610 C C . SER A 1 332 ? 2.905 13.776 -11.053 1.00 87.81 332 SER A C 1
ATOM 2612 O O . SER A 1 332 ? 3.456 14.802 -11.444 1.00 87.81 332 SER A O 1
ATOM 2614 N N . GLN A 1 333 ? 1.751 13.323 -11.562 1.00 86.50 333 GLN A N 1
ATOM 2615 C CA . GLN A 1 333 ? 1.000 13.970 -12.647 1.00 86.50 333 GLN A CA 1
ATOM 2616 C C . GLN A 1 333 ? 1.846 14.223 -13.904 1.00 86.50 333 GLN A C 1
ATOM 2618 O O . GLN A 1 333 ? 1.686 15.230 -14.595 1.00 86.50 333 GLN A O 1
ATOM 2623 N N . GLU A 1 334 ? 2.772 13.307 -14.206 1.00 81.19 334 GLU A N 1
ATOM 2624 C CA . GLU A 1 334 ? 3.608 13.414 -15.400 1.00 81.19 334 GLU A CA 1
ATOM 2625 C C . GLU A 1 334 ? 2.856 12.890 -16.638 1.00 81.19 334 GLU A C 1
ATOM 2627 O O . GLU A 1 334 ? 2.217 11.834 -16.583 1.00 81.19 334 GLU A O 1
ATOM 2632 N N . PRO A 1 335 ? 2.897 13.611 -17.773 1.00 77.88 335 PRO A N 1
ATOM 2633 C CA . PRO A 1 335 ? 2.224 13.179 -18.991 1.00 77.88 335 PRO A CA 1
ATOM 2634 C C . PRO A 1 335 ? 2.957 12.005 -19.656 1.00 77.88 335 PRO A C 1
ATOM 2636 O O . PRO A 1 335 ? 4.170 11.857 -19.535 1.00 77.88 335 PRO A O 1
ATOM 2639 N N . GLY A 1 336 ? 2.224 11.196 -20.428 1.00 76.38 336 GLY A N 1
ATOM 2640 C CA . GLY A 1 336 ? 2.810 10.141 -21.270 1.00 76.38 336 GLY A CA 1
ATOM 2641 C C . GLY A 1 336 ? 3.227 8.864 -20.533 1.00 76.38 336 GLY A C 1
ATOM 2642 O O . GLY A 1 336 ? 3.841 7.988 -21.139 1.00 76.38 336 GLY A O 1
ATOM 2643 N N . VAL A 1 337 ? 2.874 8.741 -19.254 1.00 81.44 337 VAL A N 1
ATOM 2644 C CA . VAL A 1 337 ? 3.113 7.544 -18.444 1.00 81.44 337 VAL A CA 1
ATOM 2645 C C . VAL A 1 337 ? 2.225 6.388 -18.925 1.00 81.44 337 VAL A C 1
ATOM 2647 O O . VAL A 1 337 ? 1.066 6.593 -19.288 1.00 81.44 337 VAL A O 1
ATOM 2650 N N . ARG A 1 338 ? 2.767 5.165 -18.942 1.00 77.19 338 ARG A N 1
ATOM 2651 C CA . ARG A 1 338 ? 2.053 3.941 -19.334 1.00 77.19 338 ARG A CA 1
ATOM 2652 C C . ARG A 1 338 ? 2.217 2.873 -18.263 1.00 77.19 338 ARG A C 1
ATOM 2654 O O . ARG A 1 338 ? 3.282 2.774 -17.660 1.00 77.19 338 ARG A O 1
ATOM 2661 N N . THR A 1 339 ? 1.180 2.065 -18.059 1.00 77.94 339 THR A N 1
ATOM 2662 C CA . THR A 1 339 ? 1.313 0.871 -17.223 1.00 77.94 339 THR A CA 1
ATOM 2663 C C . THR A 1 339 ? 2.176 -0.168 -17.940 1.00 77.94 339 THR A C 1
ATOM 2665 O O . THR A 1 339 ? 2.085 -0.322 -19.160 1.00 77.94 339 THR A O 1
ATOM 2668 N N . LEU A 1 340 ? 3.034 -0.853 -17.184 1.00 75.69 340 LEU A N 1
ATOM 2669 C CA . LEU A 1 340 ? 3.785 -2.016 -17.666 1.00 75.69 340 LEU A CA 1
ATOM 2670 C C . LEU A 1 340 ? 2.997 -3.314 -17.485 1.00 75.69 340 LEU A C 1
ATOM 2672 O O . LEU A 1 340 ? 3.304 -4.315 -18.126 1.00 75.69 340 LEU A O 1
ATOM 2676 N N . SER A 1 341 ? 1.976 -3.297 -16.628 1.00 74.56 341 SER A N 1
ATOM 2677 C CA . SER A 1 341 ? 1.142 -4.459 -16.380 1.00 74.56 341 SER A CA 1
ATOM 2678 C C . SER A 1 341 ? -0.058 -4.499 -17.324 1.00 74.56 341 SER A C 1
ATOM 2680 O O . SER A 1 341 ? -0.533 -3.478 -17.826 1.00 74.56 341 SER A O 1
ATOM 2682 N N . VAL A 1 342 ? -0.572 -5.702 -17.550 1.00 73.69 342 VAL A N 1
ATOM 2683 C CA . VAL A 1 342 ? -1.808 -5.909 -18.304 1.00 73.69 342 VAL A CA 1
ATOM 2684 C C . VAL A 1 342 ? -3.042 -5.858 -17.389 1.00 73.69 342 VAL A C 1
ATOM 2686 O O . VAL A 1 342 ? -2.929 -6.112 -16.182 1.00 73.69 342 VAL A O 1
ATOM 2689 N N . PRO A 1 343 ? -4.234 -5.534 -17.928 1.00 69.56 343 PRO A N 1
ATOM 2690 C CA . PRO A 1 343 ? -5.482 -5.587 -17.172 1.00 69.56 343 PRO A CA 1
ATOM 2691 C C . PRO A 1 343 ? -5.746 -6.965 -16.551 1.00 69.56 343 PRO A C 1
ATOM 2693 O O . PRO A 1 343 ? -5.196 -7.984 -16.966 1.00 69.56 343 PRO A O 1
ATOM 2696 N N . MET A 1 344 ? -6.624 -7.012 -15.549 1.00 66.06 344 MET A N 1
ATOM 2697 C CA . MET A 1 344 ? -7.024 -8.275 -14.925 1.00 66.06 344 MET A CA 1
ATOM 2698 C C . MET A 1 344 ? -7.610 -9.240 -15.972 1.00 66.06 344 MET A C 1
ATOM 2700 O O . MET A 1 344 ? -8.422 -8.835 -16.799 1.00 66.06 344 MET A O 1
ATOM 2704 N N . GLY A 1 345 ? -7.178 -10.505 -15.940 1.00 66.19 345 GLY A N 1
ATOM 2705 C CA . GLY A 1 345 ? -7.582 -11.535 -16.908 1.00 66.19 345 GLY A CA 1
ATOM 2706 C C . GLY A 1 345 ? -6.725 -11.600 -18.176 1.00 66.19 345 GLY A C 1
ATOM 2707 O O . GLY A 1 345 ? -6.860 -12.549 -18.939 1.00 66.19 345 GLY A O 1
ATOM 2708 N N . TRP A 1 346 ? -5.820 -10.641 -18.378 1.00 67.56 346 TRP A N 1
ATOM 2709 C CA . TRP A 1 346 ? -4.839 -10.666 -19.459 1.00 67.56 346 TRP A CA 1
ATOM 2710 C C . TRP A 1 346 ? -3.489 -11.155 -18.939 1.00 67.56 346 TRP A C 1
ATOM 2712 O O . TRP A 1 346 ? -3.172 -10.996 -17.758 1.00 67.56 346 TRP A O 1
ATOM 2722 N N . ASP A 1 347 ? -2.692 -11.725 -19.838 1.00 61.53 347 ASP A N 1
ATOM 2723 C CA . ASP A 1 347 ? -1.340 -12.201 -19.560 1.00 61.53 347 ASP A CA 1
ATOM 2724 C C . ASP A 1 347 ? -0.387 -11.654 -20.629 1.00 61.53 347 ASP A C 1
ATOM 2726 O O . ASP A 1 347 ? -0.776 -11.490 -21.788 1.00 61.53 347 ASP A O 1
ATOM 2730 N N . CYS A 1 348 ? 0.852 -11.334 -20.262 1.00 62.31 348 CYS A N 1
ATOM 2731 C CA . CYS A 1 348 ? 1.879 -10.966 -21.236 1.00 62.31 348 CYS A CA 1
ATOM 2732 C C . CYS A 1 348 ? 3.189 -11.685 -20.935 1.00 62.31 348 CYS A C 1
ATOM 2734 O O . CYS A 1 348 ? 3.475 -12.019 -19.788 1.00 62.31 348 CYS A O 1
ATOM 2736 N N . ALA A 1 349 ? 4.015 -11.889 -21.963 1.00 59.81 349 ALA A N 1
ATOM 2737 C CA . ALA A 1 349 ? 5.272 -12.624 -21.830 1.00 59.81 349 ALA A CA 1
ATOM 2738 C C . ALA A 1 349 ? 6.259 -11.981 -20.830 1.00 59.81 349 ALA A C 1
ATOM 2740 O O . ALA A 1 349 ? 7.108 -12.677 -20.282 1.00 59.81 349 ALA A O 1
ATOM 2741 N N . LEU A 1 350 ? 6.128 -10.672 -20.569 1.00 56.25 350 LEU A N 1
ATOM 2742 C CA . LEU A 1 350 ? 6.926 -9.938 -19.577 1.00 56.25 350 LEU A CA 1
ATOM 2743 C C . LEU A 1 350 ? 6.433 -10.138 -18.135 1.00 56.25 350 LEU A C 1
ATOM 2745 O O . LEU A 1 350 ? 7.231 -10.097 -17.205 1.00 56.25 350 LEU A O 1
ATOM 2749 N N . HIS A 1 351 ? 5.129 -10.345 -17.940 1.00 57.06 351 HIS A N 1
ATOM 2750 C CA . HIS A 1 351 ? 4.489 -10.404 -16.624 1.00 57.06 351 HIS A CA 1
ATOM 2751 C C . HIS A 1 351 ? 3.436 -11.516 -16.593 1.00 57.06 351 HIS A C 1
ATOM 2753 O O . HIS A 1 351 ? 2.260 -11.257 -16.329 1.00 57.06 351 HIS A O 1
ATOM 2759 N N . THR A 1 352 ? 3.859 -12.750 -16.898 1.00 58.69 352 THR A N 1
ATOM 2760 C CA . THR A 1 352 ? 2.945 -13.896 -16.912 1.00 58.69 352 THR A CA 1
ATOM 2761 C C . THR A 1 352 ? 2.628 -14.386 -15.504 1.00 58.69 352 THR A C 1
ATOM 2763 O O . THR A 1 352 ? 3.516 -14.539 -14.659 1.00 58.69 352 THR A O 1
ATOM 2766 N N . ARG A 1 353 ? 1.350 -14.676 -15.248 1.00 58.00 353 ARG A N 1
ATOM 2767 C CA . ARG A 1 353 ? 0.903 -15.335 -14.010 1.00 58.00 353 ARG A CA 1
ATOM 2768 C C . ARG A 1 353 ? 1.424 -16.766 -13.906 1.00 58.00 353 ARG A C 1
ATOM 2770 O O . ARG A 1 353 ? 1.586 -17.285 -12.800 1.00 58.00 353 ARG A O 1
ATOM 2777 N N . ASN A 1 354 ? 1.685 -17.413 -15.041 1.00 60.19 354 ASN A N 1
ATOM 2778 C CA . ASN A 1 354 ? 2.154 -18.783 -15.068 1.00 60.19 354 ASN A CA 1
ATOM 2779 C C . ASN A 1 354 ? 3.686 -18.836 -15.042 1.00 60.19 354 ASN A C 1
ATOM 2781 O O . ASN A 1 354 ? 4.354 -18.727 -16.070 1.00 60.19 354 ASN A O 1
ATOM 2785 N N . ARG A 1 355 ? 4.257 -19.072 -13.854 1.00 55.75 355 ARG A N 1
ATOM 2786 C CA . ARG A 1 355 ? 5.715 -19.188 -13.675 1.00 55.75 355 ARG A CA 1
ATOM 2787 C C . ARG A 1 355 ? 6.360 -20.303 -14.507 1.00 55.75 355 ARG A C 1
ATOM 2789 O O . ARG A 1 355 ? 7.563 -20.236 -14.716 1.00 55.75 355 ARG A O 1
ATOM 2796 N N . SER A 1 356 ? 5.607 -21.297 -14.993 1.00 56.78 356 SER A N 1
ATOM 2797 C CA . SER A 1 356 ? 6.158 -22.311 -15.905 1.00 56.78 356 SER A CA 1
ATOM 2798 C C . SER A 1 356 ? 6.370 -21.792 -17.332 1.00 56.78 356 SER A C 1
ATOM 2800 O O . SER A 1 356 ? 7.092 -22.420 -18.097 1.00 56.78 356 SER A O 1
ATOM 2802 N N . VAL A 1 357 ? 5.718 -20.682 -17.693 1.00 53.59 357 VAL A N 1
ATOM 2803 C CA . VAL A 1 357 ? 5.786 -20.034 -19.016 1.00 53.59 357 VAL A CA 1
ATOM 2804 C C . VAL A 1 357 ? 6.610 -18.741 -18.958 1.00 53.59 357 VAL A C 1
ATOM 2806 O O . VAL A 1 357 ? 7.098 -18.266 -19.985 1.00 53.59 357 VAL A O 1
ATOM 2809 N N . ALA A 1 358 ? 6.814 -18.192 -17.753 1.00 51.00 358 ALA A N 1
ATOM 2810 C CA . ALA A 1 358 ? 7.710 -17.068 -17.516 1.00 51.00 358 ALA A CA 1
ATOM 2811 C C . ALA A 1 358 ? 9.094 -17.393 -18.090 1.00 51.00 358 ALA A C 1
ATOM 2813 O O . ALA A 1 358 ? 9.685 -18.415 -17.746 1.00 51.00 358 ALA A O 1
ATOM 2814 N N . ASN A 1 359 ? 9.591 -16.517 -18.966 1.00 51.28 359 ASN A N 1
ATOM 2815 C CA . ASN A 1 359 ? 10.926 -16.571 -19.576 1.00 51.28 359 ASN A CA 1
ATOM 2816 C C . ASN A 1 359 ? 11.122 -17.567 -20.734 1.00 51.28 359 ASN A C 1
ATOM 2818 O O . ASN A 1 359 ? 12.236 -17.669 -21.244 1.00 51.28 359 ASN A O 1
ATOM 2822 N N . LEU A 1 360 ? 10.083 -18.268 -21.211 1.00 53.88 360 LEU A N 1
ATOM 2823 C CA . LEU A 1 360 ? 10.257 -19.190 -22.349 1.00 53.88 360 LEU A CA 1
ATOM 2824 C C . LEU A 1 360 ? 10.650 -18.469 -23.648 1.00 53.88 360 LEU A C 1
ATOM 2826 O O . LEU A 1 360 ? 11.466 -18.989 -24.405 1.00 53.88 360 LEU A O 1
ATOM 2830 N N . VAL A 1 361 ? 10.110 -17.267 -23.877 1.00 49.03 361 VAL A N 1
ATOM 2831 C CA . VAL A 1 361 ? 10.280 -16.534 -25.146 1.00 49.03 361 VAL A CA 1
ATOM 2832 C C . VAL A 1 361 ? 11.150 -15.280 -25.001 1.00 49.03 361 VAL A C 1
ATOM 2834 O O . VAL A 1 361 ? 11.953 -14.998 -25.880 1.00 49.03 361 VAL A O 1
ATOM 2837 N N . VAL A 1 362 ? 11.024 -14.522 -23.904 1.00 50.41 362 VAL A N 1
ATOM 2838 C CA . VAL A 1 362 ? 11.640 -13.180 -23.785 1.00 50.41 362 VAL A CA 1
ATOM 2839 C C . VAL A 1 362 ? 13.149 -13.225 -23.516 1.00 50.41 362 VAL A C 1
ATOM 2841 O O . VAL A 1 362 ? 13.875 -12.364 -24.004 1.00 50.41 362 VAL A O 1
ATOM 2844 N N . ASP A 1 363 ? 13.629 -14.227 -22.778 1.00 48.50 363 ASP A N 1
ATOM 2845 C CA . ASP A 1 363 ? 15.044 -14.325 -22.386 1.00 48.50 363 ASP A CA 1
ATOM 2846 C C . ASP A 1 363 ? 15.899 -15.117 -23.390 1.00 48.50 363 ASP A C 1
ATOM 2848 O O . ASP A 1 363 ? 17.116 -15.236 -23.221 1.00 48.50 363 ASP A O 1
ATOM 2852 N N . ARG A 1 364 ? 15.292 -15.670 -24.449 1.00 52.62 364 ARG A N 1
ATOM 2853 C CA . ARG A 1 364 ? 16.027 -16.388 -25.495 1.00 52.62 364 ARG A CA 1
ATOM 2854 C C . ARG A 1 364 ? 16.441 -15.403 -26.583 1.00 52.62 364 ARG A C 1
ATOM 2856 O O . ARG A 1 364 ? 15.607 -14.769 -27.222 1.00 52.62 364 ARG A O 1
ATOM 2863 N N . GLN A 1 365 ? 17.748 -15.265 -26.786 1.00 47.62 365 GLN A N 1
ATOM 2864 C CA . GLN A 1 365 ? 18.293 -14.431 -27.850 1.00 47.62 365 GLN A CA 1
ATOM 2865 C C . GLN A 1 365 ? 17.941 -15.052 -29.207 1.00 47.62 365 GLN A C 1
ATOM 2867 O O . GLN A 1 365 ? 18.539 -16.047 -29.610 1.00 47.62 365 GLN A O 1
ATOM 2872 N N . ILE A 1 366 ? 16.973 -14.461 -29.904 1.00 52.03 366 ILE A N 1
ATOM 2873 C CA . ILE A 1 366 ? 16.666 -14.814 -31.290 1.00 52.03 366 ILE A CA 1
ATOM 2874 C C . ILE A 1 366 ? 17.817 -14.301 -32.163 1.00 52.03 366 ILE A C 1
ATOM 2876 O O . ILE A 1 366 ? 18.196 -13.127 -32.078 1.00 52.03 366 ILE A O 1
ATOM 2880 N N . GLN A 1 367 ? 18.403 -15.177 -32.983 1.00 45.25 367 GLN A N 1
ATOM 2881 C CA . GLN A 1 367 ? 19.373 -14.758 -33.991 1.00 45.25 367 GLN A CA 1
ATOM 2882 C C . GLN A 1 367 ? 18.624 -14.053 -35.121 1.00 45.25 367 GLN A C 1
ATOM 2884 O O . GLN A 1 367 ? 18.153 -14.684 -36.057 1.00 45.25 367 GLN A O 1
ATOM 2889 N N . SER A 1 368 ? 18.506 -12.730 -35.022 1.00 48.88 368 SER A N 1
ATOM 2890 C CA . SER A 1 368 ? 18.036 -11.920 -36.142 1.00 48.88 368 SER A CA 1
ATOM 2891 C C . SER A 1 368 ? 19.098 -11.945 -37.237 1.00 48.88 368 SER A C 1
ATOM 2893 O O . SER A 1 368 ? 20.224 -11.486 -37.022 1.00 48.88 368 SER A O 1
ATOM 2895 N N . ILE A 1 369 ? 18.740 -12.431 -38.422 1.00 55.84 369 ILE A N 1
ATOM 2896 C CA . ILE A 1 369 ? 19.556 -12.225 -39.616 1.00 55.84 369 ILE A CA 1
ATOM 2897 C C . ILE A 1 369 ? 19.319 -10.791 -40.078 1.00 55.84 369 ILE A C 1
ATOM 2899 O O . ILE A 1 369 ? 18.198 -10.396 -40.384 1.00 55.84 369 ILE A O 1
ATOM 2903 N N . VAL A 1 370 ? 20.375 -9.982 -40.077 1.00 56.38 370 VAL A N 1
ATOM 2904 C CA . VAL A 1 370 ? 20.345 -8.647 -40.675 1.00 56.38 370 VAL A CA 1
ATOM 2905 C C . VAL A 1 370 ? 20.899 -8.790 -42.084 1.00 56.38 370 VAL A C 1
ATOM 2907 O O . VAL A 1 370 ? 22.107 -8.973 -42.252 1.00 56.38 370 VAL A O 1
ATOM 2910 N N . TYR A 1 371 ? 20.033 -8.728 -43.096 1.00 63.75 371 TYR A N 1
ATOM 2911 C CA . TYR A 1 371 ? 20.485 -8.670 -44.484 1.00 63.75 371 TYR A CA 1
ATOM 2912 C C . TYR A 1 371 ? 21.326 -7.409 -44.694 1.00 63.75 371 TYR A C 1
ATOM 2914 O O . TYR A 1 371 ? 20.970 -6.317 -44.238 1.00 63.75 371 TYR A O 1
ATOM 2922 N N . SER A 1 372 ? 22.469 -7.541 -45.371 1.00 71.62 372 SER A N 1
ATOM 2923 C CA . SER A 1 372 ? 23.278 -6.367 -45.686 1.00 71.62 372 SER A CA 1
ATOM 2924 C C . SER A 1 372 ? 22.557 -5.491 -46.716 1.00 71.62 372 SER A C 1
ATOM 2926 O O . SER A 1 372 ? 21.767 -5.972 -47.531 1.00 71.62 372 SER A O 1
ATOM 2928 N N . ILE A 1 373 ? 22.866 -4.191 -46.729 1.00 71.56 373 ILE A N 1
ATOM 2929 C CA . ILE A 1 373 ? 22.328 -3.252 -47.732 1.00 71.56 373 ILE A CA 1
ATOM 2930 C C . ILE A 1 373 ? 22.615 -3.748 -49.161 1.00 71.56 373 ILE A C 1
ATOM 2932 O O . ILE A 1 373 ? 21.812 -3.524 -50.066 1.00 71.56 373 ILE A O 1
ATOM 2936 N N . ASP A 1 374 ? 23.737 -4.438 -49.368 1.00 77.44 374 ASP A N 1
ATOM 2937 C CA . ASP A 1 374 ? 24.131 -4.968 -50.673 1.00 77.44 374 ASP A CA 1
ATOM 2938 C C . ASP A 1 374 ? 23.351 -6.233 -51.062 1.00 77.44 374 ASP A C 1
ATOM 2940 O O . ASP A 1 374 ? 23.117 -6.465 -52.249 1.00 77.44 374 ASP A O 1
ATOM 2944 N N . ASP A 1 375 ? 22.904 -7.034 -50.093 1.00 76.31 375 ASP A N 1
ATOM 2945 C CA . ASP A 1 375 ? 22.027 -8.186 -50.344 1.00 76.31 375 ASP A CA 1
ATOM 2946 C C . ASP A 1 375 ? 20.624 -7.724 -50.742 1.00 76.31 375 ASP A C 1
ATOM 2948 O O . ASP A 1 375 ? 20.089 -8.180 -51.754 1.00 76.31 375 ASP A O 1
ATOM 2952 N N . ILE A 1 376 ? 20.087 -6.734 -50.018 1.00 75.50 376 ILE A N 1
ATOM 2953 C CA . ILE A 1 376 ? 18.787 -6.115 -50.313 1.00 75.50 376 ILE A CA 1
ATOM 2954 C C . ILE A 1 376 ? 18.807 -5.472 -51.705 1.00 75.50 376 ILE A C 1
ATOM 2956 O O . ILE A 1 376 ? 17.887 -5.670 -52.498 1.00 75.50 376 ILE A O 1
ATOM 2960 N N . LYS A 1 377 ? 19.874 -4.735 -52.047 1.00 80.75 377 LYS A N 1
ATOM 2961 C CA . LYS A 1 377 ? 20.029 -4.137 -53.384 1.00 80.75 377 LYS A CA 1
ATOM 2962 C C . LYS A 1 377 ? 20.079 -5.192 -54.483 1.00 80.75 377 LYS A C 1
ATOM 2964 O O . LYS A 1 377 ? 19.314 -5.092 -55.435 1.00 80.75 377 LYS A O 1
ATOM 2969 N N . ARG A 1 378 ? 20.916 -6.226 -54.335 1.00 83.38 378 ARG A N 1
ATOM 2970 C CA . ARG A 1 378 ? 21.027 -7.307 -55.332 1.00 83.38 378 ARG A CA 1
ATOM 2971 C C . ARG A 1 378 ? 19.699 -8.031 -55.553 1.00 83.38 378 ARG A C 1
ATOM 2973 O O . ARG A 1 378 ? 19.390 -8.384 -56.690 1.00 83.38 378 ARG A O 1
ATOM 2980 N N . ARG A 1 379 ? 18.916 -8.238 -54.491 1.00 84.44 379 ARG A N 1
ATOM 2981 C CA . ARG A 1 379 ? 17.575 -8.831 -54.571 1.00 84.44 379 ARG A CA 1
ATOM 2982 C C . ARG A 1 379 ? 16.592 -7.906 -55.290 1.00 84.44 379 ARG A C 1
ATOM 2984 O O . ARG A 1 379 ? 15.942 -8.333 -56.239 1.00 84.44 379 ARG A O 1
ATOM 2991 N N . ASN A 1 380 ? 16.538 -6.629 -54.910 1.00 84.06 380 ASN A N 1
ATOM 2992 C CA . ASN A 1 380 ? 15.677 -5.640 -55.566 1.00 84.06 380 ASN A CA 1
ATOM 2993 C C . ASN A 1 380 ? 15.994 -5.503 -57.061 1.00 84.06 380 ASN A C 1
ATOM 2995 O O . ASN A 1 380 ? 15.079 -5.484 -57.883 1.00 84.06 380 ASN A O 1
ATOM 2999 N N . ASP A 1 381 ? 17.277 -5.475 -57.420 1.00 87.38 381 ASP A N 1
ATOM 3000 C CA . ASP A 1 381 ? 17.716 -5.397 -58.812 1.00 87.38 381 ASP A CA 1
ATOM 3001 C C . ASP A 1 381 ? 17.269 -6.632 -59.614 1.00 87.38 381 ASP A C 1
ATOM 3003 O O . ASP A 1 381 ? 16.801 -6.493 -60.750 1.00 87.38 381 ASP A O 1
ATOM 3007 N N . ARG A 1 382 ? 17.326 -7.837 -59.022 1.00 86.12 382 ARG A N 1
ATOM 3008 C CA . ARG A 1 382 ? 16.759 -9.049 -59.642 1.00 86.12 382 ARG A CA 1
ATOM 3009 C C . ARG A 1 382 ? 15.253 -8.942 -59.830 1.00 86.12 382 ARG A C 1
ATOM 3011 O O . ARG A 1 382 ? 14.780 -9.196 -60.935 1.00 86.12 382 ARG A O 1
ATOM 3018 N N . MET A 1 383 ? 14.508 -8.555 -58.793 1.00 84.75 383 MET A N 1
ATOM 3019 C CA . MET A 1 383 ? 13.048 -8.454 -58.875 1.00 84.75 383 MET A CA 1
ATOM 3020 C C . MET A 1 383 ? 12.606 -7.467 -59.959 1.00 84.75 383 MET A C 1
ATOM 3022 O O . MET A 1 383 ? 11.675 -7.754 -60.711 1.00 84.75 383 MET A O 1
ATOM 3026 N N . ILE A 1 384 ? 13.291 -6.324 -60.069 1.00 87.56 384 ILE A N 1
ATOM 3027 C CA . ILE A 1 384 ? 13.033 -5.319 -61.107 1.00 87.56 384 ILE A CA 1
ATOM 3028 C C . ILE A 1 384 ? 13.356 -5.883 -62.493 1.00 87.56 384 ILE A C 1
ATOM 3030 O O . ILE A 1 384 ? 12.566 -5.716 -63.419 1.00 87.56 384 ILE A O 1
ATOM 3034 N N . THR A 1 385 ? 14.486 -6.575 -62.640 1.00 87.12 385 THR A N 1
ATOM 3035 C CA . THR A 1 385 ? 14.894 -7.180 -63.917 1.00 87.12 385 THR A CA 1
ATOM 3036 C C . THR A 1 385 ? 13.875 -8.215 -64.392 1.00 87.12 385 THR A C 1
ATOM 3038 O O . THR A 1 385 ? 13.433 -8.160 -65.538 1.00 87.12 385 THR A O 1
ATOM 3041 N N . LEU A 1 386 ? 13.434 -9.104 -63.500 1.00 84.06 386 LEU A N 1
ATOM 3042 C CA . LEU A 1 386 ? 12.419 -10.115 -63.800 1.00 84.06 386 LEU A CA 1
ATOM 3043 C C . LEU A 1 386 ? 11.064 -9.484 -64.152 1.00 84.06 386 LEU A C 1
ATOM 3045 O O . LEU A 1 386 ? 10.403 -9.936 -65.085 1.00 84.06 386 LEU A O 1
ATOM 3049 N N . LEU A 1 387 ? 10.677 -8.399 -63.473 1.00 82.56 387 LEU A N 1
ATOM 3050 C CA . LEU A 1 387 ? 9.458 -7.655 -63.795 1.00 82.56 387 LEU A CA 1
ATOM 3051 C C . LEU A 1 387 ? 9.535 -7.000 -65.184 1.00 82.56 387 LEU A C 1
ATOM 3053 O O . LEU A 1 387 ? 8.573 -7.060 -65.949 1.00 82.56 387 LEU A O 1
ATOM 3057 N N . ILE A 1 388 ? 10.677 -6.397 -65.531 1.00 84.69 388 ILE A N 1
ATOM 3058 C CA . ILE A 1 388 ? 10.909 -5.802 -66.856 1.00 84.69 388 ILE A CA 1
ATOM 3059 C C . ILE A 1 388 ? 10.836 -6.878 -67.947 1.00 84.69 388 ILE A C 1
ATOM 3061 O O . ILE A 1 388 ? 10.191 -6.661 -68.974 1.00 84.69 388 ILE A O 1
ATOM 3065 N N . GLU A 1 389 ? 11.450 -8.044 -67.727 1.00 82.88 389 GLU A N 1
ATOM 3066 C CA . GLU A 1 389 ? 11.389 -9.174 -68.662 1.00 82.88 389 GLU A CA 1
ATOM 3067 C C . GLU A 1 389 ? 9.953 -9.687 -68.855 1.00 82.88 389 GLU A C 1
ATOM 3069 O O . GLU A 1 389 ? 9.524 -9.886 -69.995 1.00 82.88 389 GLU A O 1
ATOM 3074 N N . ALA A 1 390 ? 9.191 -9.844 -67.768 1.00 80.69 390 ALA A N 1
ATOM 3075 C CA . ALA A 1 390 ? 7.802 -10.300 -67.816 1.00 80.69 390 ALA A CA 1
ATOM 3076 C C . ALA A 1 390 ? 6.889 -9.317 -68.571 1.00 80.69 390 ALA A C 1
ATOM 3078 O O . ALA A 1 390 ? 6.058 -9.730 -69.382 1.00 80.69 390 ALA A O 1
ATOM 3079 N N . LEU A 1 391 ? 7.074 -8.009 -68.362 1.00 80.19 391 LEU A N 1
ATOM 3080 C CA . LEU A 1 391 ? 6.332 -6.965 -69.078 1.00 80.19 391 LEU A CA 1
ATOM 3081 C C . LEU A 1 391 ? 6.717 -6.884 -70.563 1.00 80.19 391 LEU A C 1
ATOM 3083 O O . LEU A 1 391 ? 5.875 -6.560 -71.400 1.00 80.19 391 LEU A O 1
ATOM 3087 N N . GLY A 1 392 ? 7.978 -7.177 -70.896 1.00 81.38 392 GLY A N 1
ATOM 3088 C CA . GLY A 1 392 ? 8.482 -7.181 -72.268 1.00 81.38 392 GLY A CA 1
ATOM 3089 C C . GLY A 1 392 ? 8.017 -8.378 -73.102 1.00 81.38 392 GLY A C 1
ATOM 3090 O O . GLY A 1 392 ? 7.997 -8.282 -74.330 1.00 81.38 392 GLY A O 1
ATOM 3091 N N . ASN A 1 393 ? 7.633 -9.492 -72.467 1.00 78.38 393 ASN A N 1
ATOM 3092 C CA . ASN A 1 393 ? 7.196 -10.699 -73.169 1.00 78.38 393 ASN A CA 1
ATOM 3093 C C . ASN A 1 393 ? 6.048 -11.432 -72.436 1.00 78.38 393 ASN A C 1
ATOM 3095 O O . ASN A 1 393 ? 6.253 -12.512 -71.877 1.00 78.38 393 ASN A O 1
ATOM 3099 N N . PRO A 1 394 ? 4.816 -10.890 -72.474 1.00 69.50 394 PRO A N 1
ATOM 3100 C CA . PRO A 1 394 ? 3.692 -11.325 -71.632 1.00 69.50 394 PRO A CA 1
ATOM 3101 C C . PRO A 1 394 ? 3.163 -12.750 -71.897 1.00 69.50 394 PRO A C 1
ATOM 3103 O O . PRO A 1 394 ? 2.241 -13.194 -71.220 1.00 69.50 394 PRO A O 1
ATOM 3106 N N . GLY A 1 395 ? 3.713 -13.474 -72.880 1.00 66.44 395 GLY A N 1
ATOM 3107 C CA . GLY A 1 395 ? 3.363 -14.868 -73.186 1.00 66.44 395 GLY A CA 1
ATOM 3108 C C . GLY A 1 395 ? 4.394 -15.910 -72.732 1.00 66.44 395 GLY A C 1
ATOM 3109 O O . GLY A 1 395 ? 4.138 -17.105 -72.870 1.00 66.44 395 GLY A O 1
ATOM 3110 N N . ALA A 1 396 ? 5.554 -15.491 -72.219 1.00 67.00 396 ALA A N 1
ATOM 3111 C CA . ALA A 1 396 ? 6.628 -16.382 -71.787 1.00 67.00 396 ALA A CA 1
ATOM 3112 C C . ALA A 1 396 ? 6.612 -16.536 -70.258 1.00 67.00 396 ALA A C 1
ATOM 3114 O O . ALA A 1 396 ? 7.359 -15.865 -69.553 1.00 67.00 396 ALA A O 1
ATOM 3115 N N . GLN A 1 397 ? 5.750 -17.415 -69.739 1.00 63.25 397 GLN A N 1
ATOM 3116 C CA . GLN A 1 397 ? 5.770 -17.763 -68.315 1.00 63.25 397 GLN A CA 1
ATOM 3117 C C . GLN A 1 397 ? 6.880 -18.777 -68.031 1.00 63.25 397 GLN A C 1
ATOM 3119 O O . GLN A 1 397 ? 6.758 -19.963 -68.346 1.00 63.25 397 GLN A O 1
ATOM 3124 N N . ASP A 1 398 ? 7.965 -18.304 -67.427 1.00 78.31 398 ASP A N 1
ATOM 3125 C CA . ASP A 1 398 ? 8.991 -19.156 -66.835 1.00 78.31 398 ASP A CA 1
ATOM 3126 C C . ASP A 1 398 ? 8.676 -19.339 -65.348 1.00 78.31 398 ASP A C 1
ATOM 3128 O O . ASP A 1 398 ? 8.979 -18.479 -64.520 1.00 78.31 398 ASP A O 1
ATOM 3132 N N . LYS A 1 399 ? 8.058 -20.477 -65.014 1.00 78.00 399 LYS A N 1
ATOM 3133 C CA . LYS A 1 399 ? 7.654 -20.806 -63.640 1.00 78.00 399 LYS A CA 1
ATOM 3134 C C . LYS A 1 399 ? 8.801 -20.709 -62.638 1.00 78.00 399 LYS A C 1
ATOM 3136 O O . LYS A 1 399 ? 8.567 -20.349 -61.493 1.00 78.00 399 LYS A O 1
ATOM 3141 N N . ARG A 1 400 ? 10.039 -20.998 -63.058 1.00 80.81 400 ARG A N 1
ATOM 3142 C CA . ARG A 1 400 ? 11.195 -20.925 -62.158 1.00 80.81 400 ARG A CA 1
ATOM 3143 C C . ARG A 1 400 ? 11.506 -19.481 -61.782 1.00 80.81 400 ARG A C 1
ATOM 3145 O O . ARG A 1 400 ? 11.806 -19.197 -60.631 1.00 80.81 400 ARG A O 1
ATOM 3152 N N . LYS A 1 401 ? 11.406 -18.566 -62.747 1.00 79.56 401 LYS A N 1
ATOM 3153 C CA . LYS A 1 401 ? 11.590 -17.130 -62.514 1.00 79.56 401 LYS A CA 1
ATOM 3154 C C . LYS A 1 401 ? 10.455 -16.535 -61.683 1.00 79.56 401 LYS A C 1
ATOM 3156 O O . LYS A 1 401 ? 10.713 -15.653 -60.876 1.00 79.56 401 LYS A O 1
ATOM 3161 N N . GLU A 1 402 ? 9.226 -17.021 -61.858 1.00 78.69 402 GLU A N 1
ATOM 3162 C CA . GLU A 1 402 ? 8.089 -16.641 -61.007 1.00 78.69 402 GLU A CA 1
ATOM 3163 C C . GLU A 1 402 ? 8.296 -17.108 -59.557 1.00 78.69 402 GLU A C 1
ATOM 3165 O O . GLU A 1 402 ? 8.104 -16.318 -58.639 1.00 78.69 402 GLU A O 1
ATOM 3170 N N . GLU A 1 403 ? 8.753 -18.346 -59.340 1.00 82.44 403 GLU A N 1
ATOM 3171 C CA . GLU A 1 403 ? 9.101 -18.858 -58.005 1.00 82.44 403 GLU A CA 1
ATOM 3172 C C . GLU A 1 403 ? 10.276 -18.094 -57.375 1.00 82.44 403 GLU A C 1
ATOM 3174 O O . GLU A 1 403 ? 10.204 -17.712 -56.211 1.00 82.44 403 GLU A O 1
ATOM 3179 N N . GLU A 1 404 ? 11.346 -17.823 -58.130 1.00 81.56 404 GLU A N 1
ATOM 3180 C CA . GLU A 1 404 ? 12.480 -17.012 -57.660 1.00 81.56 404 GLU A CA 1
ATOM 3181 C C . GLU A 1 404 ? 12.035 -15.591 -57.276 1.00 81.56 404 GLU A C 1
ATOM 3183 O O . GLU A 1 404 ? 12.453 -15.069 -56.244 1.00 81.56 404 GLU A O 1
ATOM 3188 N N . TRP A 1 405 ? 11.145 -14.981 -58.064 1.00 83.88 405 TRP A N 1
ATOM 3189 C CA . TRP A 1 405 ? 10.597 -13.658 -57.773 1.00 83.88 405 TRP A CA 1
ATOM 3190 C C . TRP A 1 405 ? 9.679 -13.658 -56.546 1.00 83.88 405 TRP A C 1
ATOM 3192 O O . TRP A 1 405 ? 9.757 -12.739 -55.735 1.00 83.88 405 TRP A O 1
ATOM 3202 N N . LEU A 1 406 ? 8.836 -14.683 -56.383 1.00 79.56 406 LEU A N 1
ATOM 3203 C CA . LEU A 1 406 ? 7.976 -14.840 -55.206 1.00 79.56 406 LEU A CA 1
ATOM 3204 C C . LEU A 1 406 ? 8.799 -15.035 -53.931 1.00 79.56 406 LEU A C 1
ATOM 3206 O O . LEU A 1 406 ? 8.537 -14.357 -52.947 1.00 79.56 406 LEU A O 1
ATOM 3210 N N . ASN A 1 407 ? 9.842 -15.866 -53.973 1.00 79.50 407 ASN A N 1
ATOM 3211 C CA . ASN A 1 407 ? 10.757 -16.039 -52.843 1.00 79.50 407 ASN A CA 1
ATOM 3212 C C . ASN A 1 407 ? 11.472 -14.725 -52.484 1.00 79.50 407 ASN A C 1
ATOM 3214 O O . ASN A 1 407 ? 11.652 -14.413 -51.309 1.00 79.50 407 ASN A O 1
ATOM 3218 N N . ASP A 1 408 ? 11.868 -13.936 -53.486 1.00 80.94 408 ASP A N 1
ATOM 3219 C CA . ASP A 1 408 ? 12.489 -12.628 -53.269 1.00 80.94 408 ASP A CA 1
ATOM 3220 C C . ASP A 1 408 ? 11.503 -11.591 -52.707 1.00 80.94 408 ASP A C 1
ATOM 3222 O O . ASP A 1 408 ? 11.898 -10.735 -51.907 1.00 80.94 408 ASP A O 1
ATOM 3226 N N . LEU A 1 409 ? 10.231 -11.664 -53.105 1.00 76.94 409 LEU A N 1
ATOM 3227 C CA . LEU A 1 409 ? 9.160 -10.826 -52.576 1.00 76.94 409 LEU A CA 1
ATOM 3228 C C . LEU A 1 409 ? 8.846 -11.188 -51.121 1.00 76.94 409 LEU A C 1
ATOM 3230 O O . LEU A 1 409 ? 8.806 -10.284 -50.290 1.00 76.94 409 LEU A O 1
ATOM 3234 N N . ASP A 1 410 ? 8.682 -12.475 -50.814 1.00 71.62 410 ASP A N 1
ATOM 3235 C CA . ASP A 1 410 ? 8.437 -12.970 -49.456 1.00 71.62 410 ASP A CA 1
ATOM 3236 C C . ASP A 1 410 ? 9.597 -12.573 -48.535 1.00 71.62 410 ASP A C 1
ATOM 3238 O O . ASP A 1 410 ? 9.387 -11.892 -47.535 1.00 71.62 410 ASP A O 1
ATOM 3242 N N . ALA A 1 411 ? 10.844 -12.807 -48.960 1.00 70.31 411 ALA A N 1
ATOM 3243 C CA . ALA A 1 411 ? 12.018 -12.345 -48.223 1.00 70.31 411 ALA A CA 1
ATOM 3244 C C . ALA A 1 411 ? 12.062 -10.811 -48.058 1.00 70.31 411 ALA A C 1
ATOM 3246 O O . ALA A 1 411 ? 12.568 -10.316 -47.059 1.00 70.31 411 ALA A O 1
ATOM 3247 N N . SER A 1 412 ? 11.540 -10.031 -49.016 1.00 69.62 412 SER A N 1
ATOM 3248 C CA . SER A 1 412 ? 11.451 -8.564 -48.893 1.00 69.62 412 SER A CA 1
ATOM 3249 C C . SER A 1 412 ? 10.383 -8.102 -47.903 1.00 69.62 412 SER A C 1
ATOM 3251 O O . SER A 1 412 ? 10.531 -7.036 -47.303 1.00 69.62 412 SER A O 1
ATOM 3253 N N . LEU A 1 413 ? 9.307 -8.872 -47.742 1.00 59.06 413 LEU A N 1
ATOM 3254 C CA . LEU A 1 413 ? 8.290 -8.641 -46.718 1.00 59.06 413 LEU A CA 1
ATOM 3255 C C . LEU A 1 413 ? 8.816 -9.046 -45.331 1.00 59.06 413 LEU A C 1
ATOM 3257 O O . LEU A 1 413 ? 8.540 -8.348 -44.354 1.00 59.06 413 LEU A O 1
ATOM 3261 N N . ASP A 1 414 ? 9.648 -10.088 -45.280 1.00 57.72 414 ASP A N 1
ATOM 3262 C CA . ASP A 1 414 ? 10.235 -10.651 -44.060 1.00 57.72 414 ASP A CA 1
ATOM 3263 C C . ASP A 1 414 ? 11.579 -10.026 -43.637 1.00 57.72 414 ASP A C 1
ATOM 3265 O O . ASP A 1 414 ? 12.095 -10.326 -42.558 1.00 57.72 414 ASP A O 1
ATOM 3269 N N . ASP A 1 415 ? 12.120 -9.069 -44.403 1.00 59.97 415 ASP A N 1
ATOM 3270 C CA . ASP A 1 415 ? 13.235 -8.200 -43.973 1.00 59.97 415 ASP A CA 1
ATOM 3271 C C . ASP A 1 415 ? 12.938 -7.486 -42.632 1.00 59.97 415 ASP A C 1
ATOM 3273 O O . ASP A 1 415 ? 13.830 -6.944 -41.972 1.00 59.97 415 ASP A O 1
ATOM 3277 N N . TRP A 1 416 ? 11.673 -7.499 -42.209 1.00 54.00 416 TRP A N 1
ATOM 3278 C CA . TRP A 1 416 ? 11.198 -7.106 -40.894 1.00 54.00 416 TRP A CA 1
ATOM 3279 C C . TRP A 1 416 ? 11.222 -8.314 -39.937 1.00 54.00 416 TRP A C 1
ATOM 3281 O O . TRP A 1 416 ? 10.182 -8.773 -39.482 1.00 54.00 416 TRP A O 1
ATOM 3291 N N . PHE A 1 417 ? 12.434 -8.754 -39.578 1.00 50.66 417 PHE A N 1
ATOM 3292 C CA . PHE A 1 417 ? 12.764 -9.753 -38.543 1.00 50.66 417 PHE A CA 1
ATOM 3293 C C . PHE A 1 417 ? 12.269 -11.197 -38.786 1.00 50.66 417 PHE A C 1
ATOM 3295 O O . PHE A 1 417 ? 11.146 -11.545 -38.425 1.00 50.66 417 PHE A O 1
ATOM 3302 N N . HIS A 1 418 ? 13.174 -12.078 -39.234 1.00 47.03 418 HIS A N 1
ATOM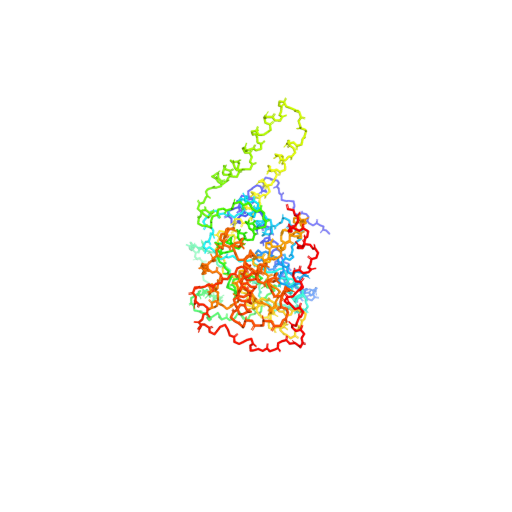 3303 C CA . HIS A 1 418 ? 12.970 -13.535 -39.289 1.00 47.03 418 HIS A CA 1
ATOM 3304 C C . HIS A 1 418 ? 13.777 -14.272 -38.191 1.00 47.03 418 HIS A C 1
ATOM 3306 O O . HIS A 1 418 ? 14.915 -13.893 -37.895 1.00 47.03 418 HIS A O 1
ATOM 3312 N N . ASP A 1 419 ? 13.188 -15.311 -37.577 1.00 48.19 419 ASP A N 1
ATOM 3313 C CA . ASP A 1 419 ? 13.867 -16.263 -36.675 1.00 48.19 419 ASP A CA 1
ATOM 3314 C C . ASP A 1 419 ? 14.227 -17.548 -37.438 1.00 48.19 419 ASP A C 1
ATOM 3316 O O . ASP A 1 419 ? 13.363 -18.391 -37.679 1.00 48.19 419 ASP A O 1
ATOM 3320 N N . ASP A 1 420 ? 15.502 -17.690 -37.802 1.00 51.47 420 ASP A N 1
ATOM 3321 C CA . ASP A 1 420 ? 16.038 -18.849 -38.538 1.00 51.47 420 ASP A CA 1
ATOM 3322 C C . ASP A 1 420 ? 16.673 -19.900 -37.617 1.00 51.47 420 ASP A C 1
ATOM 3324 O O . ASP A 1 420 ? 17.310 -20.848 -38.071 1.00 51.47 420 ASP A O 1
ATOM 3328 N N . SER A 1 421 ? 16.520 -19.760 -36.300 1.00 54.12 421 SER A N 1
ATOM 3329 C CA . SER A 1 421 ? 17.193 -20.649 -35.352 1.00 54.12 421 SER A CA 1
ATOM 3330 C C . SER A 1 421 ? 16.610 -22.072 -35.301 1.00 54.12 421 SER A C 1
ATOM 3332 O O . SER A 1 421 ? 17.152 -22.918 -34.596 1.00 54.12 421 SER A O 1
ATOM 3334 N N . GLU A 1 422 ? 15.502 -22.342 -36.007 1.00 50.62 422 GLU A N 1
ATOM 3335 C CA . GLU A 1 422 ? 14.671 -23.559 -35.902 1.00 50.62 422 GLU A CA 1
ATOM 3336 C C . GLU A 1 422 ? 14.167 -23.850 -34.468 1.00 50.62 422 GLU A C 1
ATOM 3338 O O . GLU A 1 422 ? 13.467 -24.832 -34.236 1.00 50.62 422 GLU A O 1
ATOM 3343 N N . ILE A 1 423 ? 14.437 -22.974 -33.491 1.00 46.66 423 ILE A N 1
ATOM 3344 C CA . ILE A 1 423 ? 14.144 -23.193 -32.064 1.00 46.66 423 ILE A CA 1
ATOM 3345 C C . ILE A 1 423 ? 12.632 -23.198 -31.791 1.00 46.66 423 ILE A C 1
ATOM 3347 O O . ILE A 1 423 ? 12.167 -23.881 -30.879 1.00 46.66 423 ILE A O 1
ATOM 3351 N N . VAL A 1 424 ? 11.850 -22.468 -32.590 1.00 46.34 424 VAL A N 1
ATOM 3352 C CA . VAL A 1 424 ? 10.381 -22.420 -32.483 1.00 46.34 424 VAL A CA 1
ATOM 3353 C C . VAL A 1 424 ? 9.714 -23.614 -33.192 1.00 46.34 424 VAL A C 1
ATOM 3355 O O . VAL A 1 424 ? 8.524 -23.870 -32.996 1.00 46.34 424 VAL A O 1
ATOM 3358 N N . GLN A 1 425 ? 10.457 -24.410 -33.971 1.00 42.84 425 GLN A N 1
ATOM 3359 C CA . GLN A 1 425 ? 9.920 -25.625 -34.582 1.00 42.84 425 GLN A CA 1
ATOM 3360 C C . GLN A 1 425 ? 9.901 -26.775 -33.567 1.00 42.84 425 GLN A C 1
ATOM 3362 O O . GLN A 1 425 ? 10.861 -27.522 -33.407 1.00 42.84 425 GLN A O 1
ATOM 3367 N N . GLY A 1 426 ? 8.767 -26.941 -32.885 1.00 43.62 426 GLY A N 1
ATOM 3368 C CA . GLY A 1 426 ? 8.491 -28.128 -32.068 1.00 43.62 426 GLY A CA 1
ATOM 3369 C C . GLY A 1 426 ? 7.976 -27.841 -30.663 1.00 43.62 426 GLY A C 1
ATOM 3370 O O . GLY A 1 426 ? 7.381 -28.730 -30.052 1.00 43.62 426 GLY A O 1
ATOM 3371 N N . GLU A 1 427 ? 8.103 -26.611 -30.161 1.00 39.22 427 GLU A N 1
ATOM 3372 C CA . GLU A 1 427 ? 7.276 -26.203 -29.031 1.00 39.22 427 GLU A CA 1
ATOM 3373 C C . GLU A 1 427 ? 5.844 -26.042 -29.554 1.00 39.22 427 GLU A C 1
ATOM 3375 O O . GLU A 1 427 ? 5.581 -25.287 -30.493 1.00 39.22 427 GLU A O 1
ATOM 3380 N N . GLN A 1 428 ? 4.896 -26.781 -28.967 1.00 39.69 428 GLN A N 1
ATOM 3381 C CA . GLN A 1 428 ? 3.495 -26.394 -29.043 1.00 39.69 428 GLN A CA 1
ATOM 3382 C C . GLN A 1 428 ? 3.401 -25.023 -28.368 1.00 39.69 428 GLN A C 1
ATOM 3384 O O . GLN A 1 428 ? 3.090 -24.936 -27.182 1.00 39.69 428 GLN A O 1
ATOM 3389 N N . LEU A 1 429 ? 3.667 -23.948 -29.122 1.00 38.62 429 LEU A N 1
ATOM 3390 C CA . LEU A 1 429 ? 2.972 -22.684 -28.943 1.00 38.62 429 LEU A CA 1
ATOM 3391 C C . LEU A 1 429 ? 1.521 -23.119 -28.886 1.00 38.62 429 LEU A C 1
ATOM 3393 O O . LEU A 1 429 ? 0.992 -23.549 -29.915 1.00 38.62 429 LEU A O 1
ATOM 3397 N N . GLY A 1 430 ? 0.979 -23.235 -27.668 1.00 36.75 430 GLY A N 1
ATOM 3398 C CA . GLY A 1 430 ? -0.277 -23.930 -27.437 1.00 36.75 430 GLY A CA 1
ATOM 3399 C C . GLY A 1 430 ? -1.244 -23.496 -28.520 1.00 36.75 430 GLY A C 1
ATOM 3400 O O . GLY A 1 430 ? -1.289 -22.308 -28.856 1.00 36.75 430 GLY A O 1
ATOM 3401 N N . ARG A 1 431 ? -1.973 -24.443 -29.133 1.00 32.12 431 ARG A N 1
ATOM 3402 C CA . ARG A 1 431 ? -3.133 -24.032 -29.931 1.00 32.12 431 ARG A CA 1
ATOM 3403 C C . ARG A 1 431 ? -3.838 -22.995 -29.073 1.00 32.12 431 ARG A C 1
ATOM 3405 O O . ARG A 1 431 ? -4.018 -23.270 -27.890 1.00 32.12 431 ARG A O 1
ATOM 3412 N N . TRP A 1 432 ? -4.143 -21.827 -29.632 1.00 35.12 432 TRP A N 1
ATOM 3413 C CA . TRP A 1 432 ? -5.006 -20.836 -28.999 1.00 35.12 432 TRP A CA 1
ATOM 3414 C C . TRP A 1 432 ? -6.343 -21.540 -28.727 1.00 35.12 432 TRP A C 1
ATOM 3416 O O . TRP A 1 432 ? -7.265 -21.512 -29.537 1.00 35.12 432 TRP A O 1
ATOM 3426 N N . SER A 1 433 ? -6.393 -22.343 -27.668 1.00 34.16 433 SER A N 1
ATOM 3427 C CA . SER A 1 433 ? -7.439 -23.313 -27.389 1.00 34.16 433 SER A CA 1
ATOM 3428 C C . SER A 1 433 ? -8.330 -22.686 -26.348 1.00 34.16 433 SER A C 1
ATOM 3430 O O . SER A 1 433 ? -8.393 -23.115 -25.207 1.00 34.16 433 SER A O 1
ATOM 3432 N N . GLU A 1 434 ? -8.931 -21.592 -26.776 1.00 33.25 434 GLU A N 1
ATOM 3433 C CA . GLU A 1 434 ? -10.296 -21.192 -26.503 1.00 33.25 434 GLU A CA 1
ATOM 3434 C C . GLU A 1 434 ? -10.495 -19.939 -27.348 1.00 33.25 434 GLU A C 1
ATOM 3436 O O . GLU A 1 434 ? -9.848 -18.915 -27.142 1.00 33.25 434 GLU A O 1
ATOM 3441 N N . LYS A 1 435 ? -11.337 -20.053 -28.381 1.00 34.16 435 LYS A N 1
ATOM 3442 C CA . LYS A 1 435 ? -11.826 -18.900 -29.136 1.00 34.16 435 LYS A CA 1
ATOM 3443 C C . LYS A 1 435 ? -12.522 -17.964 -28.145 1.00 34.16 435 LYS A C 1
ATOM 3445 O O . LYS A 1 435 ? -13.694 -18.163 -27.829 1.00 34.16 435 LYS A O 1
ATOM 3450 N N . VAL A 1 436 ? -11.820 -16.944 -27.668 1.00 35.66 436 VAL A N 1
ATOM 3451 C CA . VAL A 1 436 ? -12.441 -15.820 -26.972 1.00 35.66 436 VAL A CA 1
ATOM 3452 C C . VAL A 1 436 ? -12.883 -14.819 -28.038 1.00 35.66 436 VAL A C 1
ATOM 3454 O O . VAL A 1 436 ? -12.130 -13.941 -28.430 1.00 35.66 436 VAL A O 1
ATOM 3457 N N . GLY A 1 437 ? -14.126 -14.968 -28.501 1.00 37.88 437 GLY A N 1
ATOM 3458 C CA . GLY A 1 437 ? -14.838 -13.948 -29.278 1.00 37.88 437 GLY A CA 1
ATOM 3459 C C . GLY A 1 437 ? -14.575 -13.947 -30.790 1.00 37.88 437 GLY A C 1
ATOM 3460 O O . GLY A 1 437 ? -13.449 -13.972 -31.266 1.00 37.88 437 GLY A O 1
ATOM 3461 N N . ASP A 1 438 ? -15.655 -13.870 -31.563 1.00 35.25 438 ASP A N 1
ATOM 3462 C CA . ASP A 1 438 ? -15.708 -13.970 -33.032 1.00 35.25 438 ASP A CA 1
ATOM 3463 C C . ASP A 1 438 ? -15.169 -12.734 -33.806 1.00 35.25 438 ASP A C 1
ATOM 3465 O O . ASP A 1 438 ? -15.587 -12.491 -34.931 1.00 35.25 438 ASP A O 1
ATOM 3469 N N . ASN A 1 439 ? -14.243 -11.936 -33.253 1.00 40.97 439 ASN A N 1
ATOM 3470 C CA . ASN A 1 439 ? -13.821 -10.648 -33.854 1.00 40.97 439 ASN A CA 1
ATOM 3471 C C . ASN A 1 439 ? -12.297 -10.465 -34.041 1.00 40.97 439 ASN A C 1
ATOM 3473 O O . ASN A 1 439 ? -11.809 -9.337 -34.144 1.00 40.97 439 ASN A O 1
ATOM 3477 N N . ASP A 1 440 ? -11.526 -11.549 -34.108 1.00 41.03 440 ASP A N 1
ATOM 3478 C CA . ASP A 1 440 ? -10.059 -11.486 -33.999 1.00 41.03 440 ASP A CA 1
ATOM 3479 C C . ASP A 1 440 ? -9.286 -11.049 -35.265 1.00 41.03 440 ASP A C 1
ATOM 3481 O O . ASP A 1 440 ? -8.057 -10.987 -35.256 1.00 41.03 440 ASP A O 1
ATOM 3485 N N . GLU A 1 441 ? -9.961 -10.629 -36.340 1.00 37.06 441 GLU A N 1
ATOM 3486 C CA . GLU A 1 441 ? -9.280 -9.922 -37.443 1.00 37.06 441 GLU A CA 1
ATOM 3487 C C . GLU A 1 441 ? -8.884 -8.478 -37.072 1.00 37.06 441 GLU A C 1
ATOM 3489 O O . GLU A 1 441 ? -8.031 -7.875 -37.725 1.00 37.06 441 GLU A O 1
ATOM 3494 N N . ALA A 1 442 ? -9.427 -7.917 -35.985 1.00 36.34 442 ALA A N 1
ATOM 3495 C CA . ALA A 1 442 ? -9.152 -6.533 -35.599 1.00 36.34 442 ALA A CA 1
ATOM 3496 C C . ALA A 1 442 ? -7.878 -6.344 -34.748 1.00 36.34 442 ALA A C 1
ATOM 3498 O O . ALA A 1 442 ? -7.346 -5.235 -34.692 1.00 36.34 442 ALA A O 1
ATOM 3499 N N . VAL A 1 443 ? -7.340 -7.380 -34.094 1.00 37.31 443 VAL A N 1
ATOM 3500 C CA . VAL A 1 443 ? -6.252 -7.187 -33.108 1.00 37.31 443 VAL A CA 1
ATOM 3501 C C . VAL A 1 443 ? -4.860 -7.131 -33.754 1.00 37.31 443 VAL A C 1
ATOM 3503 O O . VAL A 1 443 ? -3.968 -6.463 -33.232 1.00 37.31 443 VAL A O 1
ATOM 3506 N N . LYS A 1 444 ? -4.669 -7.709 -34.948 1.00 35.44 444 LYS A N 1
ATOM 3507 C CA . LYS A 1 444 ? -3.360 -7.703 -35.634 1.00 35.44 444 LYS A CA 1
ATOM 3508 C C . LYS A 1 444 ? -3.011 -6.408 -36.382 1.00 35.44 444 LYS A C 1
ATOM 3510 O O . LYS A 1 444 ? -1.850 -6.222 -36.727 1.00 35.44 444 LYS A O 1
ATOM 3515 N N . VAL A 1 445 ? -3.957 -5.487 -36.600 1.00 34.72 445 VAL A N 1
ATOM 3516 C CA . VAL A 1 445 ? -3.735 -4.301 -37.466 1.00 34.72 445 VAL A CA 1
ATOM 3517 C C . VAL A 1 445 ? -3.986 -2.955 -36.761 1.00 34.72 445 VAL A C 1
ATOM 3519 O O . VAL A 1 445 ? -3.611 -1.901 -37.276 1.00 34.72 445 VAL A O 1
ATOM 3522 N N . VAL A 1 446 ? -4.531 -2.934 -35.541 1.00 36.31 446 VAL A N 1
ATOM 3523 C CA . VAL A 1 446 ? -4.829 -1.662 -34.846 1.00 36.31 446 VAL A CA 1
ATOM 3524 C C . VAL A 1 446 ? -3.579 -0.987 -34.264 1.00 36.31 446 VAL A C 1
ATOM 3526 O O . VAL A 1 446 ? -3.499 0.240 -34.271 1.00 36.31 446 VAL A O 1
ATOM 3529 N N . VAL A 1 447 ? -2.567 -1.746 -33.826 1.00 36.62 447 VAL A N 1
ATOM 3530 C CA . VAL A 1 447 ? -1.343 -1.169 -33.225 1.00 36.62 447 VAL A CA 1
ATOM 3531 C C . VAL A 1 447 ? -0.487 -0.430 -34.263 1.00 36.62 447 VAL A C 1
ATOM 3533 O O . VAL A 1 447 ? 0.089 0.609 -33.949 1.00 36.62 447 VAL A O 1
ATOM 3536 N N . LEU A 1 448 ? -0.452 -0.910 -35.511 1.00 38.03 448 LEU A N 1
ATOM 3537 C CA . LEU A 1 448 ? 0.310 -0.284 -36.600 1.00 38.03 448 LEU A CA 1
ATOM 3538 C C . LEU A 1 448 ? -0.431 0.892 -37.264 1.00 38.03 448 LEU A C 1
ATOM 3540 O O . LEU A 1 448 ? 0.215 1.790 -37.796 1.00 38.03 448 LEU A O 1
ATOM 3544 N N . ASN A 1 449 ? -1.766 0.936 -37.179 1.00 38.81 449 ASN A N 1
ATOM 3545 C CA . ASN A 1 449 ? -2.581 2.045 -37.697 1.00 38.81 449 ASN A CA 1
ATOM 3546 C C . ASN A 1 449 ? -2.869 3.156 -36.668 1.00 38.81 449 ASN A C 1
ATOM 3548 O O . ASN A 1 449 ? -3.553 4.135 -36.989 1.00 38.81 449 ASN A O 1
ATOM 3552 N N . ASP A 1 450 ? -2.346 3.064 -35.440 1.00 46.31 450 ASP A N 1
ATOM 3553 C CA . ASP A 1 450 ? -2.406 4.181 -34.498 1.00 46.31 450 ASP A CA 1
ATOM 3554 C C . ASP A 1 450 ? -1.552 5.339 -35.036 1.00 46.31 450 ASP A C 1
ATOM 3556 O O . ASP A 1 450 ? -0.326 5.250 -35.145 1.00 46.31 450 ASP A O 1
ATOM 3560 N N . LYS A 1 451 ? -2.204 6.468 -35.348 1.00 43.75 451 LYS A N 1
ATOM 3561 C CA . LYS A 1 451 ? -1.547 7.688 -35.847 1.00 43.75 451 LYS A CA 1
ATOM 3562 C C . LYS A 1 451 ? -0.347 8.104 -34.994 1.00 43.75 451 LYS A C 1
ATOM 3564 O O . LYS A 1 451 ? 0.596 8.670 -35.532 1.00 43.75 451 LYS A O 1
ATOM 3569 N N . ARG A 1 452 ? -0.355 7.821 -33.688 1.00 49.22 452 ARG A N 1
ATOM 3570 C CA . ARG A 1 452 ? 0.737 8.154 -32.763 1.00 49.22 452 ARG A CA 1
ATOM 3571 C C . ARG A 1 452 ? 1.994 7.329 -33.028 1.00 49.22 452 ARG A C 1
ATOM 3573 O O . ARG A 1 452 ? 3.085 7.864 -32.876 1.00 49.22 452 ARG A O 1
ATOM 3580 N N . VAL A 1 453 ? 1.853 6.074 -33.457 1.00 41.66 453 VAL A N 1
ATOM 3581 C CA . VAL A 1 453 ? 2.982 5.214 -33.850 1.00 41.66 453 VAL A CA 1
ATOM 3582 C C . VAL A 1 453 ? 3.609 5.745 -35.140 1.00 41.66 453 VAL A C 1
ATOM 3584 O O . VAL A 1 453 ? 4.820 5.940 -35.198 1.00 41.66 453 VAL A O 1
ATOM 3587 N N . GLY A 1 454 ? 2.785 6.128 -36.121 1.00 45.12 454 GLY A N 1
ATOM 3588 C CA . GLY A 1 454 ? 3.259 6.759 -37.359 1.00 45.12 454 GLY A CA 1
ATOM 3589 C C . GLY A 1 454 ? 3.976 8.102 -37.155 1.00 45.12 454 GLY A C 1
ATOM 3590 O O . GLY A 1 454 ? 4.885 8.430 -37.915 1.00 45.12 454 GLY A O 1
ATOM 3591 N N . THR A 1 455 ? 3.610 8.876 -36.129 1.00 49.47 455 THR A N 1
ATOM 3592 C CA . THR A 1 455 ? 4.294 10.139 -35.794 1.00 49.47 455 THR A CA 1
ATOM 3593 C C . THR A 1 455 ? 5.662 9.910 -35.149 1.00 49.47 455 THR A C 1
ATOM 3595 O O . THR A 1 455 ? 6.572 10.698 -35.378 1.00 49.47 455 THR A O 1
ATOM 3598 N N . VAL A 1 456 ? 5.821 8.835 -34.370 1.00 45.09 456 VAL A N 1
ATOM 3599 C CA . VAL A 1 456 ? 7.090 8.485 -33.704 1.00 45.09 456 VAL A CA 1
ATOM 3600 C C . VAL A 1 456 ? 8.101 7.904 -34.691 1.00 45.09 456 VAL A C 1
ATOM 3602 O O . VAL A 1 456 ? 9.280 8.196 -34.583 1.00 45.09 456 VAL A O 1
ATOM 3605 N N . VAL A 1 457 ? 7.645 7.141 -35.687 1.00 41.31 457 VAL A N 1
ATOM 3606 C CA . VAL A 1 457 ? 8.513 6.573 -36.738 1.00 41.31 457 VAL A CA 1
ATOM 3607 C C . VAL A 1 457 ? 9.030 7.642 -37.719 1.00 41.31 457 VAL A C 1
ATOM 3609 O O . VAL A 1 457 ? 9.988 7.407 -38.445 1.00 41.31 457 VAL A O 1
ATOM 3612 N N . LYS A 1 458 ? 8.404 8.825 -37.759 1.00 41.59 458 LYS A N 1
ATOM 3613 C CA . LYS A 1 458 ? 8.788 9.943 -38.641 1.00 41.59 458 LYS A CA 1
ATOM 3614 C C . LYS A 1 458 ? 9.680 11.003 -37.977 1.00 41.59 458 LYS A C 1
ATOM 3616 O O . LYS A 1 458 ? 9.980 12.002 -38.632 1.00 41.59 458 LYS A O 1
ATOM 3621 N N . GLN A 1 459 ? 10.062 10.822 -36.712 1.00 34.09 459 GLN A N 1
ATOM 3622 C CA . GLN A 1 459 ? 11.103 11.610 -36.034 1.00 34.09 459 GLN A CA 1
ATOM 3623 C C . GLN A 1 459 ? 12.417 10.844 -36.061 1.00 34.09 459 GLN A C 1
ATOM 3625 O O . GLN A 1 459 ? 13.459 11.519 -36.213 1.00 34.09 459 GLN A O 1
#

Organism: NCBI:txid994334

Radius of gyration: 32.9 Å; chains: 1; bounding box: 58×63×131 Å

Sequence (459 aa):
MRATLVVPEPEIPKMTQRAALHYPNTYTFTKALTEHLILKRVDLNRIEEEQGGKKQWPIAIVRASLIGGSVKEPLVGWADGVTGAAGSFLFTGRGVQAFQPGQGDAQADVIPIDYLVRIIIGCAAYMKSPGTNFALPYADVPDPNSASTSIPTTPGTASPRTSETYDFRNGNSRKPRLPAFPIIYQATATTMRPLKWRQAYDQIREYWARTTKVDIPSSEEYFVSSKAMFKARFFMKYQLPQSIASVAHAVVGGEGLGKNVQKMSKMVELATKIAEASEPFLRHSWVFVDDSTQDLRAHLSCDAEFDLSVVDDIVWEKYFLDFNYGVHYYVSQEPGVRTLSVPMGWDCALHTRNRSVANLVVDRQIQSIVYSIDDIKRRNDRMITLLIEALGNPGAQDKRKEEEWLNDLDASLDDWFHDDSEIVQGEQLGRWSEKVGDNDEAVKVVVLNDKRVGTVVKQ